Protein AF-A0A7W0W538-F1 (afdb_monomer_lite)

Secondary structure (DSSP, 8-state):
--EEEEE---SSTHHHHHHHHHHHTT-EEEEEES-GGGG--TTS--HHHHT-SEEEE--TT-HHHHHHHHHHHHHHH--SEEE-S-GGGHHHHHHHHHHHT---SS-TTHHHHHSHHHHHHHHHHTT-----EEEESSHHHHHHHHHHH-SSEEEEESS--TTTT-EEE-SHHHHHHHHHHHHT--B-TTSPBP---EEEEE---S-EEEEEEEEETTEEEEEEEEEEEEPSTT---EEEEESS----HHHHHHHHHHHHHHHS-----------GGGSPPBTTB-HHHHHHHHHHHHHHHS-GGGPPPGGGTTT--SHHHHHHHIIIIIHHHHHHHTTT-HHHHHHHH-TTTEEEE---GGGS-TT-TT--TT--EEEE---TT-HHHHHHHHHHHHS----

Foldseek 3Di:
DFEEEEEDADLDDCQQPVLVVCVVVVYAYEYEDQDCVVQCDDDDRGSSVVSHPHYHHDPLQPLVVVLVVVLVVCVPRVGQAFEYHDLVCLVSRVSSCVSNVHDYPADPCNVCVQFQVSLQVLCVVLVADDFQKDKDQDLVRLLVSCVVRDPFKWKDFRHDDQQPLIFTDGDSVSSVVSLVVLVVCQAYPSRHGGPSIMMIGHDDDDWDKDWDWDDDPLDIDTPAIKGWDADDHGTGGTDDIDPHDPDDPVRVVVVCVSVCSSPHPDDDPDPDQADLVPADAAVPFSVSLLLVLLQVLCCVVPRNVLRDHSVLRPPPHHLVSVLCSCPVPVLVSLCVVCVQPLVSSCSRQPCLFKPKDQPPPVVDDPPPPVDDNVDIHMDTDRPDVPSPSVSVSSVVSSDDDPD

pLDDT: mean 91.23, std 9.75, range [33.41, 98.81]

Sequence (403 aa):
MGHLLMLESWVGGTGQILPAALAAQGHTYTFVTRQRAHYAVPPATHPVLAHAAHLLTIDTNDLPTLIAFLRHQHAVLQFDGVLTICDYYIDTARAVADALDLPCPFPPTVSTIRNKGLMRAALATAGLPNPAYRLVTSWDEARQAAQEIGYPLVIKPTDLASSAHVRLIRTEAELQAGYAVLDGFPRNFRDQPRDQVVLLEAYMAGPEVSVEACAFQGETTIIGITDKGVTAEPYFIEDSHMFPAALDAAERRAITDLVGQALRRRFIFVEMQPQPEQVQSIGDLDLGGVLRRLNQRIAAILDRDHQIGHSYFMGVSDLEELRYVWYNRVIPLLQEYFYNDGERLAAVLGVAFVSKQPIDRTLFERGSAVIDLDRQTWSINRFENDDAGFSHALRSLAASGSD

Radius of gyration: 31.16 Å; chains: 1; bounding box: 68×83×69 Å

Structure (mmCIF, N/CA/C/O backbone):
data_AF-A0A7W0W538-F1
#
_entry.id   AF-A0A7W0W538-F1
#
loop_
_atom_site.group_PDB
_atom_site.id
_atom_site.type_symbol
_atom_site.label_atom_id
_atom_site.label_alt_id
_atom_site.label_comp_id
_atom_site.label_asym_id
_atom_site.label_entity_id
_atom_site.label_seq_id
_atom_site.pdbx_PDB_ins_code
_atom_site.Cartn_x
_atom_site.Cartn_y
_atom_site.Cartn_z
_atom_site.occupancy
_atom_site.B_iso_or_equiv
_atom_site.auth_seq_id
_atom_site.auth_comp_id
_atom_site.auth_asym_id
_atom_site.auth_atom_id
_atom_site.pdbx_PDB_model_num
ATOM 1 N N . MET A 1 1 ? -13.057 22.777 12.181 1.00 88.69 1 MET A N 1
ATOM 2 C CA . MET A 1 1 ? -12.672 23.378 10.887 1.00 88.69 1 MET A CA 1
ATOM 3 C C . MET A 1 1 ? -11.175 23.605 10.933 1.00 88.69 1 MET A C 1
ATOM 5 O O . MET A 1 1 ? -10.727 24.064 11.972 1.00 88.69 1 MET A O 1
ATOM 9 N N . GLY A 1 2 ? -10.425 23.235 9.896 1.00 95.88 2 GLY A N 1
ATOM 10 C CA . GLY A 1 2 ? -8.960 23.345 9.908 1.00 95.88 2 GLY A CA 1
ATOM 11 C C . GLY A 1 2 ? -8.407 23.905 8.601 1.00 95.88 2 GLY A C 1
ATOM 12 O O . GLY A 1 2 ? -9.036 23.733 7.552 1.00 95.88 2 GLY A O 1
ATOM 13 N N . HIS A 1 3 ? -7.258 24.569 8.683 1.00 98.25 3 HIS A N 1
ATOM 14 C CA . HIS A 1 3 ? -6.480 25.111 7.580 1.00 98.25 3 HIS A CA 1
ATOM 15 C C . HIS A 1 3 ? -5.287 24.198 7.268 1.00 98.25 3 HIS A C 1
ATOM 17 O O . HIS A 1 3 ? -4.303 24.153 7.997 1.00 98.25 3 HIS A O 1
ATOM 23 N N . LEU A 1 4 ? -5.370 23.432 6.185 1.00 98.44 4 LEU A N 1
ATOM 24 C CA . LEU A 1 4 ? -4.386 22.400 5.856 1.00 98.44 4 LEU A CA 1
ATOM 25 C C . LEU A 1 4 ? -3.271 22.946 4.957 1.00 98.44 4 LEU A C 1
ATOM 27 O O . LEU A 1 4 ? -3.493 23.800 4.102 1.00 98.44 4 LEU A O 1
ATOM 31 N N . LEU A 1 5 ? -2.071 22.398 5.090 1.00 98.69 5 LEU A N 1
ATOM 32 C CA . LEU A 1 5 ? -0.975 22.612 4.157 1.00 98.69 5 LEU A CA 1
ATOM 33 C C . LEU A 1 5 ? -0.912 21.445 3.166 1.00 98.69 5 LEU A C 1
ATOM 35 O O . LEU A 1 5 ? -0.602 20.321 3.555 1.00 98.69 5 LEU A O 1
ATOM 39 N N . MET A 1 6 ? -1.194 21.703 1.888 1.00 98.50 6 MET A N 1
ATOM 40 C CA . MET A 1 6 ? -1.165 20.691 0.829 1.00 98.50 6 MET A CA 1
ATOM 41 C C . MET A 1 6 ? 0.095 20.846 -0.028 1.00 98.50 6 MET A C 1
ATOM 43 O O . MET A 1 6 ? 0.227 21.824 -0.769 1.00 98.50 6 MET A O 1
ATOM 47 N N . LEU A 1 7 ? 1.014 19.881 0.061 1.00 98.31 7 LEU A N 1
ATOM 48 C CA . LEU A 1 7 ? 2.252 19.859 -0.724 1.00 98.31 7 LEU A CA 1
ATOM 49 C C . LEU A 1 7 ? 2.068 19.046 -1.999 1.00 98.31 7 LEU A C 1
ATOM 51 O O . LEU A 1 7 ? 2.028 17.822 -1.926 1.00 98.31 7 LEU A O 1
ATOM 55 N N . GLU A 1 8 ? 2.029 19.706 -3.155 1.00 97.25 8 GLU A N 1
ATOM 56 C CA . GLU A 1 8 ? 1.866 19.064 -4.466 1.00 97.25 8 GLU A CA 1
ATOM 57 C C . GLU A 1 8 ? 0.626 18.150 -4.562 1.00 97.25 8 GLU A C 1
ATOM 59 O O . GLU A 1 8 ? -0.069 17.833 -3.595 1.00 97.25 8 GLU A O 1
ATOM 64 N N . SER A 1 9 ? 0.274 17.757 -5.781 1.00 95.25 9 SER A N 1
ATOM 65 C CA . SER A 1 9 ? -0.909 16.940 -6.021 1.00 95.25 9 SER A CA 1
ATOM 66 C C . SER A 1 9 ? -0.802 16.158 -7.327 1.00 95.25 9 SER A C 1
ATOM 68 O O . SER A 1 9 ? -0.013 16.493 -8.217 1.00 95.25 9 SER A O 1
ATOM 70 N N . TRP A 1 10 ? -1.613 15.116 -7.475 1.00 91.50 10 TRP A N 1
ATOM 71 C CA . TRP A 1 10 ? -1.906 14.559 -8.790 1.00 91.50 10 TRP A CA 1
ATOM 72 C C . TRP A 1 10 ? -2.863 15.471 -9.569 1.00 91.50 10 TRP A C 1
ATOM 74 O O . TRP A 1 10 ? -3.674 16.191 -8.996 1.00 91.50 10 TRP A O 1
ATOM 84 N N . VAL A 1 11 ? -2.757 15.456 -10.899 1.00 88.81 11 VAL A N 1
ATOM 85 C CA . VAL A 1 11 ? -3.664 16.219 -11.786 1.00 88.81 11 VAL A CA 1
ATOM 86 C C . VAL A 1 11 ? -4.945 15.450 -12.136 1.00 88.81 11 VAL A C 1
ATOM 88 O O . VAL A 1 11 ? -5.877 15.994 -12.721 1.00 88.81 11 VAL A O 1
ATOM 91 N N . GLY A 1 12 ? -4.986 14.161 -11.804 1.00 86.38 12 GLY A N 1
ATOM 92 C CA . GLY A 1 12 ? -6.143 13.288 -11.973 1.00 86.38 12 GLY A CA 1
ATOM 93 C C . GLY A 1 12 ? -6.589 12.700 -10.637 1.00 86.38 12 GLY A C 1
ATOM 94 O O . GLY A 1 12 ? -6.009 12.997 -9.590 1.00 86.38 12 GLY A O 1
ATOM 95 N N . GLY A 1 13 ? -7.615 11.848 -10.684 1.00 85.75 13 GLY A N 1
ATOM 96 C CA . GLY A 1 13 ? -8.093 11.088 -9.526 1.00 85.75 13 GLY A CA 1
ATOM 97 C C . GLY A 1 13 ? -8.392 11.975 -8.317 1.00 85.75 13 GLY A C 1
ATOM 98 O O . GLY A 1 13 ? -9.171 12.925 -8.404 1.00 85.75 13 GLY A O 1
ATOM 99 N N . THR A 1 14 ? -7.728 11.694 -7.193 1.00 88.50 14 THR A N 1
ATOM 100 C CA . THR A 1 14 ? -7.898 12.416 -5.921 1.00 88.50 14 THR A CA 1
ATOM 101 C C . THR A 1 14 ? -7.640 13.919 -6.029 1.00 88.50 14 THR A C 1
ATOM 103 O O . THR A 1 14 ? -8.281 14.690 -5.318 1.00 88.50 14 THR A O 1
ATOM 106 N N . GLY A 1 15 ? -6.789 14.363 -6.961 1.00 91.19 15 GLY A N 1
ATOM 107 C CA . GLY A 1 15 ? -6.526 15.785 -7.210 1.00 91.19 15 GLY A CA 1
ATOM 108 C C . GLY A 1 15 ? -7.733 16.571 -7.705 1.00 91.19 15 GLY A C 1
ATOM 109 O O . GLY A 1 15 ? -7.822 17.776 -7.464 1.00 91.19 15 GLY A O 1
ATOM 110 N N . GLN A 1 16 ? -8.674 15.888 -8.355 1.00 92.06 16 GLN A N 1
ATOM 111 C CA . GLN A 1 16 ? -9.904 16.480 -8.871 1.00 92.06 16 GLN A CA 1
ATOM 112 C C . GLN A 1 16 ? -11.003 16.533 -7.800 1.00 92.06 16 GLN A C 1
ATOM 114 O O . GLN A 1 16 ? -11.792 17.473 -7.775 1.00 92.06 16 GLN A O 1
ATOM 119 N N . ILE A 1 17 ? -11.042 15.546 -6.897 1.00 94.44 17 ILE A N 1
ATOM 120 C CA . ILE A 1 17 ? -12.154 15.355 -5.949 1.00 94.44 17 ILE A CA 1
ATOM 121 C C . ILE A 1 17 ? -11.871 15.881 -4.535 1.00 94.44 17 ILE A C 1
ATOM 123 O O . ILE A 1 17 ? -12.769 16.430 -3.897 1.00 94.44 17 ILE A O 1
ATOM 127 N N . LEU A 1 18 ? -10.635 15.757 -4.036 1.00 95.38 18 LEU A N 1
ATOM 128 C CA . LEU A 1 18 ? -10.292 16.127 -2.660 1.00 95.38 18 LEU A CA 1
ATOM 129 C C . LEU A 1 18 ? -10.527 17.619 -2.361 1.00 95.38 18 LEU A C 1
ATOM 131 O O . LEU A 1 18 ? -11.076 17.908 -1.299 1.00 95.38 18 LEU A O 1
ATOM 135 N N . PRO A 1 19 ? -10.179 18.575 -3.248 1.00 95.69 19 PRO A N 1
ATOM 136 C CA . PRO A 1 19 ? -10.361 19.998 -2.951 1.00 95.69 19 PRO A CA 1
ATOM 137 C C . PRO A 1 19 ? -11.818 20.377 -2.666 1.00 95.69 19 PRO A C 1
ATOM 139 O O . PRO A 1 19 ? -12.101 21.076 -1.693 1.00 95.69 19 PRO A O 1
ATOM 142 N N . ALA A 1 20 ? -12.750 19.858 -3.469 1.00 94.44 20 ALA A N 1
ATOM 143 C CA . ALA A 1 20 ? -14.177 20.078 -3.269 1.00 94.44 20 ALA A CA 1
ATOM 144 C C . ALA A 1 20 ? -14.685 19.395 -1.988 1.00 94.44 20 ALA A C 1
ATOM 146 O O . ALA A 1 20 ? -15.471 19.987 -1.250 1.00 94.44 20 ALA A O 1
ATOM 147 N N . ALA A 1 21 ? -14.202 18.185 -1.685 1.00 95.81 21 ALA A N 1
ATOM 148 C CA . ALA A 1 21 ? -14.559 17.470 -0.461 1.00 95.81 21 ALA A CA 1
ATOM 149 C C . ALA A 1 21 ? -14.089 18.205 0.809 1.00 95.81 21 ALA A C 1
ATOM 151 O O . ALA A 1 21 ? -14.847 18.301 1.774 1.00 95.81 21 ALA A O 1
ATOM 152 N N . LEU A 1 22 ? -12.875 18.772 0.797 1.00 96.25 22 LEU A N 1
ATOM 153 C CA . LEU A 1 22 ? -12.365 19.606 1.891 1.00 96.25 22 LEU A CA 1
ATOM 154 C C . LEU A 1 22 ? -13.258 20.830 2.108 1.00 96.25 22 LEU A C 1
ATOM 156 O O . LEU A 1 22 ? -13.702 21.069 3.231 1.00 96.25 22 LEU A O 1
ATOM 160 N N . ALA A 1 23 ? -13.576 21.553 1.030 1.00 94.81 23 ALA A N 1
ATOM 161 C CA . ALA A 1 23 ? -14.433 22.733 1.090 1.00 94.81 23 ALA A CA 1
ATOM 162 C C . ALA A 1 23 ? -15.846 22.403 1.605 1.00 94.81 23 ALA A C 1
ATOM 164 O O . ALA A 1 23 ? -16.381 23.132 2.437 1.00 94.81 23 ALA A O 1
ATOM 165 N N . ALA A 1 24 ? -16.433 21.283 1.169 1.00 96.56 24 ALA A N 1
ATOM 166 C CA . ALA A 1 24 ? -17.752 20.832 1.620 1.00 96.56 24 ALA A CA 1
ATOM 167 C C . ALA A 1 24 ? -17.797 20.511 3.126 1.00 96.56 24 ALA A C 1
ATOM 169 O O . ALA A 1 24 ? -18.832 20.685 3.763 1.00 96.56 24 ALA A O 1
ATOM 170 N N . GLN A 1 25 ? -16.673 20.086 3.706 1.00 96.25 25 GLN A N 1
ATOM 171 C CA . GLN A 1 25 ? -16.517 19.870 5.149 1.00 96.25 25 GLN A CA 1
ATOM 172 C C . GLN A 1 25 ? -16.063 21.137 5.906 1.00 96.25 25 GLN A C 1
ATOM 174 O O . GLN A 1 25 ? -15.788 21.094 7.105 1.00 96.25 25 GLN A O 1
ATOM 179 N N . GLY A 1 26 ? -15.980 22.279 5.216 1.00 96.94 26 GLY A N 1
ATOM 180 C CA . GLY A 1 26 ? -15.567 23.571 5.765 1.00 96.94 26 GLY A CA 1
ATOM 181 C C . GLY A 1 26 ? -14.054 23.750 5.902 1.00 96.94 26 GLY A C 1
ATOM 182 O O . GLY A 1 26 ? -13.605 24.806 6.336 1.00 96.94 26 GLY A O 1
ATOM 183 N N . HIS A 1 27 ? -13.236 22.761 5.544 1.00 97.81 27 HIS A N 1
ATOM 184 C CA . HIS A 1 27 ? -11.783 22.905 5.599 1.00 97.81 27 HIS A CA 1
ATOM 185 C C . HIS A 1 27 ? -11.276 23.856 4.513 1.00 97.81 27 HIS A C 1
ATOM 187 O O . HIS A 1 27 ? -11.804 23.913 3.403 1.00 97.81 27 HIS A O 1
ATOM 193 N N . THR A 1 28 ? -10.202 24.575 4.826 1.00 98.19 28 THR A N 1
ATOM 194 C CA . THR A 1 28 ? -9.452 25.374 3.850 1.00 98.19 28 THR A CA 1
ATOM 195 C C . THR A 1 28 ? -8.050 24.806 3.715 1.00 98.19 28 THR A C 1
ATOM 197 O O . THR A 1 28 ? -7.608 24.030 4.563 1.00 98.19 28 THR A O 1
ATOM 200 N N . TYR A 1 29 ? -7.330 25.173 2.659 1.00 98.50 29 TYR A N 1
ATOM 201 C CA . TYR A 1 29 ? -5.937 24.769 2.531 1.00 98.50 29 TYR A CA 1
ATOM 202 C C . TYR A 1 29 ? -5.083 25.803 1.803 1.00 98.50 29 TYR A C 1
ATOM 204 O O . TYR A 1 29 ? -5.560 26.545 0.940 1.00 98.50 29 TYR A O 1
ATOM 212 N N . THR A 1 30 ? -3.803 25.828 2.161 1.00 98.69 30 THR A N 1
ATOM 213 C CA . THR A 1 30 ? -2.733 26.485 1.412 1.00 98.69 30 THR A CA 1
ATOM 214 C C . THR A 1 30 ? -2.064 25.450 0.520 1.00 98.69 30 THR A C 1
ATOM 216 O O . THR A 1 30 ? -1.586 24.424 1.005 1.00 98.69 30 THR A O 1
ATOM 219 N N . PHE A 1 31 ? -2.027 25.706 -0.787 1.00 98.50 31 PHE A N 1
ATOM 220 C CA . PHE A 1 31 ? -1.378 24.823 -1.752 1.00 98.50 31 PHE A CA 1
ATOM 221 C C . PHE A 1 31 ? 0.043 25.290 -2.050 1.00 98.50 31 PHE A C 1
ATOM 223 O O . PHE A 1 31 ? 0.270 26.465 -2.357 1.00 98.50 31 PHE A O 1
ATOM 230 N N . VAL A 1 32 ? 0.992 24.359 -1.997 1.00 98.56 32 VAL A N 1
ATOM 231 C CA . VAL A 1 32 ? 2.409 24.609 -2.270 1.00 98.56 32 VAL A CA 1
ATOM 232 C C . VAL A 1 32 ? 2.838 23.779 -3.467 1.00 98.56 32 VAL A C 1
ATOM 234 O O . VAL A 1 32 ? 2.661 22.561 -3.482 1.00 98.56 32 VAL A O 1
ATOM 237 N N . THR A 1 33 ? 3.424 24.432 -4.469 1.00 97.69 33 THR A N 1
ATOM 238 C CA . THR A 1 33 ? 3.967 23.735 -5.637 1.00 97.69 33 THR A CA 1
ATOM 239 C C . THR A 1 33 ? 5.180 24.433 -6.237 1.00 97.69 33 THR A C 1
ATOM 241 O O . THR A 1 33 ? 5.219 25.665 -6.307 1.00 97.69 33 THR A O 1
ATOM 244 N N . ARG A 1 34 ? 6.132 23.653 -6.760 1.00 96.50 34 ARG A N 1
ATOM 245 C CA . ARG A 1 34 ? 7.279 24.166 -7.527 1.00 96.50 34 ARG A CA 1
ATOM 246 C C . ARG A 1 34 ? 6.910 24.681 -8.910 1.00 96.50 34 ARG A C 1
ATOM 248 O O . ARG A 1 34 ? 7.588 25.552 -9.446 1.00 96.50 34 ARG A O 1
ATOM 255 N N . GLN A 1 35 ? 5.848 24.150 -9.510 1.00 93.00 35 GLN A N 1
ATOM 256 C CA . GLN A 1 35 ? 5.498 24.415 -10.904 1.00 93.00 35 GLN A CA 1
ATOM 257 C C . GLN A 1 35 ? 3.990 24.618 -11.047 1.00 93.00 35 GLN A C 1
ATOM 259 O O . GLN A 1 35 ? 3.257 23.700 -11.399 1.00 93.00 35 GLN A O 1
ATOM 264 N N . ARG A 1 36 ? 3.513 25.856 -10.851 1.00 91.25 36 ARG A N 1
ATOM 265 C CA . ARG A 1 36 ? 2.082 26.197 -11.022 1.00 91.25 36 ARG A CA 1
ATOM 266 C C . ARG A 1 36 ? 1.535 25.796 -12.390 1.00 91.25 36 ARG A C 1
ATOM 268 O O . ARG A 1 36 ? 0.407 25.322 -12.476 1.00 91.25 36 ARG A O 1
ATOM 275 N N . ALA A 1 37 ? 2.345 25.958 -13.438 1.00 90.31 37 ALA A N 1
ATOM 276 C CA . ALA A 1 37 ? 1.973 25.616 -14.808 1.00 90.31 37 ALA A CA 1
ATOM 277 C C . ALA A 1 37 ? 1.582 24.135 -14.973 1.00 90.31 37 ALA A C 1
ATOM 279 O O . ALA A 1 37 ? 0.732 23.833 -15.802 1.00 90.31 37 ALA A O 1
ATOM 280 N N . HIS A 1 38 ? 2.116 23.233 -14.135 1.00 90.38 38 HIS A N 1
ATOM 281 C CA . HIS A 1 38 ? 1.746 21.810 -14.114 1.00 90.38 38 HIS A CA 1
ATOM 282 C C . HIS A 1 38 ? 0.249 21.588 -13.844 1.00 90.38 38 HIS A C 1
ATOM 284 O O . HIS A 1 38 ? -0.332 20.619 -14.320 1.00 90.38 38 HIS A O 1
ATOM 290 N N . TYR A 1 39 ? -0.385 22.496 -13.097 1.00 90.69 39 TYR A N 1
ATOM 291 C CA . TYR A 1 39 ? -1.799 22.428 -12.714 1.00 90.69 39 TYR A CA 1
ATOM 292 C C . TYR A 1 39 ? -2.667 23.441 -13.478 1.00 90.69 39 TYR A C 1
ATOM 294 O O . TYR A 1 39 ? -3.869 23.528 -13.246 1.00 90.69 39 TYR A O 1
ATOM 302 N N . ALA A 1 40 ? -2.083 24.223 -14.385 1.00 81.50 40 ALA A N 1
ATOM 303 C CA . ALA A 1 40 ? -2.779 25.250 -15.158 1.00 81.50 40 ALA A CA 1
ATOM 304 C C . ALA A 1 40 ? -3.079 24.769 -16.590 1.00 81.50 40 ALA A C 1
ATOM 306 O O . ALA A 1 40 ? -2.842 25.492 -17.557 1.00 81.50 40 ALA A O 1
ATOM 307 N N . VAL A 1 41 ? -3.558 23.527 -16.731 1.00 71.19 41 VAL A N 1
ATOM 308 C CA . VAL A 1 41 ? -3.850 22.922 -18.038 1.00 71.19 41 VAL A CA 1
ATOM 309 C C . VAL A 1 41 ? -5.279 23.294 -18.477 1.00 71.19 41 VAL A C 1
ATOM 311 O O . VAL A 1 41 ? -6.213 23.044 -17.718 1.00 71.19 41 VAL A O 1
ATOM 314 N N . PRO A 1 42 ? -5.483 23.885 -19.672 1.00 68.88 42 PRO A N 1
ATOM 315 C CA . PRO A 1 42 ? -6.814 24.216 -20.200 1.00 68.88 42 PRO A CA 1
ATOM 316 C C . PRO A 1 42 ? -7.748 22.990 -20.295 1.00 68.88 42 PRO A C 1
ATOM 318 O O . PRO A 1 42 ? -7.250 21.875 -20.456 1.00 68.88 42 PRO A O 1
ATOM 321 N N . PRO A 1 43 ? -9.090 23.158 -20.272 1.00 68.06 43 PRO A N 1
ATOM 322 C CA . PRO A 1 43 ? -9.848 24.409 -20.431 1.00 68.06 43 PRO A CA 1
ATOM 323 C C . PRO A 1 43 ? -10.231 25.133 -19.128 1.00 68.06 43 PRO A C 1
ATOM 325 O O . PRO A 1 43 ? -10.750 26.244 -19.196 1.00 68.06 43 PRO A O 1
ATOM 328 N N . ALA A 1 44 ? -9.997 24.539 -17.957 1.00 74.81 44 ALA A N 1
ATOM 329 C CA . ALA A 1 44 ? -10.391 25.105 -16.668 1.00 74.81 44 ALA A CA 1
ATOM 330 C C . ALA A 1 44 ? -9.244 25.034 -15.656 1.00 74.81 44 ALA A C 1
ATOM 332 O O . ALA A 1 44 ? -8.413 24.130 -15.705 1.00 74.81 44 ALA A O 1
ATOM 333 N N . THR A 1 45 ? -9.211 25.978 -14.716 1.00 85.75 45 THR A N 1
ATOM 334 C CA . THR A 1 45 ? -8.266 25.945 -13.595 1.00 85.75 45 THR A CA 1
ATOM 335 C C . THR A 1 45 ? -8.464 24.660 -12.797 1.00 85.75 45 THR A C 1
ATOM 337 O O . THR A 1 45 ? -9.574 24.374 -12.351 1.00 85.75 45 THR A O 1
ATOM 340 N N . HIS A 1 46 ? -7.391 23.897 -12.593 1.00 92.56 46 HIS A N 1
ATOM 341 C CA . HIS A 1 46 ? -7.464 22.638 -11.860 1.00 92.56 46 HIS A CA 1
ATOM 342 C C . HIS A 1 46 ? -8.002 22.847 -10.426 1.00 92.56 46 HIS A C 1
ATOM 344 O O . HIS A 1 46 ? -7.592 23.814 -9.771 1.00 92.56 46 HIS A O 1
ATOM 350 N N . PRO A 1 47 ? -8.846 21.941 -9.884 1.00 93.69 47 PRO A N 1
ATOM 351 C CA . PRO A 1 47 ? -9.478 22.110 -8.572 1.00 93.69 47 PRO A CA 1
ATOM 352 C C . PRO A 1 47 ? -8.514 22.422 -7.423 1.00 93.69 47 PRO A C 1
ATOM 354 O O . PRO A 1 47 ? -8.812 23.298 -6.616 1.00 93.69 47 PRO A O 1
ATOM 357 N N . VAL A 1 48 ? -7.328 21.791 -7.376 1.00 94.75 48 VAL A N 1
ATOM 358 C CA . VAL A 1 48 ? -6.331 22.125 -6.334 1.00 94.75 48 VAL A CA 1
ATOM 359 C C . VAL A 1 48 ? -5.887 23.587 -6.340 1.00 94.75 48 VAL A C 1
ATOM 361 O O . VAL A 1 48 ? -5.567 24.108 -5.277 1.00 94.75 48 VAL A O 1
ATOM 364 N N . LEU A 1 49 ? -5.885 24.260 -7.494 1.00 94.62 49 LEU A N 1
ATOM 365 C CA . LEU A 1 49 ? -5.610 25.693 -7.563 1.00 94.62 49 LEU A CA 1
ATOM 366 C C . LEU A 1 49 ? -6.867 26.511 -7.258 1.00 94.62 49 LEU A C 1
ATOM 368 O O . LEU A 1 49 ? -6.790 27.493 -6.531 1.00 94.62 49 LEU A O 1
ATOM 372 N N . ALA A 1 50 ? -8.012 26.104 -7.813 1.00 93.25 50 ALA A N 1
ATOM 373 C CA . ALA A 1 50 ? -9.262 26.855 -7.726 1.00 93.25 50 ALA A CA 1
ATOM 374 C C . ALA A 1 50 ? -9.821 26.955 -6.296 1.00 93.25 50 ALA A C 1
ATOM 376 O O . ALA A 1 50 ? -10.398 27.978 -5.943 1.00 93.25 50 ALA A O 1
ATOM 377 N N . HIS A 1 51 ? -9.644 25.914 -5.477 1.00 95.50 51 HIS A N 1
ATOM 378 C CA . HIS A 1 51 ? -10.151 25.864 -4.100 1.00 95.50 51 HIS A CA 1
ATOM 379 C C . HIS A 1 51 ? -9.120 26.281 -3.038 1.00 95.50 51 HIS A C 1
ATOM 381 O O . HIS A 1 51 ? -9.453 26.326 -1.853 1.00 95.50 51 HIS A O 1
ATOM 387 N N . ALA A 1 52 ? -7.875 26.571 -3.424 1.00 96.69 52 ALA A N 1
ATOM 388 C CA . ALA A 1 52 ? -6.843 26.941 -2.464 1.00 96.69 52 ALA A CA 1
ATOM 389 C C . ALA A 1 52 ? -7.103 28.345 -1.904 1.00 96.69 52 ALA A C 1
ATOM 391 O O . ALA A 1 52 ? -7.281 29.299 -2.659 1.00 96.69 52 ALA A O 1
ATOM 392 N N . ALA A 1 53 ? -7.047 28.489 -0.580 1.00 97.62 53 ALA A N 1
ATOM 393 C CA . ALA A 1 53 ? -7.122 29.798 0.070 1.00 97.62 53 ALA A CA 1
ATOM 394 C C . ALA A 1 53 ? -5.866 30.635 -0.223 1.00 97.62 53 ALA A C 1
ATOM 396 O O . ALA A 1 53 ? -5.941 31.847 -0.425 1.00 97.62 53 ALA A O 1
ATOM 397 N N . HIS A 1 54 ? -4.710 29.969 -0.296 1.00 98.00 54 HIS A N 1
ATOM 398 C CA . HIS A 1 54 ? -3.431 30.579 -0.640 1.00 98.00 54 HIS A CA 1
ATOM 399 C C . HIS A 1 54 ? -2.633 29.676 -1.583 1.00 98.00 54 HIS A C 1
ATOM 401 O O . HIS A 1 54 ? -2.671 28.449 -1.474 1.00 98.00 54 HIS A O 1
ATOM 407 N N . LEU A 1 55 ? -1.876 30.299 -2.490 1.00 97.31 55 LEU A N 1
ATOM 408 C CA . LEU A 1 55 ? -0.987 29.625 -3.435 1.00 97.31 55 LEU A CA 1
ATOM 409 C C . LEU A 1 55 ? 0.455 30.062 -3.195 1.00 97.31 55 LEU A C 1
ATOM 411 O O . LEU A 1 55 ? 0.813 31.218 -3.442 1.00 97.31 55 LEU A O 1
ATOM 415 N N . LEU A 1 56 ? 1.298 29.120 -2.787 1.00 98.12 56 LEU A N 1
ATOM 416 C CA . LEU A 1 56 ? 2.720 29.332 -2.551 1.00 98.12 56 LEU A CA 1
ATOM 417 C C . LEU A 1 56 ? 3.540 28.605 -3.617 1.00 98.12 56 LEU A C 1
ATOM 419 O O . LEU A 1 56 ? 3.225 27.479 -4.002 1.00 98.12 56 LEU A O 1
ATOM 423 N N . THR A 1 57 ? 4.591 29.260 -4.113 1.00 97.56 57 THR A N 1
ATOM 424 C CA . THR A 1 57 ? 5.505 28.646 -5.083 1.00 97.56 57 THR A CA 1
ATOM 425 C C . THR A 1 57 ? 6.938 28.753 -4.648 1.00 97.56 57 THR A C 1
ATOM 427 O O . THR A 1 57 ? 7.453 29.843 -4.425 1.00 97.56 57 THR A O 1
ATOM 430 N N . ILE A 1 58 ? 7.539 27.581 -4.528 1.00 98.12 58 ILE A N 1
ATOM 431 C CA . ILE A 1 58 ? 8.886 27.339 -4.047 1.00 98.12 58 ILE A CA 1
ATOM 432 C C . ILE A 1 58 ? 9.302 25.957 -4.540 1.00 98.12 58 ILE A C 1
ATOM 434 O O . ILE A 1 58 ? 8.437 25.115 -4.781 1.00 98.12 58 ILE A O 1
ATOM 438 N N . ASP A 1 59 ? 10.600 25.723 -4.701 1.00 97.69 59 ASP A N 1
ATOM 439 C CA . ASP A 1 59 ? 11.088 24.399 -5.060 1.00 97.69 59 ASP A CA 1
ATOM 440 C C . ASP A 1 59 ? 10.755 23.381 -3.958 1.00 97.69 59 ASP A C 1
ATOM 442 O O . ASP A 1 59 ? 11.292 23.417 -2.855 1.00 97.69 59 ASP A O 1
ATOM 446 N N . THR A 1 60 ? 9.828 22.478 -4.266 1.00 98.19 60 THR A N 1
ATOM 447 C CA . THR A 1 60 ? 9.357 21.416 -3.377 1.00 98.19 60 THR A CA 1
ATOM 448 C C . THR A 1 60 ? 10.313 20.223 -3.337 1.00 98.19 60 THR A C 1
ATOM 450 O O . THR A 1 60 ? 10.125 19.337 -2.505 1.00 98.19 60 THR A O 1
ATOM 453 N N . ASN A 1 61 ? 11.343 20.199 -4.193 1.00 97.19 61 ASN A N 1
ATOM 454 C CA . ASN A 1 61 ? 12.387 19.173 -4.189 1.00 97.19 61 ASN A CA 1
ATOM 455 C C . ASN A 1 61 ? 13.599 19.560 -3.315 1.00 97.19 61 ASN A C 1
ATOM 457 O O . ASN A 1 61 ? 14.396 18.687 -2.975 1.00 97.19 61 ASN A O 1
ATOM 461 N N . ASP A 1 62 ? 13.723 20.829 -2.909 1.00 97.88 62 ASP A N 1
ATOM 462 C CA . ASP A 1 62 ? 14.720 21.299 -1.938 1.00 97.88 62 ASP A CA 1
ATOM 463 C C . ASP A 1 62 ? 14.101 21.335 -0.532 1.00 97.88 62 ASP A C 1
ATOM 465 O O . ASP A 1 62 ? 13.548 22.342 -0.084 1.00 97.88 62 ASP A O 1
ATOM 469 N N . LEU A 1 63 ? 14.156 20.194 0.162 1.00 97.56 63 LEU A N 1
ATOM 470 C CA . LEU A 1 63 ? 13.506 20.013 1.462 1.00 97.56 63 LEU A CA 1
ATOM 471 C C . LEU A 1 63 ? 13.980 21.017 2.541 1.00 97.56 63 LEU A C 1
ATOM 473 O O . LEU A 1 63 ? 13.114 21.588 3.210 1.00 97.56 63 LEU A O 1
ATOM 477 N N . PRO A 1 64 ? 15.291 21.277 2.744 1.00 98.31 64 PRO A N 1
ATOM 478 C CA . PRO A 1 64 ? 15.745 22.288 3.701 1.00 98.31 64 PRO A CA 1
ATOM 479 C C . PRO A 1 64 ? 15.175 23.686 3.433 1.00 98.31 64 PRO A C 1
ATOM 481 O O . PRO A 1 64 ? 14.653 24.326 4.352 1.00 98.31 64 PRO A O 1
ATOM 484 N N . THR A 1 65 ? 15.230 24.145 2.179 1.00 98.56 65 THR A N 1
ATOM 485 C CA . THR A 1 65 ? 14.717 25.465 1.786 1.00 98.56 65 THR A CA 1
ATOM 486 C C . THR A 1 65 ? 13.194 25.529 1.915 1.00 98.56 65 THR A C 1
ATOM 488 O O . THR A 1 65 ? 12.655 26.514 2.431 1.00 98.56 65 THR A O 1
ATOM 491 N N . LEU A 1 66 ? 12.496 24.455 1.534 1.00 98.75 66 LEU A N 1
ATOM 492 C CA . LEU A 1 66 ? 11.051 24.308 1.697 1.00 98.75 66 LEU A CA 1
ATOM 493 C C . LEU A 1 66 ? 10.633 24.427 3.170 1.00 98.75 66 LEU A C 1
ATOM 495 O O . LEU A 1 66 ? 9.743 25.213 3.489 1.00 98.75 66 LEU A O 1
ATOM 499 N N . ILE A 1 67 ? 11.283 23.691 4.078 1.00 98.81 67 ILE A N 1
ATOM 500 C CA . ILE A 1 67 ? 10.982 23.729 5.518 1.00 98.81 67 ILE A CA 1
ATOM 501 C C . ILE A 1 67 ? 11.198 25.134 6.086 1.00 98.81 67 ILE A C 1
ATOM 503 O O . ILE A 1 67 ? 10.336 25.645 6.805 1.00 98.81 67 ILE A O 1
ATOM 507 N N . ALA A 1 68 ? 12.331 25.771 5.772 1.00 98.56 68 ALA A N 1
ATOM 508 C CA . ALA A 1 68 ? 12.637 27.113 6.262 1.00 98.56 68 ALA A CA 1
ATOM 509 C C . ALA A 1 68 ? 11.570 28.125 5.821 1.00 98.56 68 ALA A C 1
ATOM 511 O O . ALA A 1 68 ? 11.053 28.889 6.637 1.00 98.56 68 ALA A O 1
ATOM 512 N N . PHE A 1 69 ? 11.176 28.076 4.548 1.00 98.69 69 PHE A N 1
ATOM 513 C CA . PHE A 1 69 ? 10.110 28.915 4.018 1.00 98.69 69 PHE A CA 1
ATOM 514 C C . PHE A 1 69 ? 8.767 28.647 4.706 1.00 98.69 69 PHE A C 1
ATOM 516 O O . PHE A 1 69 ? 8.113 29.584 5.165 1.00 98.69 69 PHE A O 1
ATOM 523 N N . LEU A 1 70 ? 8.364 27.381 4.827 1.00 98.75 70 LEU A N 1
ATOM 524 C CA . LEU A 1 70 ? 7.070 27.016 5.400 1.00 98.75 70 LEU A CA 1
ATOM 525 C C . LEU A 1 70 ? 6.965 27.320 6.894 1.00 98.75 70 LEU A C 1
ATOM 527 O O . LEU A 1 70 ? 5.868 27.628 7.343 1.00 98.75 70 LEU A O 1
ATOM 531 N N . ARG A 1 71 ? 8.071 27.340 7.647 1.00 98.56 71 ARG A N 1
ATOM 532 C CA . ARG A 1 71 ? 8.083 27.844 9.034 1.00 98.56 71 ARG A CA 1
ATOM 533 C C . ARG A 1 71 ? 7.642 29.301 9.115 1.00 98.56 71 ARG A C 1
ATOM 535 O O . ARG A 1 71 ? 6.803 29.646 9.944 1.00 98.56 71 ARG A O 1
ATOM 542 N N . HIS A 1 72 ? 8.160 30.148 8.227 1.00 98.19 72 HIS A N 1
ATOM 543 C CA . HIS A 1 72 ? 7.750 31.550 8.165 1.00 98.19 72 HIS A CA 1
ATOM 544 C C . HIS A 1 72 ? 6.290 31.705 7.733 1.00 98.19 72 HIS A C 1
ATOM 546 O O . HIS A 1 72 ? 5.576 32.533 8.291 1.00 98.19 72 HIS A O 1
ATOM 552 N N . GLN A 1 73 ? 5.831 30.893 6.777 1.00 98.56 73 GLN A N 1
ATOM 553 C CA . GLN A 1 73 ? 4.433 30.927 6.341 1.00 98.56 73 GLN A CA 1
ATOM 554 C C . GLN A 1 73 ? 3.485 30.420 7.428 1.00 98.56 73 GLN A C 1
ATOM 556 O O . GLN A 1 73 ? 2.439 31.021 7.646 1.00 98.56 73 GLN A O 1
ATOM 561 N N . HIS A 1 74 ? 3.865 29.372 8.158 1.00 98.56 74 HIS A N 1
ATOM 562 C CA . HIS A 1 74 ? 3.078 28.814 9.253 1.00 98.56 74 HIS A CA 1
ATOM 563 C C . HIS A 1 74 ? 2.874 29.831 10.383 1.00 98.56 74 HIS A C 1
ATOM 565 O O . HIS A 1 74 ? 1.766 29.944 10.894 1.00 98.56 74 HIS A O 1
ATOM 571 N N . ALA A 1 75 ? 3.881 30.657 10.693 1.00 97.62 75 ALA A N 1
ATOM 572 C CA . ALA A 1 75 ? 3.754 31.728 11.685 1.00 97.62 75 ALA A CA 1
ATOM 573 C C . ALA A 1 75 ? 2.643 32.749 11.356 1.00 97.62 75 ALA A C 1
ATOM 575 O O . ALA A 1 75 ? 2.102 33.372 12.267 1.00 97.62 75 ALA A O 1
ATOM 576 N N . VAL A 1 76 ? 2.276 32.901 10.080 1.00 97.75 76 VAL A N 1
ATOM 577 C CA . VAL A 1 76 ? 1.232 33.835 9.625 1.00 97.75 76 VAL A CA 1
ATOM 578 C C . VAL A 1 76 ? -0.082 33.114 9.323 1.00 97.75 76 VAL A C 1
ATOM 580 O O . VAL A 1 76 ? -1.139 33.558 9.758 1.00 97.75 76 VAL A O 1
ATOM 583 N N . LEU A 1 77 ? -0.016 32.014 8.573 1.00 97.88 77 LEU A N 1
ATOM 584 C CA . LEU A 1 77 ? -1.179 31.301 8.043 1.00 97.88 77 LEU A CA 1
ATOM 585 C C . LEU A 1 77 ? -1.739 30.247 9.006 1.00 97.88 77 LEU A C 1
ATOM 587 O O . LEU A 1 77 ? -2.870 29.824 8.806 1.00 97.88 77 LEU A O 1
ATOM 591 N N . GLN A 1 78 ? -0.978 29.845 10.034 1.00 97.69 78 GLN A N 1
ATOM 592 C CA . GLN A 1 78 ? -1.407 28.938 11.109 1.00 97.69 78 GLN A CA 1
ATOM 593 C C . GLN A 1 78 ? -2.041 27.640 10.575 1.00 97.69 78 GLN A C 1
ATOM 595 O O . GLN A 1 78 ? -3.241 27.409 10.679 1.00 97.69 78 GLN A O 1
ATOM 600 N N . PHE A 1 79 ? -1.219 26.799 9.945 1.00 98.62 79 PHE A N 1
ATOM 601 C CA . PHE A 1 79 ? -1.652 25.491 9.435 1.00 98.62 79 PHE A CA 1
ATOM 602 C C . PHE A 1 79 ? -1.994 24.510 10.570 1.00 98.62 79 PHE A C 1
ATOM 604 O O . PHE A 1 79 ? -1.227 24.382 11.511 1.00 98.62 79 PHE A O 1
ATOM 611 N N . ASP A 1 80 ? -3.066 23.736 10.430 1.00 98.50 80 ASP A N 1
ATOM 612 C CA . ASP A 1 80 ? -3.503 22.730 11.412 1.00 98.50 80 ASP A CA 1
ATOM 613 C C . ASP A 1 80 ? -3.008 21.307 11.097 1.00 98.50 80 ASP A C 1
ATOM 615 O O . ASP A 1 80 ? -3.180 20.386 11.892 1.00 98.50 80 ASP A O 1
ATOM 619 N N . GLY A 1 81 ? -2.427 21.091 9.916 1.00 98.38 81 GLY A N 1
ATOM 620 C CA . GLY A 1 81 ? -1.947 19.781 9.484 1.00 98.38 81 GLY A CA 1
ATOM 621 C C . GLY A 1 81 ? -1.334 19.815 8.092 1.00 98.38 81 GLY A C 1
ATOM 622 O O . GLY A 1 81 ? -1.596 20.731 7.310 1.00 98.38 81 GLY A O 1
ATOM 623 N N . VAL A 1 82 ? -0.522 18.810 7.773 1.00 98.62 82 VAL A N 1
ATOM 624 C CA . VAL A 1 82 ? 0.157 18.683 6.476 1.00 98.62 82 VAL A CA 1
ATOM 625 C C . VAL A 1 82 ? -0.357 17.454 5.741 1.00 98.62 82 VAL A C 1
ATOM 627 O O . VAL A 1 82 ? -0.486 16.374 6.318 1.00 98.62 82 VAL A O 1
ATOM 630 N N . LEU A 1 83 ? -0.622 17.598 4.447 1.00 97.31 83 LEU A N 1
ATOM 631 C CA . LEU A 1 83 ? -0.990 16.487 3.581 1.00 97.31 83 LEU A CA 1
ATOM 632 C C . LEU A 1 83 ? -0.361 16.621 2.197 1.00 97.31 83 LEU A C 1
ATOM 634 O O . LEU A 1 83 ? 0.031 17.696 1.747 1.00 97.31 83 LEU A O 1
ATOM 638 N N . THR A 1 84 ? -0.316 15.500 1.497 1.00 97.25 84 THR A N 1
ATOM 639 C CA . THR A 1 84 ? -0.133 15.457 0.052 1.00 97.25 84 THR A CA 1
ATOM 640 C C . THR A 1 84 ? -1.042 14.375 -0.499 1.00 97.25 84 THR A C 1
ATOM 642 O O . THR A 1 84 ? -1.387 13.421 0.197 1.00 97.25 84 THR A O 1
ATOM 645 N N . ILE A 1 85 ? -1.415 14.521 -1.759 1.00 93.94 85 ILE A N 1
ATOM 646 C CA . ILE A 1 85 ? -2.003 13.438 -2.549 1.00 93.94 85 ILE A CA 1
ATOM 647 C C . ILE A 1 85 ? -1.109 13.074 -3.727 1.00 93.94 85 ILE A C 1
ATOM 649 O O . ILE A 1 85 ? -1.551 12.402 -4.644 1.00 93.94 85 ILE A O 1
ATOM 653 N N . CYS A 1 86 ? 0.146 13.522 -3.710 1.00 94.38 86 CYS A N 1
ATOM 654 C CA . CYS A 1 86 ? 1.179 13.080 -4.621 1.00 94.38 86 CYS A CA 1
ATOM 655 C C . CYS A 1 86 ? 2.120 12.155 -3.857 1.00 94.38 86 CYS A C 1
ATOM 657 O O . CYS A 1 86 ? 2.955 12.591 -3.071 1.00 94.38 86 CYS A O 1
ATOM 659 N N . ASP A 1 87 ? 1.999 10.872 -4.147 1.00 92.00 87 ASP A N 1
ATOM 660 C CA . ASP A 1 87 ? 2.960 9.810 -3.890 1.00 92.00 87 ASP A CA 1
ATOM 661 C C . ASP A 1 87 ? 4.419 10.270 -3.685 1.00 92.00 87 ASP A C 1
ATOM 663 O O . ASP A 1 87 ? 5.035 9.985 -2.657 1.00 92.00 87 ASP A O 1
ATOM 667 N N . TYR A 1 88 ? 4.987 11.000 -4.649 1.00 94.00 88 TYR A N 1
ATOM 668 C CA . TYR A 1 88 ? 6.392 11.439 -4.638 1.00 94.00 88 TYR A CA 1
ATOM 669 C C . TYR A 1 88 ? 6.755 12.437 -3.532 1.00 94.00 88 TYR A C 1
ATOM 671 O O . TYR A 1 88 ? 7.931 12.697 -3.306 1.00 94.00 88 TYR A O 1
ATOM 679 N N . TYR A 1 89 ? 5.764 13.004 -2.851 1.00 95.94 89 TYR A N 1
ATOM 680 C CA . TYR A 1 89 ? 5.954 14.000 -1.801 1.00 95.94 89 TYR A CA 1
ATOM 681 C C . TYR A 1 89 ? 5.481 13.504 -0.435 1.00 95.94 89 TYR A C 1
ATOM 683 O O . TYR A 1 89 ? 5.401 14.299 0.494 1.00 95.94 89 TYR A O 1
ATOM 691 N N . ILE A 1 90 ? 5.167 12.214 -0.275 1.00 95.69 90 ILE A N 1
ATOM 692 C CA . ILE A 1 90 ? 4.719 11.665 1.013 1.00 95.69 90 ILE A CA 1
ATOM 693 C C . ILE A 1 90 ? 5.811 11.811 2.085 1.00 95.69 90 ILE A C 1
ATOM 695 O O . ILE A 1 90 ? 5.537 12.331 3.167 1.00 95.69 90 ILE A O 1
ATOM 699 N N . ASP A 1 91 ? 7.054 11.430 1.775 1.00 94.06 91 ASP A N 1
ATOM 700 C CA . ASP A 1 91 ? 8.191 11.608 2.688 1.00 94.06 91 ASP A CA 1
ATOM 701 C C . ASP A 1 91 ? 8.472 13.099 2.953 1.00 94.06 91 ASP A C 1
ATOM 703 O O . ASP A 1 91 ? 8.695 13.501 4.095 1.00 94.06 91 ASP A O 1
ATOM 707 N N . THR A 1 92 ? 8.367 13.948 1.922 1.00 96.75 92 THR A N 1
ATOM 708 C CA . THR A 1 92 ? 8.473 15.411 2.051 1.00 96.75 92 THR A CA 1
ATOM 709 C C . THR A 1 92 ? 7.406 15.970 2.995 1.00 96.75 92 THR A C 1
ATOM 711 O O . THR A 1 92 ? 7.728 16.732 3.901 1.00 96.75 92 THR A O 1
ATOM 714 N N . ALA A 1 93 ? 6.141 15.579 2.825 1.00 98.00 93 ALA A N 1
ATOM 715 C CA . ALA A 1 93 ? 5.029 16.010 3.665 1.00 98.00 93 ALA A CA 1
ATOM 716 C C . ALA A 1 93 ? 5.215 15.562 5.113 1.00 98.00 93 ALA A C 1
ATOM 718 O O . ALA A 1 93 ? 4.989 16.357 6.024 1.00 98.00 93 ALA A O 1
ATOM 719 N N . ARG A 1 94 ? 5.696 14.333 5.332 1.00 97.00 94 ARG A N 1
ATOM 720 C CA . ARG A 1 94 ? 6.024 13.832 6.668 1.00 97.00 94 ARG A CA 1
ATOM 721 C C . ARG A 1 94 ? 7.124 14.660 7.334 1.00 97.00 94 ARG A C 1
ATOM 723 O O . ARG A 1 94 ? 6.955 15.042 8.491 1.00 97.00 94 ARG A O 1
ATOM 730 N N . ALA A 1 95 ? 8.203 14.954 6.609 1.00 96.81 95 ALA A N 1
ATOM 731 C CA . ALA A 1 95 ? 9.330 15.735 7.114 1.00 96.81 95 ALA A CA 1
ATOM 732 C C . ALA A 1 95 ? 8.954 17.200 7.394 1.00 96.81 95 ALA A C 1
ATOM 734 O O . ALA A 1 95 ? 9.382 17.768 8.397 1.00 96.81 95 ALA A O 1
ATOM 735 N N . VAL A 1 96 ? 8.122 17.811 6.543 1.00 98.56 96 VAL A N 1
ATOM 736 C CA . VAL A 1 96 ? 7.565 19.147 6.801 1.00 98.56 96 VAL A CA 1
ATOM 737 C C . VAL A 1 96 ? 6.673 19.126 8.041 1.00 98.56 96 VAL A C 1
ATOM 739 O O . VAL A 1 96 ? 6.807 20.009 8.881 1.00 98.56 96 VAL A O 1
ATOM 742 N N . ALA A 1 97 ? 5.805 18.121 8.186 1.00 98.44 97 ALA A N 1
ATOM 743 C CA . ALA A 1 97 ? 4.950 17.977 9.361 1.00 98.44 97 ALA A CA 1
ATOM 744 C C . ALA A 1 97 ? 5.771 17.898 10.658 1.00 98.44 97 ALA A C 1
ATOM 746 O O . ALA A 1 97 ? 5.493 18.643 11.590 1.00 98.44 97 ALA A O 1
ATOM 747 N N . ASP A 1 98 ? 6.841 17.091 10.682 1.00 97.69 98 ASP A N 1
ATOM 748 C CA . ASP A 1 98 ? 7.777 17.035 11.816 1.00 97.69 98 ASP A CA 1
ATOM 749 C C . ASP A 1 98 ? 8.437 18.384 12.098 1.00 97.69 98 ASP A C 1
ATOM 751 O O . ASP A 1 98 ? 8.523 18.824 13.241 1.00 97.69 98 ASP A O 1
ATOM 755 N N . ALA A 1 99 ? 8.910 19.066 11.056 1.00 98.12 99 ALA A N 1
ATOM 756 C CA . ALA A 1 99 ? 9.640 20.315 11.215 1.00 98.12 99 ALA A CA 1
ATOM 757 C C . ALA A 1 99 ? 8.769 21.495 11.675 1.00 98.12 99 ALA A C 1
ATOM 759 O O . ALA A 1 99 ? 9.329 22.492 12.156 1.00 98.12 99 ALA A O 1
ATOM 760 N N . LEU A 1 100 ? 7.452 21.393 11.477 1.00 98.12 100 LEU A N 1
ATOM 761 C CA . LEU A 1 100 ? 6.438 22.362 11.890 1.00 98.12 100 LEU A CA 1
ATOM 762 C C . LEU A 1 100 ? 5.664 21.934 13.146 1.00 98.12 100 LEU A C 1
ATOM 764 O O . LEU A 1 100 ? 4.844 22.717 13.606 1.00 98.12 100 LEU A O 1
ATOM 768 N N . ASP A 1 101 ? 5.927 20.742 13.690 1.00 97.75 101 ASP A N 1
ATOM 769 C CA . ASP A 1 101 ? 5.171 20.146 14.803 1.00 97.75 101 ASP A CA 1
ATOM 770 C C . ASP A 1 101 ? 3.659 20.031 14.514 1.00 97.75 101 ASP A C 1
ATOM 772 O O . ASP A 1 101 ? 2.801 20.398 15.314 1.00 97.75 101 ASP A O 1
ATOM 776 N N . LEU A 1 102 ? 3.326 19.540 13.315 1.00 98.19 102 LEU A N 1
ATOM 777 C CA . LEU A 1 102 ? 1.953 19.402 12.830 1.00 98.19 102 LEU A CA 1
ATOM 778 C C . LEU A 1 102 ? 1.571 17.940 12.580 1.00 98.19 102 LEU A C 1
ATOM 780 O O . LEU A 1 102 ? 2.414 17.131 12.181 1.00 98.19 102 LEU A O 1
ATOM 784 N N . PRO A 1 103 ? 0.284 17.579 12.731 1.00 96.25 103 PRO A N 1
ATOM 785 C CA . PRO A 1 103 ? -0.186 16.251 12.368 1.00 96.25 103 PRO A CA 1
ATOM 786 C C . PRO A 1 103 ? -0.144 16.041 10.846 1.00 96.25 103 PRO A C 1
ATOM 788 O O . PRO A 1 103 ? -0.367 16.958 10.050 1.00 96.25 103 PRO A O 1
ATOM 791 N N . CYS A 1 104 ? 0.088 14.796 10.431 1.00 95.06 104 CYS A N 1
ATOM 792 C CA . CYS A 1 104 ? -0.058 14.349 9.046 1.00 95.06 104 CYS A CA 1
ATOM 793 C C . CYS A 1 104 ? -0.540 12.884 9.010 1.00 95.06 104 CYS A C 1
ATOM 795 O O . CYS A 1 104 ? -0.370 12.165 9.998 1.00 95.06 104 CYS A O 1
ATOM 797 N N . PRO A 1 105 ? -1.135 12.411 7.900 1.00 90.69 105 PRO A N 1
ATOM 798 C CA . PRO A 1 105 ? -1.704 11.062 7.824 1.00 90.69 105 PRO A CA 1
ATOM 799 C C . PRO A 1 105 ? -0.650 9.954 7.645 1.00 90.69 105 PRO A C 1
ATOM 801 O O . PRO A 1 105 ? -0.994 8.775 7.600 1.00 90.69 105 PRO A O 1
ATOM 804 N N . PHE A 1 106 ? 0.629 10.309 7.514 1.00 91.12 106 PHE A N 1
ATOM 805 C CA . PHE A 1 106 ? 1.694 9.372 7.171 1.00 91.12 106 PHE A CA 1
ATOM 806 C C . PHE A 1 106 ? 2.465 8.924 8.422 1.00 91.12 106 PHE A C 1
ATOM 808 O O . PHE A 1 106 ? 2.899 9.767 9.209 1.00 91.12 106 PHE A O 1
ATOM 815 N N . PRO A 1 107 ? 2.688 7.614 8.635 1.00 87.06 107 PRO A N 1
ATOM 816 C CA . PRO A 1 107 ? 3.478 7.145 9.768 1.00 87.06 107 PRO A CA 1
ATOM 817 C C . PRO A 1 107 ? 4.974 7.469 9.586 1.00 87.06 107 PRO A C 1
ATOM 819 O O . PRO A 1 107 ? 5.441 7.614 8.459 1.00 87.06 107 PRO A O 1
ATOM 822 N N . PRO A 1 108 ? 5.785 7.475 10.664 1.00 83.62 108 PRO A N 1
ATOM 823 C CA . PRO A 1 108 ? 7.243 7.634 10.560 1.00 83.62 108 PRO A CA 1
ATOM 824 C C . PRO A 1 108 ? 7.938 6.594 9.663 1.00 83.62 108 PRO A C 1
ATOM 826 O O . PRO A 1 108 ? 9.035 6.826 9.180 1.00 83.62 108 PRO A O 1
ATOM 829 N N . THR A 1 109 ? 7.304 5.442 9.436 1.00 83.62 109 THR A N 1
ATOM 830 C CA . THR A 1 109 ? 7.820 4.342 8.607 1.00 83.62 109 THR A CA 1
ATOM 831 C C . THR A 1 109 ? 7.327 4.395 7.159 1.00 83.62 109 THR A C 1
ATOM 833 O O . THR A 1 109 ? 7.434 3.400 6.444 1.00 83.62 109 THR A O 1
ATOM 836 N N . VAL A 1 110 ? 6.748 5.514 6.708 1.00 85.25 110 VAL A N 1
ATOM 837 C CA . VAL A 1 110 ? 6.080 5.596 5.399 1.00 85.25 110 VAL A CA 1
ATOM 838 C C . VAL A 1 110 ? 7.003 5.291 4.214 1.00 85.25 110 VAL A C 1
ATOM 840 O O . VAL A 1 110 ? 6.559 4.675 3.245 1.00 85.25 110 VAL A O 1
ATOM 843 N N . SER A 1 111 ? 8.303 5.572 4.326 1.00 85.81 111 SER A N 1
ATOM 844 C CA . SER A 1 111 ? 9.291 5.234 3.293 1.00 85.81 111 SER A CA 1
ATOM 845 C C . SER A 1 111 ? 9.384 3.722 3.038 1.00 85.81 111 SER A C 1
ATOM 847 O O . SER A 1 111 ? 9.609 3.296 1.907 1.00 85.81 111 SER A O 1
ATOM 849 N N . THR A 1 112 ? 9.141 2.890 4.064 1.00 87.19 112 THR A N 1
ATOM 850 C CA . THR A 1 112 ? 9.081 1.420 3.918 1.00 87.19 112 THR A CA 1
ATOM 851 C C . THR A 1 112 ? 7.906 0.988 3.042 1.00 87.19 112 THR A C 1
ATOM 853 O O . THR A 1 112 ? 8.002 -0.009 2.336 1.00 87.19 112 THR A O 1
ATOM 856 N N . ILE A 1 113 ? 6.806 1.743 3.075 1.00 84.25 113 ILE A N 1
ATOM 857 C CA . ILE A 1 113 ? 5.578 1.456 2.326 1.00 84.25 113 ILE A CA 1
ATOM 858 C C . ILE A 1 113 ? 5.707 1.965 0.882 1.00 84.25 113 ILE A C 1
ATOM 860 O O . ILE A 1 113 ? 5.270 1.300 -0.053 1.00 84.25 113 ILE A O 1
ATOM 864 N N . ARG A 1 114 ? 6.344 3.129 0.682 1.00 88.06 114 ARG A N 1
ATOM 865 C CA . ARG A 1 114 ? 6.598 3.704 -0.652 1.00 88.06 114 ARG A CA 1
ATOM 866 C C . ARG A 1 114 ? 7.597 2.895 -1.473 1.00 88.06 114 ARG A C 1
ATOM 868 O O . ARG A 1 114 ? 7.406 2.737 -2.678 1.00 88.06 114 ARG A O 1
ATOM 875 N N . ASN A 1 115 ? 8.669 2.417 -0.844 1.00 92.88 115 ASN A N 1
ATOM 876 C CA . ASN A 1 115 ? 9.710 1.673 -1.540 1.00 92.88 115 ASN A CA 1
ATOM 877 C C . ASN A 1 115 ? 9.338 0.186 -1.611 1.00 92.88 115 ASN A C 1
ATOM 879 O O . ASN A 1 115 ? 9.326 -0.522 -0.604 1.00 92.88 115 ASN A O 1
ATOM 883 N N . LYS A 1 116 ? 9.085 -0.312 -2.824 1.00 94.31 116 LYS A N 1
ATOM 884 C CA . LYS A 1 116 ? 8.667 -1.702 -3.057 1.00 94.31 116 LYS A CA 1
ATOM 885 C C . LYS A 1 116 ? 9.693 -2.711 -2.544 1.00 94.31 116 LYS A C 1
ATOM 887 O O . LYS A 1 116 ? 9.296 -3.774 -2.084 1.00 94.31 116 LYS A O 1
ATOM 892 N N . GLY A 1 117 ? 10.988 -2.398 -2.599 1.00 94.81 117 GLY A N 1
ATOM 893 C CA . GLY A 1 117 ? 12.037 -3.273 -2.075 1.00 94.81 117 GLY A CA 1
ATOM 894 C C . GLY A 1 117 ? 12.006 -3.373 -0.551 1.00 94.81 117 GLY A C 1
ATOM 895 O O . GLY A 1 117 ? 12.021 -4.479 -0.008 1.00 94.81 117 GLY A O 1
ATOM 896 N N . LEU A 1 118 ? 11.872 -2.235 0.136 1.00 93.00 118 LEU A N 1
ATOM 897 C CA . LEU A 1 118 ? 11.707 -2.203 1.593 1.00 93.00 118 LEU A CA 1
ATOM 898 C C . LEU A 1 118 ? 10.415 -2.899 2.032 1.00 93.00 118 LEU A C 1
ATOM 900 O O . LEU A 1 118 ? 10.433 -3.661 2.996 1.00 93.00 118 LEU A O 1
ATOM 904 N N . MET A 1 119 ? 9.319 -2.714 1.292 1.00 93.38 119 MET A N 1
ATOM 905 C CA . MET A 1 119 ? 8.059 -3.413 1.540 1.00 93.38 119 MET A CA 1
ATOM 906 C C . MET A 1 119 ? 8.232 -4.934 1.434 1.00 93.38 119 MET A C 1
ATOM 908 O O . MET A 1 119 ? 7.801 -5.665 2.323 1.00 93.38 119 MET A O 1
ATOM 912 N N . ARG A 1 120 ? 8.909 -5.431 0.387 1.00 94.88 120 ARG A N 1
ATOM 913 C CA . ARG A 1 120 ? 9.198 -6.868 0.226 1.00 94.88 120 ARG A CA 1
ATOM 914 C C . ARG A 1 120 ? 10.024 -7.407 1.398 1.00 94.88 120 ARG A C 1
ATOM 916 O O . ARG A 1 120 ? 9.675 -8.449 1.950 1.00 94.88 120 ARG A O 1
ATOM 923 N N . ALA A 1 121 ? 11.056 -6.679 1.823 1.00 92.50 121 ALA A N 1
ATOM 924 C CA . ALA A 1 121 ? 11.865 -7.055 2.982 1.00 92.50 121 ALA A CA 1
ATOM 925 C C . ALA A 1 121 ? 11.048 -7.069 4.288 1.00 92.50 121 ALA A C 1
ATOM 927 O O . ALA A 1 121 ? 11.196 -7.985 5.102 1.00 92.50 121 ALA A O 1
ATOM 928 N N . ALA A 1 122 ? 10.154 -6.095 4.480 1.00 91.25 122 ALA A N 1
ATOM 929 C CA . ALA A 1 122 ? 9.286 -6.018 5.652 1.00 91.25 122 ALA A CA 1
ATOM 930 C C . ALA A 1 122 ? 8.301 -7.197 5.721 1.00 91.25 122 ALA A C 1
ATOM 932 O O . ALA A 1 122 ? 8.180 -7.819 6.777 1.00 91.25 122 ALA A O 1
ATOM 933 N N . LEU A 1 123 ? 7.663 -7.550 4.598 1.00 91.88 123 LEU A N 1
ATOM 934 C CA . LEU A 1 123 ? 6.765 -8.707 4.503 1.00 91.88 123 LEU A CA 1
ATOM 935 C C . LEU A 1 123 ? 7.509 -10.024 4.764 1.00 91.88 123 LEU A C 1
ATOM 937 O O . LEU A 1 123 ? 7.045 -10.835 5.561 1.00 91.88 123 LEU A O 1
ATOM 941 N N . ALA A 1 124 ? 8.695 -10.202 4.171 1.00 91.50 124 ALA A N 1
ATOM 942 C CA . ALA A 1 124 ? 9.526 -11.387 4.399 1.00 91.50 124 ALA A CA 1
ATOM 943 C C . ALA A 1 124 ? 9.945 -11.522 5.873 1.00 91.50 124 ALA A C 1
ATOM 945 O O . ALA A 1 124 ? 9.824 -12.594 6.460 1.00 91.50 124 ALA A O 1
ATOM 946 N N . THR A 1 125 ? 10.364 -10.421 6.504 1.00 90.38 125 THR A N 1
ATOM 947 C CA . THR A 1 125 ? 10.712 -10.395 7.937 1.00 90.38 125 THR A CA 1
ATOM 948 C C . THR A 1 125 ? 9.506 -10.710 8.826 1.00 90.38 125 THR A C 1
ATOM 950 O O . THR A 1 125 ? 9.666 -11.223 9.930 1.00 90.38 125 THR A O 1
ATOM 953 N N . ALA A 1 126 ? 8.293 -10.384 8.376 1.00 87.38 126 ALA A N 1
ATOM 954 C CA . ALA A 1 126 ? 7.054 -10.708 9.074 1.00 87.38 126 ALA A CA 1
ATOM 955 C C . ALA A 1 126 ? 6.552 -12.141 8.806 1.00 87.38 126 ALA A C 1
ATOM 957 O O . ALA A 1 126 ? 5.540 -12.528 9.381 1.00 87.38 126 ALA A O 1
ATOM 958 N N . GLY A 1 127 ? 7.227 -12.921 7.952 1.00 92.00 127 GLY A N 1
ATOM 959 C CA . GLY A 1 127 ? 6.779 -14.260 7.558 1.00 92.00 127 GLY A CA 1
ATOM 960 C C . GLY A 1 127 ? 5.523 -14.257 6.683 1.00 92.00 127 GLY A C 1
ATOM 961 O O . GLY A 1 127 ? 4.854 -15.282 6.577 1.00 92.00 127 GLY A O 1
ATOM 962 N N . LEU A 1 128 ? 5.186 -13.118 6.069 1.00 92.44 128 LEU A N 1
ATOM 963 C CA . LEU A 1 128 ? 4.015 -13.002 5.206 1.00 92.44 128 LEU A CA 1
ATOM 964 C C . LEU A 1 128 ? 4.317 -13.498 3.786 1.00 92.44 128 LEU A C 1
ATOM 966 O O . LEU A 1 128 ? 5.449 -13.340 3.313 1.00 92.44 128 LEU A O 1
ATOM 970 N N . PRO A 1 129 ? 3.311 -14.060 3.083 1.00 93.12 129 PRO A N 1
ATOM 971 C CA . PRO A 1 129 ? 3.449 -14.479 1.696 1.00 93.12 129 PRO A CA 1
ATOM 972 C C . PRO A 1 129 ? 4.032 -13.377 0.813 1.00 93.12 129 PRO A C 1
ATOM 974 O O . PRO A 1 129 ? 3.629 -12.213 0.874 1.00 93.12 129 PRO A O 1
ATOM 977 N N . ASN A 1 130 ? 4.992 -13.758 -0.022 1.00 94.25 130 ASN A N 1
ATOM 978 C CA . ASN A 1 130 ? 5.731 -12.841 -0.872 1.00 94.25 130 ASN A CA 1
ATOM 979 C C . ASN A 1 130 ? 6.168 -13.588 -2.144 1.00 94.25 130 ASN A C 1
ATOM 981 O O . ASN A 1 130 ? 6.643 -14.720 -2.013 1.00 94.25 130 ASN A O 1
ATOM 985 N N . PRO A 1 131 ? 6.032 -13.022 -3.361 1.00 96.31 131 PRO A N 1
ATOM 986 C CA . PRO A 1 131 ? 6.676 -13.603 -4.536 1.00 96.31 131 PRO A CA 1
ATOM 987 C C . PRO A 1 131 ? 8.184 -13.744 -4.312 1.00 96.31 131 PRO A C 1
ATOM 989 O O . PRO A 1 131 ? 8.801 -12.923 -3.631 1.00 96.31 131 PRO A O 1
ATOM 992 N N . ALA A 1 132 ? 8.798 -14.759 -4.924 1.00 97.44 132 ALA A N 1
ATOM 993 C CA . ALA A 1 132 ? 10.254 -14.833 -4.981 1.00 97.44 132 ALA A CA 1
ATOM 994 C C . ALA A 1 132 ? 10.787 -13.548 -5.629 1.00 97.44 132 ALA A C 1
ATOM 996 O O . ALA A 1 132 ? 10.328 -13.172 -6.705 1.00 97.44 132 ALA A O 1
ATOM 997 N N . TYR A 1 133 ? 11.714 -12.854 -4.968 1.00 98.44 133 TYR A N 1
ATOM 998 C CA . TYR A 1 133 ? 12.178 -11.546 -5.424 1.00 98.44 133 TYR A CA 1
ATOM 999 C C . TYR A 1 133 ? 13.678 -11.331 -5.205 1.00 98.44 133 TYR A C 1
ATOM 1001 O O . TYR A 1 133 ? 14.317 -11.993 -4.378 1.00 98.44 133 TYR A O 1
ATOM 1009 N N . ARG A 1 134 ? 14.236 -10.376 -5.953 1.00 98.38 134 ARG A N 1
ATOM 1010 C CA . ARG A 1 134 ? 15.611 -9.877 -5.840 1.00 98.38 134 ARG A CA 1
ATOM 1011 C C . ARG A 1 134 ? 15.651 -8.370 -6.065 1.00 98.38 134 ARG A C 1
ATOM 1013 O O . ARG A 1 134 ? 14.906 -7.834 -6.883 1.00 98.38 134 ARG A O 1
ATOM 1020 N N . LEU A 1 135 ? 16.541 -7.707 -5.334 1.00 98.19 135 LEU A N 1
ATOM 1021 C CA . LEU A 1 135 ? 16.914 -6.314 -5.559 1.00 98.19 135 LEU A CA 1
ATOM 1022 C C . LEU A 1 135 ? 18.268 -6.300 -6.251 1.00 98.19 135 LEU A C 1
ATOM 1024 O O . LEU A 1 135 ? 19.175 -7.005 -5.815 1.00 98.19 135 LEU A O 1
ATOM 1028 N N . VAL A 1 136 ? 18.375 -5.533 -7.328 1.00 98.06 136 VAL A N 1
ATOM 1029 C CA . VAL A 1 136 ? 19.564 -5.500 -8.177 1.00 98.06 136 VAL A CA 1
ATOM 1030 C C . VAL A 1 136 ? 19.922 -4.062 -8.524 1.00 98.06 136 VAL A C 1
ATOM 1032 O O . VAL A 1 136 ? 19.051 -3.205 -8.685 1.00 98.06 136 VAL A O 1
ATOM 1035 N N . THR A 1 137 ? 21.216 -3.805 -8.629 1.00 96.81 137 THR A N 1
ATOM 1036 C CA . THR A 1 137 ? 21.811 -2.493 -8.912 1.00 96.81 137 THR A CA 1
ATOM 1037 C C . THR A 1 137 ? 22.684 -2.501 -10.161 1.00 96.81 137 THR A C 1
ATOM 1039 O O . THR A 1 137 ? 23.092 -1.442 -10.622 1.00 96.81 137 THR A O 1
ATOM 1042 N N . SER A 1 138 ? 22.921 -3.673 -10.756 1.00 97.62 138 SER A N 1
ATOM 1043 C CA . SER A 1 138 ? 23.659 -3.829 -12.011 1.00 97.62 138 SER A CA 1
ATOM 1044 C C . SER A 1 138 ? 22.969 -4.806 -12.967 1.00 97.62 138 SER A C 1
ATOM 1046 O O . SER A 1 138 ? 22.132 -5.620 -12.564 1.00 97.62 138 SER A O 1
ATOM 1048 N N . TRP A 1 139 ? 23.338 -4.743 -14.249 1.00 98.12 139 TRP A N 1
ATOM 1049 C CA . TRP A 1 139 ? 22.867 -5.694 -15.257 1.00 98.12 139 TRP A CA 1
ATOM 1050 C C . TRP A 1 139 ? 23.274 -7.138 -14.925 1.00 98.12 139 TRP A C 1
ATOM 1052 O O . TRP A 1 139 ? 22.458 -8.048 -15.057 1.00 98.12 139 TRP A O 1
ATOM 1062 N N . ASP A 1 140 ? 24.505 -7.357 -14.460 1.00 98.31 140 ASP A N 1
ATOM 1063 C CA . ASP A 1 140 ? 24.982 -8.702 -14.121 1.00 98.31 140 ASP A CA 1
ATOM 1064 C C . ASP A 1 140 ? 24.191 -9.309 -12.956 1.00 98.31 140 ASP A C 1
ATOM 1066 O O . ASP A 1 140 ? 23.781 -10.471 -13.032 1.00 98.31 140 ASP A O 1
ATOM 1070 N N . GLU A 1 141 ? 23.894 -8.506 -11.928 1.00 98.44 141 GLU A N 1
ATOM 1071 C CA . GLU A 1 141 ? 23.000 -8.904 -10.835 1.00 98.44 141 GLU A CA 1
ATOM 1072 C C . GLU A 1 141 ? 21.590 -9.211 -11.350 1.00 98.44 141 GLU A C 1
ATOM 1074 O O . GLU A 1 141 ? 21.010 -10.226 -10.968 1.00 98.44 141 GLU A O 1
ATOM 1079 N N . ALA A 1 142 ? 21.039 -8.375 -12.240 1.00 98.38 142 ALA A N 1
ATOM 1080 C CA . ALA A 1 142 ? 19.718 -8.591 -12.831 1.00 98.38 142 ALA A CA 1
ATOM 1081 C C . ALA A 1 142 ? 19.646 -9.916 -13.603 1.00 98.38 142 ALA A C 1
ATOM 1083 O O . ALA A 1 142 ? 18.703 -10.691 -13.429 1.00 98.38 142 ALA A O 1
ATOM 1084 N N . ARG A 1 143 ? 20.666 -10.203 -14.418 1.00 98.44 143 ARG A N 1
ATOM 1085 C CA . ARG A 1 143 ? 20.770 -11.437 -15.201 1.00 98.44 143 ARG A CA 1
ATOM 1086 C C . ARG A 1 143 ? 20.856 -12.670 -14.303 1.00 98.44 143 ARG A C 1
ATOM 1088 O O . ARG A 1 143 ? 20.147 -13.643 -14.549 1.00 98.44 143 ARG A O 1
ATOM 1095 N N . GLN A 1 144 ? 21.680 -12.633 -13.254 1.00 98.44 144 GLN A N 1
ATOM 1096 C CA . GLN A 1 144 ? 21.781 -13.735 -12.292 1.00 98.44 144 GLN A CA 1
ATOM 1097 C C . GLN A 1 144 ? 20.468 -13.930 -11.521 1.00 98.44 144 GLN A C 1
ATOM 1099 O O . GLN A 1 144 ? 19.954 -15.043 -11.437 1.00 98.44 144 GLN A O 1
ATOM 1104 N N . ALA A 1 145 ? 19.887 -12.848 -11.003 1.00 98.44 145 ALA A N 1
ATOM 1105 C CA . ALA A 1 145 ? 18.627 -12.886 -10.271 1.00 98.44 145 ALA A CA 1
ATOM 1106 C C . ALA A 1 145 ? 17.485 -13.490 -11.102 1.00 98.44 145 ALA A C 1
ATOM 1108 O O . ALA A 1 145 ? 16.680 -14.258 -10.579 1.00 98.44 145 ALA A O 1
ATOM 1109 N N . ALA A 1 146 ? 17.429 -13.194 -12.401 1.00 98.50 146 ALA A N 1
ATOM 1110 C CA . ALA A 1 146 ? 16.442 -13.781 -13.298 1.00 98.50 146 ALA A CA 1
ATOM 1111 C C . ALA A 1 146 ? 16.615 -15.298 -13.482 1.00 98.50 146 ALA A C 1
ATOM 1113 O O . ALA A 1 146 ? 15.621 -16.009 -13.602 1.00 98.50 146 ALA A O 1
ATOM 1114 N N . GLN A 1 147 ? 17.851 -15.808 -13.460 1.00 97.50 147 GLN A N 1
ATOM 1115 C CA . GLN A 1 147 ? 18.116 -17.252 -13.492 1.00 97.50 147 GLN A CA 1
ATOM 1116 C C . GLN A 1 147 ? 17.679 -17.941 -12.193 1.00 97.50 147 GLN A C 1
ATOM 1118 O O . GLN A 1 147 ? 17.199 -19.070 -12.237 1.00 97.50 147 GLN A O 1
ATOM 1123 N N . GLU A 1 148 ? 17.813 -17.261 -11.051 1.00 97.88 148 GLU A N 1
ATOM 1124 C CA . GLU A 1 148 ? 17.380 -17.772 -9.744 1.00 97.88 148 GLU A CA 1
ATOM 1125 C C . GLU A 1 148 ? 15.852 -17.775 -9.581 1.00 97.88 148 GLU A C 1
ATOM 1127 O O . GLU A 1 148 ? 15.299 -18.715 -9.015 1.00 97.88 148 GLU A O 1
ATOM 1132 N N . ILE A 1 149 ? 15.169 -16.725 -10.052 1.00 98.25 149 ILE A N 1
ATOM 1133 C CA . ILE A 1 149 ? 13.704 -16.592 -9.958 1.00 98.25 149 ILE A CA 1
ATOM 1134 C C . ILE A 1 149 ? 13.001 -17.450 -11.020 1.00 98.25 149 ILE A C 1
ATOM 1136 O O . ILE A 1 149 ? 11.974 -18.065 -10.736 1.00 98.25 149 ILE A O 1
ATOM 1140 N N . GLY A 1 150 ? 13.552 -17.496 -12.236 1.00 98.25 150 GLY A N 1
ATOM 1141 C CA . GLY A 1 150 ? 12.915 -18.087 -13.409 1.00 98.25 150 GLY A CA 1
ATOM 1142 C C . GLY A 1 150 ? 11.960 -17.128 -14.131 1.00 98.25 150 GLY A C 1
ATOM 1143 O O . GLY A 1 150 ? 11.565 -16.086 -13.611 1.00 98.25 150 GLY A O 1
ATOM 1144 N N . TYR A 1 151 ? 11.594 -17.489 -15.364 1.00 97.88 151 TYR A N 1
ATOM 1145 C CA . TYR A 1 151 ? 10.619 -16.758 -16.180 1.00 97.88 151 TYR A CA 1
ATOM 1146 C C . TYR A 1 151 ? 9.248 -17.462 -16.176 1.00 97.88 151 TYR A C 1
ATOM 1148 O O . TYR A 1 151 ? 9.205 -18.694 -16.142 1.00 97.88 151 TYR A O 1
ATOM 1156 N N . PRO A 1 152 ? 8.133 -16.717 -16.306 1.00 98.00 152 PRO A N 1
ATOM 1157 C CA . PRO A 1 152 ? 8.076 -15.259 -16.411 1.00 98.00 152 PRO A CA 1
ATOM 1158 C C . PRO A 1 152 ? 8.298 -14.541 -15.072 1.00 98.00 152 PRO A C 1
ATOM 1160 O O . PRO A 1 152 ? 7.938 -15.042 -14.009 1.00 98.00 152 PRO A O 1
ATOM 1163 N N . LEU A 1 153 ? 8.853 -13.333 -15.147 1.00 98.56 153 LEU A N 1
ATOM 1164 C CA . LEU A 1 153 ? 9.085 -12.457 -13.997 1.00 98.56 153 LEU A CA 1
ATOM 1165 C C . LEU A 1 153 ? 8.651 -11.025 -14.307 1.00 98.56 153 LEU A C 1
ATOM 1167 O O . LEU A 1 153 ? 8.460 -10.660 -15.464 1.00 98.56 153 LEU A O 1
ATOM 1171 N N . VAL A 1 154 ? 8.519 -10.196 -13.280 1.00 98.44 154 VAL A N 1
ATOM 1172 C CA . VAL A 1 154 ? 8.220 -8.770 -13.402 1.00 98.44 154 VAL A CA 1
ATOM 1173 C C . VAL A 1 154 ? 9.456 -7.958 -13.035 1.00 98.44 154 VAL A C 1
ATOM 1175 O O . VAL A 1 154 ? 10.052 -8.172 -11.980 1.00 98.44 154 VAL A O 1
ATOM 1178 N N . ILE A 1 155 ? 9.815 -7.001 -13.892 1.00 98.44 155 ILE A N 1
ATOM 1179 C CA . ILE A 1 155 ? 10.805 -5.957 -13.598 1.00 98.44 155 ILE A CA 1
ATOM 1180 C C . ILE A 1 155 ? 10.085 -4.662 -13.230 1.00 98.44 155 ILE A C 1
ATOM 1182 O O . ILE A 1 155 ? 9.117 -4.275 -13.891 1.00 98.44 155 ILE A O 1
ATOM 1186 N N . LYS A 1 156 ? 10.547 -3.985 -12.174 1.00 97.12 156 LYS A N 1
ATOM 1187 C CA . LYS A 1 156 ? 10.011 -2.681 -11.766 1.00 97.12 156 LYS A CA 1
ATOM 1188 C C . LYS A 1 156 ? 11.002 -1.847 -10.950 1.00 97.12 156 LYS A C 1
ATOM 1190 O O . LYS A 1 156 ? 11.822 -2.409 -10.226 1.00 97.12 156 LYS A O 1
ATOM 1195 N N . PRO A 1 157 ? 10.899 -0.510 -10.989 1.00 96.50 157 PRO A N 1
ATOM 1196 C CA . PRO A 1 157 ? 11.638 0.360 -10.081 1.00 96.50 157 PRO A CA 1
ATOM 1197 C C . PRO A 1 157 ? 11.036 0.325 -8.670 1.00 96.50 157 PRO A C 1
ATOM 1199 O O . PRO A 1 157 ? 9.817 0.169 -8.482 1.00 96.50 157 PRO A O 1
ATOM 1202 N N . THR A 1 158 ? 11.887 0.502 -7.661 1.00 95.62 158 THR A N 1
ATOM 1203 C CA . THR A 1 158 ? 11.485 0.433 -6.250 1.00 95.62 158 THR A CA 1
ATOM 1204 C C . THR A 1 158 ? 10.599 1.603 -5.822 1.00 95.62 158 THR A C 1
ATOM 1206 O O . THR A 1 158 ? 9.702 1.402 -5.006 1.00 95.62 158 THR A O 1
ATOM 1209 N N . ASP A 1 159 ? 10.752 2.784 -6.418 1.00 92.62 159 ASP A N 1
ATOM 1210 C CA . ASP A 1 159 ? 10.267 4.065 -5.881 1.00 92.62 159 ASP A CA 1
ATOM 1211 C C . ASP A 1 159 ? 9.312 4.859 -6.808 1.00 92.62 159 ASP A C 1
ATOM 1213 O O . ASP A 1 159 ? 8.832 5.933 -6.438 1.00 92.62 159 ASP A O 1
ATOM 1217 N N . LEU A 1 160 ? 8.974 4.344 -8.000 1.00 92.00 160 LEU A N 1
ATOM 1218 C CA . LEU A 1 160 ? 7.972 4.976 -8.878 1.00 92.00 160 LEU A CA 1
ATOM 1219 C C . LEU A 1 160 ? 6.521 4.579 -8.543 1.00 92.00 160 LEU A C 1
ATOM 1221 O O . LEU A 1 160 ? 6.269 3.607 -7.829 1.00 92.00 160 LEU A O 1
ATOM 1225 N N . ALA A 1 161 ? 5.560 5.324 -9.096 1.00 87.56 161 ALA A N 1
ATOM 1226 C CA . ALA A 1 161 ? 4.117 5.132 -8.921 1.00 87.56 161 ALA A CA 1
ATOM 1227 C C . ALA A 1 161 ? 3.404 4.849 -10.261 1.00 87.56 161 ALA A C 1
ATOM 1229 O O . ALA A 1 161 ? 4.037 4.864 -11.316 1.00 87.56 161 ALA A O 1
ATOM 1230 N N . SER A 1 162 ? 2.088 4.607 -10.214 1.00 85.12 162 SER A N 1
ATOM 1231 C CA . SER A 1 162 ? 1.204 4.517 -11.396 1.00 85.12 162 SER A CA 1
ATOM 1232 C C . SER A 1 162 ? 1.619 3.462 -12.433 1.00 85.12 162 SER A C 1
ATOM 1234 O O . SER A 1 162 ? 1.561 3.712 -13.634 1.00 85.12 162 SER A O 1
ATOM 1236 N N . SER A 1 163 ? 2.104 2.302 -11.977 1.00 86.25 163 SER A N 1
ATOM 1237 C CA . SER A 1 163 ? 2.638 1.226 -12.835 1.00 86.25 163 SER A CA 1
ATOM 1238 C C . SER A 1 163 ? 3.770 1.660 -13.785 1.00 86.25 163 SER A C 1
ATOM 1240 O O . SER A 1 163 ? 4.102 0.946 -14.734 1.00 86.25 163 SER A O 1
ATOM 1242 N N . ALA A 1 164 ? 4.408 2.807 -13.532 1.00 89.00 164 ALA A N 1
ATOM 1243 C CA . ALA A 1 164 ? 5.462 3.322 -14.389 1.00 89.00 164 ALA A CA 1
ATOM 1244 C C . ALA A 1 164 ? 6.665 2.375 -14.426 1.00 89.00 164 ALA A C 1
ATOM 1246 O O . ALA A 1 164 ? 7.235 2.026 -13.389 1.00 89.00 164 ALA A O 1
ATOM 1247 N N . HIS A 1 165 ? 7.049 1.989 -15.644 1.00 93.00 165 HIS A N 1
ATOM 1248 C CA . HIS A 1 165 ? 8.143 1.057 -15.918 1.00 93.00 165 HIS A CA 1
ATOM 1249 C C . HIS A 1 165 ? 8.014 -0.307 -15.214 1.00 93.00 165 HIS A C 1
ATOM 1251 O O . HIS A 1 165 ? 9.019 -0.964 -14.946 1.00 93.00 165 HIS A O 1
ATOM 1257 N N . VAL A 1 166 ? 6.784 -0.749 -14.937 1.00 96.06 166 VAL A N 1
ATOM 1258 C CA . VAL A 1 166 ? 6.491 -2.129 -14.529 1.00 96.06 166 VAL A CA 1
ATOM 1259 C C . VAL A 1 166 ? 6.242 -2.957 -15.786 1.00 96.06 166 VAL A C 1
ATOM 1261 O O . VAL A 1 166 ? 5.410 -2.579 -16.614 1.00 96.06 166 VAL A O 1
ATOM 1264 N N . ARG A 1 167 ? 6.958 -4.073 -15.947 1.00 96.88 167 ARG A N 1
ATOM 1265 C CA . ARG A 1 167 ? 6.857 -4.896 -17.157 1.00 96.88 167 ARG A CA 1
ATOM 1266 C C . ARG A 1 167 ? 6.973 -6.388 -16.865 1.00 96.88 167 ARG A C 1
ATOM 1268 O O . ARG A 1 167 ? 7.830 -6.801 -16.088 1.00 96.88 167 ARG A O 1
ATOM 1275 N N . LEU A 1 168 ? 6.151 -7.185 -17.543 1.00 98.00 168 LEU A N 1
ATOM 1276 C CA . LEU A 1 168 ? 6.292 -8.634 -17.625 1.00 98.00 168 LEU A CA 1
ATOM 1277 C C . LEU A 1 168 ? 7.430 -9.013 -18.573 1.00 98.00 168 LEU A C 1
ATOM 1279 O O . LEU A 1 168 ? 7.501 -8.523 -19.701 1.00 98.00 168 LEU A O 1
ATOM 1283 N N . ILE A 1 169 ? 8.289 -9.913 -18.114 1.00 98.44 169 ILE A N 1
ATOM 1284 C CA . ILE A 1 169 ? 9.485 -10.375 -18.803 1.00 98.44 169 ILE A CA 1
ATOM 1285 C C . ILE A 1 169 ? 9.406 -11.889 -18.964 1.00 98.44 169 ILE A C 1
ATOM 1287 O O . ILE A 1 169 ? 9.249 -12.630 -17.991 1.00 98.44 169 ILE A O 1
ATOM 1291 N N . ARG A 1 170 ? 9.533 -12.349 -20.206 1.00 98.38 170 ARG A N 1
ATOM 1292 C CA . ARG A 1 170 ? 9.498 -13.765 -20.591 1.00 98.38 170 ARG A CA 1
ATOM 1293 C C . ARG A 1 170 ? 10.852 -14.282 -21.063 1.00 98.38 170 ARG A C 1
ATOM 1295 O O . ARG A 1 170 ? 11.046 -15.492 -21.120 1.00 98.38 170 ARG A O 1
ATOM 1302 N N . THR A 1 171 ? 11.774 -13.386 -21.410 1.00 98.44 171 THR A N 1
ATOM 1303 C CA . THR A 1 171 ? 13.098 -13.735 -21.936 1.00 98.44 171 THR A CA 1
ATOM 1304 C C . THR A 1 171 ? 14.189 -12.812 -21.396 1.00 98.44 171 THR A C 1
ATOM 1306 O O . THR A 1 171 ? 13.926 -11.678 -20.998 1.00 98.44 171 THR A O 1
ATOM 1309 N N . GLU A 1 172 ? 15.444 -13.264 -21.442 1.00 98.38 172 GLU A N 1
ATOM 1310 C CA . GLU A 1 172 ? 16.603 -12.443 -21.061 1.00 98.38 172 GLU A CA 1
ATOM 1311 C C . GLU A 1 172 ? 16.767 -11.203 -21.953 1.00 98.38 172 GLU A C 1
ATOM 1313 O O . GLU A 1 172 ? 17.133 -10.137 -21.464 1.00 98.38 172 GLU A O 1
ATOM 1318 N N . ALA A 1 173 ? 16.426 -11.299 -23.242 1.00 98.44 173 ALA A N 1
ATOM 1319 C CA . ALA A 1 173 ? 16.455 -10.153 -24.150 1.00 98.44 173 ALA A CA 1
ATOM 1320 C C . ALA A 1 173 ? 15.443 -9.069 -23.733 1.00 98.44 173 ALA A C 1
ATOM 1322 O O . ALA A 1 173 ? 15.752 -7.875 -23.748 1.00 98.44 173 ALA A O 1
ATOM 1323 N N . GLU A 1 174 ? 14.241 -9.473 -23.310 1.00 98.50 174 GLU A N 1
ATOM 1324 C CA . GLU A 1 174 ? 13.254 -8.548 -22.746 1.00 98.50 174 GLU A CA 1
ATOM 1325 C C . GLU A 1 174 ? 13.735 -7.946 -21.423 1.00 98.50 174 GLU A C 1
ATOM 1327 O O . GLU A 1 174 ? 13.528 -6.750 -21.200 1.00 98.50 174 GLU A O 1
ATOM 1332 N N . LEU A 1 175 ? 14.402 -8.742 -20.575 1.00 98.69 175 LEU A N 1
ATOM 1333 C CA . LEU A 1 175 ? 14.988 -8.270 -19.320 1.00 98.69 175 LEU A CA 1
ATOM 1334 C C . LEU A 1 175 ? 16.036 -7.189 -19.577 1.00 98.69 175 LEU A C 1
ATOM 1336 O O . LEU A 1 175 ? 15.986 -6.134 -18.950 1.00 98.69 175 LEU A O 1
ATOM 1340 N N . GLN A 1 176 ? 16.950 -7.433 -20.517 1.00 98.56 176 GLN A N 1
ATOM 1341 C CA . GLN A 1 176 ? 18.006 -6.495 -20.888 1.00 98.56 176 GLN A CA 1
ATOM 1342 C C . GLN A 1 176 ? 17.423 -5.167 -21.367 1.00 98.56 176 GLN A C 1
ATOM 1344 O O . GLN A 1 176 ? 17.838 -4.102 -20.910 1.00 98.56 176 GLN A O 1
ATOM 1349 N N . ALA A 1 177 ? 16.413 -5.226 -22.239 1.00 98.19 177 ALA A N 1
ATOM 1350 C CA . ALA A 1 177 ? 15.718 -4.037 -22.713 1.00 98.19 177 ALA A CA 1
ATOM 1351 C C . ALA A 1 177 ? 15.001 -3.294 -21.572 1.00 98.19 177 ALA A C 1
ATOM 1353 O O . ALA A 1 177 ? 15.079 -2.070 -21.489 1.00 98.19 177 ALA A O 1
ATOM 1354 N N . GLY A 1 178 ? 14.316 -4.017 -20.679 1.00 97.31 178 GLY A N 1
ATOM 1355 C CA . GLY A 1 178 ? 13.641 -3.430 -19.517 1.00 97.31 178 GLY A CA 1
ATOM 1356 C C . GLY A 1 178 ? 14.611 -2.765 -18.538 1.00 97.31 178 GLY A C 1
ATOM 1357 O O . GLY A 1 178 ? 14.348 -1.659 -18.068 1.00 97.31 178 GLY A O 1
ATOM 1358 N N . TYR A 1 179 ? 15.751 -3.405 -18.278 1.00 98.06 179 TYR A N 1
ATOM 1359 C CA . TYR A 1 179 ? 16.791 -2.882 -17.399 1.00 98.06 179 TYR A CA 1
ATOM 1360 C C . TYR A 1 179 ? 17.428 -1.613 -17.977 1.00 98.06 179 TYR A C 1
ATOM 1362 O O . TYR A 1 179 ? 17.505 -0.605 -17.281 1.00 98.06 179 TYR A O 1
ATOM 1370 N N . ALA A 1 180 ? 17.791 -1.615 -19.265 1.00 97.75 180 ALA A N 1
ATOM 1371 C CA . ALA A 1 180 ? 18.367 -0.446 -19.934 1.00 97.75 180 ALA A CA 1
ATOM 1372 C C . ALA A 1 180 ? 17.434 0.780 -19.907 1.00 97.75 180 ALA A C 1
ATOM 1374 O O . ALA A 1 180 ? 17.896 1.909 -19.754 1.00 97.75 180 ALA A O 1
ATOM 1375 N N . VAL A 1 181 ? 16.113 0.571 -20.009 1.00 96.62 181 VAL A N 1
ATOM 1376 C CA . VAL A 1 181 ? 15.125 1.655 -19.863 1.00 96.62 181 VAL A CA 1
ATOM 1377 C C . VAL A 1 181 ? 15.158 2.257 -18.457 1.00 96.62 181 VAL A C 1
ATOM 1379 O O . VAL A 1 181 ? 15.100 3.476 -18.324 1.00 96.62 181 VAL A O 1
ATOM 1382 N N . LEU A 1 182 ? 15.246 1.429 -17.412 1.00 96.25 182 LEU A N 1
ATOM 1383 C CA . LEU A 1 182 ? 15.308 1.907 -16.027 1.00 96.25 182 LEU A CA 1
ATOM 1384 C C . LEU A 1 182 ? 16.637 2.596 -15.705 1.00 96.25 182 LEU A C 1
ATOM 1386 O O . LEU A 1 182 ? 16.638 3.619 -15.017 1.00 96.25 182 LEU A O 1
ATOM 1390 N N . ASP A 1 183 ? 17.746 2.063 -16.209 1.00 94.81 183 ASP A N 1
ATOM 1391 C CA . ASP A 1 183 ? 19.083 2.648 -16.072 1.00 94.81 183 ASP A CA 1
ATOM 1392 C C . ASP A 1 183 ? 19.151 4.041 -16.726 1.00 94.81 183 ASP A C 1
ATOM 1394 O O . ASP A 1 183 ? 19.584 5.018 -16.116 1.00 94.81 183 ASP A O 1
ATOM 1398 N N . GLY A 1 184 ? 18.563 4.174 -17.920 1.00 95.44 184 GLY A N 1
ATOM 1399 C CA . GLY A 1 184 ? 18.406 5.447 -18.628 1.00 95.44 184 GLY A CA 1
ATOM 1400 C C . GLY A 1 184 ? 17.368 6.413 -18.036 1.00 95.44 184 GLY A C 1
ATOM 1401 O O . GLY A 1 184 ? 17.172 7.495 -18.591 1.00 95.44 184 GLY A O 1
ATOM 1402 N N . PHE A 1 185 ? 16.702 6.062 -16.929 1.00 95.38 185 PHE A N 1
ATOM 1403 C CA . PHE A 1 185 ? 15.660 6.870 -16.285 1.00 95.38 185 PHE A CA 1
ATOM 1404 C C . PHE A 1 185 ? 16.045 7.237 -14.833 1.00 95.38 185 PHE A C 1
ATOM 1406 O O . PHE A 1 185 ? 15.517 6.671 -13.868 1.00 95.38 185 PHE A O 1
ATOM 1413 N N . PRO A 1 186 ? 16.988 8.183 -14.639 1.00 94.62 186 PRO A N 1
ATOM 1414 C CA . PRO A 1 186 ? 17.559 8.495 -13.325 1.00 94.62 186 PRO A CA 1
ATOM 1415 C C . PRO A 1 186 ? 16.690 9.412 -12.453 1.00 94.62 186 PRO A C 1
ATOM 1417 O O . PRO A 1 186 ? 17.004 9.611 -11.281 1.00 94.62 186 PRO A O 1
ATOM 1420 N N . ARG A 1 187 ? 15.631 10.019 -13.001 1.00 95.25 187 ARG A N 1
ATOM 1421 C CA . ARG A 1 187 ? 14.746 10.943 -12.275 1.00 95.25 187 ARG A CA 1
ATOM 1422 C C . ARG A 1 187 ? 13.290 10.584 -12.517 1.00 95.25 187 ARG A C 1
ATOM 1424 O O . ARG A 1 187 ? 12.935 10.169 -13.613 1.00 95.25 187 ARG A O 1
ATOM 1431 N N . ASN A 1 188 ? 12.449 10.754 -11.503 1.00 93.94 188 ASN A N 1
ATOM 1432 C CA . ASN A 1 188 ? 11.018 10.486 -11.611 1.00 93.94 188 ASN A CA 1
ATOM 1433 C C . ASN A 1 188 ? 10.262 11.611 -12.351 1.00 93.94 188 ASN A C 1
ATOM 1435 O O . ASN A 1 188 ? 10.824 12.645 -12.712 1.00 93.94 188 ASN A O 1
ATOM 1439 N N . PHE A 1 189 ? 8.946 11.452 -12.526 1.00 92.19 189 PHE A N 1
ATOM 1440 C CA . PHE A 1 189 ? 8.092 12.429 -13.227 1.00 92.19 189 PHE A CA 1
ATOM 1441 C C . PHE A 1 189 ? 7.931 13.779 -12.507 1.00 92.19 189 PHE A C 1
ATOM 1443 O O . PHE A 1 189 ? 7.257 14.678 -13.008 1.00 92.19 189 PHE A O 1
ATOM 1450 N N . ARG A 1 190 ? 8.524 13.938 -11.320 1.00 93.06 190 ARG A N 1
ATOM 1451 C CA . ARG A 1 190 ? 8.578 15.187 -10.552 1.00 93.06 190 ARG A CA 1
ATOM 1452 C C . ARG A 1 190 ? 9.990 15.763 -10.472 1.00 93.06 190 ARG A C 1
ATOM 1454 O O . ARG A 1 190 ? 10.218 16.681 -9.688 1.00 93.06 190 ARG A O 1
ATOM 1461 N N . ASP A 1 191 ? 10.895 15.278 -11.323 1.00 94.25 191 ASP A N 1
ATOM 1462 C CA . ASP A 1 191 ? 12.301 15.684 -11.385 1.00 94.25 191 ASP A CA 1
ATOM 1463 C C . ASP A 1 191 ? 13.056 15.434 -10.067 1.00 94.25 191 ASP A C 1
ATOM 1465 O O . ASP A 1 191 ? 14.014 16.127 -9.730 1.00 94.25 191 ASP A O 1
ATOM 1469 N N . GLN A 1 192 ? 12.638 14.440 -9.285 1.00 94.19 192 GLN A N 1
ATOM 1470 C CA . GLN A 1 192 ? 13.400 13.996 -8.118 1.00 94.19 192 GLN A CA 1
ATOM 1471 C C . GLN A 1 192 ? 14.340 12.858 -8.535 1.00 94.19 192 GLN A C 1
ATOM 1473 O O . GLN A 1 192 ? 13.962 12.059 -9.401 1.00 94.19 192 GLN A O 1
ATOM 1478 N N . PRO A 1 193 ? 15.552 12.765 -7.959 1.00 94.69 193 PRO A N 1
ATOM 1479 C CA . PRO A 1 193 ? 16.428 11.615 -8.161 1.00 94.69 193 PRO A CA 1
ATOM 1480 C C . PRO A 1 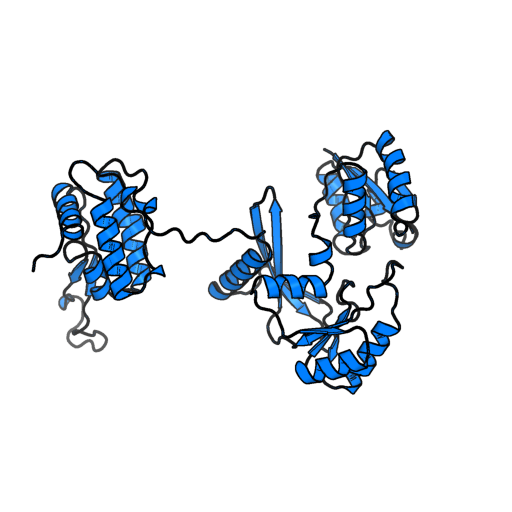193 ? 15.712 10.307 -7.817 1.00 94.69 193 PRO A C 1
ATOM 1482 O O . PRO A 1 193 ? 15.024 10.231 -6.800 1.00 94.69 193 PRO A O 1
ATOM 1485 N N . ARG A 1 194 ? 15.870 9.297 -8.673 1.00 93.19 194 ARG A N 1
ATOM 1486 C CA . ARG A 1 194 ? 15.345 7.949 -8.458 1.00 93.19 194 ARG A CA 1
ATOM 1487 C C . ARG A 1 194 ? 16.344 7.116 -7.655 1.00 93.19 194 ARG A C 1
ATOM 1489 O O . ARG A 1 194 ? 17.548 7.196 -7.903 1.00 93.19 194 ARG A O 1
ATOM 1496 N N . ASP A 1 195 ? 15.849 6.261 -6.768 1.00 89.19 195 ASP A N 1
ATOM 1497 C CA . ASP A 1 195 ? 16.602 5.110 -6.272 1.00 89.19 195 ASP A CA 1
ATOM 1498 C C . ASP A 1 195 ? 16.857 4.156 -7.446 1.00 89.19 195 ASP A C 1
ATOM 1500 O O . ASP A 1 195 ? 15.921 3.580 -7.999 1.00 89.19 195 ASP A O 1
ATOM 1504 N N . GLN A 1 196 ? 18.115 4.015 -7.874 1.00 91.50 196 GLN A N 1
ATOM 1505 C CA . GLN A 1 196 ? 18.457 3.212 -9.051 1.00 91.50 196 GLN A CA 1
ATOM 1506 C C . GLN A 1 196 ? 18.307 1.699 -8.842 1.00 91.50 196 GLN A C 1
ATOM 1508 O O . GLN A 1 196 ? 18.412 0.952 -9.814 1.00 91.50 196 GLN A O 1
ATOM 1513 N N . VAL A 1 197 ? 17.963 1.245 -7.633 1.00 96.44 197 VAL A N 1
ATOM 1514 C CA . VAL A 1 197 ? 17.628 -0.156 -7.365 1.00 96.44 197 VAL A CA 1
ATOM 1515 C C . VAL A 1 197 ? 16.435 -0.609 -8.218 1.00 96.44 197 VAL A C 1
ATOM 1517 O O . VAL A 1 197 ? 15.398 0.053 -8.330 1.00 96.44 197 VAL A O 1
ATOM 1520 N N . VAL A 1 198 ? 16.581 -1.788 -8.814 1.00 98.00 198 VAL A N 1
ATOM 1521 C CA . VAL A 1 198 ? 15.550 -2.477 -9.590 1.00 98.00 198 VAL A CA 1
ATOM 1522 C C . VAL A 1 198 ? 15.072 -3.695 -8.808 1.00 98.00 198 VAL A C 1
ATOM 1524 O O . VAL A 1 198 ? 15.862 -4.426 -8.214 1.00 98.00 198 VAL A O 1
ATOM 1527 N N . LEU A 1 199 ? 13.762 -3.921 -8.809 1.00 98.44 199 LEU A N 1
ATOM 1528 C CA . LEU A 1 199 ? 13.122 -5.087 -8.218 1.00 98.44 199 LEU A CA 1
ATOM 1529 C C . LEU A 1 199 ? 12.727 -6.063 -9.330 1.00 98.44 199 LEU A C 1
ATOM 1531 O O . LEU A 1 199 ? 11.949 -5.711 -10.220 1.00 98.44 199 LEU A O 1
ATOM 1535 N N . LEU A 1 200 ? 13.252 -7.286 -9.242 1.00 98.75 200 LEU A N 1
ATOM 1536 C CA . LEU A 1 200 ? 12.796 -8.442 -10.010 1.00 98.75 200 LEU A CA 1
ATOM 1537 C C . LEU A 1 200 ? 11.972 -9.344 -9.097 1.00 98.75 200 LEU A C 1
ATOM 1539 O O . LEU A 1 200 ? 12.405 -9.650 -7.987 1.00 98.75 200 LEU A O 1
ATOM 1543 N N . GLU A 1 201 ? 10.803 -9.783 -9.546 1.00 98.38 201 GLU A N 1
ATOM 1544 C CA . GLU A 1 201 ? 9.963 -10.710 -8.782 1.00 98.38 201 GLU A CA 1
ATOM 1545 C C . GLU A 1 201 ? 9.250 -11.721 -9.677 1.00 98.38 201 GLU A C 1
ATOM 1547 O O . GLU A 1 201 ? 8.946 -11.426 -10.830 1.00 98.38 201 GLU A O 1
ATOM 1552 N N . ALA A 1 202 ? 8.975 -12.912 -9.146 1.00 98.25 202 ALA A N 1
ATOM 1553 C CA . ALA A 1 202 ? 8.199 -13.934 -9.834 1.00 98.25 202 ALA A CA 1
ATOM 1554 C C . ALA A 1 202 ? 6.826 -13.381 -10.234 1.00 98.25 202 ALA A C 1
ATOM 1556 O O . ALA A 1 202 ? 6.157 -12.708 -9.443 1.00 98.25 202 ALA A O 1
ATOM 1557 N N . TYR A 1 203 ? 6.404 -13.675 -11.463 1.00 97.31 203 TYR A N 1
ATOM 1558 C CA . TYR A 1 203 ? 5.074 -13.302 -11.917 1.00 97.31 203 TYR A CA 1
ATOM 1559 C C . TYR A 1 203 ? 4.015 -14.157 -11.211 1.00 97.31 203 TYR A C 1
ATOM 1561 O O . TYR A 1 203 ? 4.054 -15.386 -11.269 1.00 97.31 203 TYR A O 1
ATOM 1569 N N . MET A 1 204 ? 3.056 -13.495 -10.565 1.00 94.75 204 MET A N 1
ATOM 1570 C CA . MET A 1 204 ? 1.925 -14.142 -9.907 1.00 94.75 204 MET A CA 1
ATOM 1571 C C . MET A 1 204 ? 0.722 -14.109 -10.849 1.00 94.75 204 MET A C 1
ATOM 1573 O O . MET A 1 204 ? 0.185 -13.040 -11.128 1.00 94.75 204 MET A O 1
ATOM 1577 N N . ALA A 1 205 ? 0.318 -15.276 -11.349 1.00 91.31 205 ALA A N 1
ATOM 1578 C CA . ALA A 1 205 ? -0.872 -15.411 -12.180 1.00 91.31 205 ALA A CA 1
ATOM 1579 C C . ALA A 1 205 ? -2.118 -15.589 -11.302 1.00 91.31 205 ALA A C 1
ATOM 1581 O O . ALA A 1 205 ? -2.120 -16.413 -10.387 1.00 91.31 205 ALA A O 1
ATOM 1582 N N . GLY A 1 206 ? -3.178 -14.845 -11.601 1.00 90.50 206 GLY A N 1
ATOM 1583 C CA . GLY A 1 206 ? -4.441 -14.917 -10.873 1.00 90.50 206 GLY A CA 1
ATOM 1584 C C . GLY A 1 206 ? -5.214 -13.601 -10.923 1.00 90.50 206 GLY A C 1
ATOM 1585 O O . GLY A 1 206 ? -4.743 -12.642 -11.539 1.00 90.50 206 GLY A O 1
ATOM 1586 N N . PRO A 1 207 ? -6.401 -13.558 -10.298 1.00 88.81 207 PRO A N 1
ATOM 1587 C CA . PRO A 1 207 ? -7.145 -12.317 -10.124 1.00 88.81 207 PRO A CA 1
ATOM 1588 C C . PRO A 1 207 ? -6.363 -11.328 -9.248 1.00 88.81 207 PRO A C 1
ATOM 1590 O O . PRO A 1 207 ? -5.662 -11.724 -8.314 1.00 88.81 207 PRO A O 1
ATOM 1593 N N . GLU A 1 208 ? -6.503 -10.036 -9.543 1.00 91.75 208 GLU A N 1
ATOM 1594 C CA . GLU A 1 208 ? -5.929 -8.949 -8.753 1.00 91.75 208 GLU A CA 1
ATOM 1595 C C . GLU A 1 208 ? -7.051 -8.146 -8.087 1.00 91.75 208 GLU A C 1
ATOM 1597 O O . GLU A 1 208 ? -8.045 -7.790 -8.721 1.00 91.75 208 GLU A O 1
ATOM 1602 N N . VAL A 1 209 ? -6.874 -7.846 -6.802 1.00 94.62 209 VAL A N 1
ATOM 1603 C CA . VAL A 1 209 ? -7.806 -7.029 -6.020 1.00 94.62 209 VAL A CA 1
ATOM 1604 C C . VAL A 1 209 ? -7.064 -5.896 -5.319 1.00 94.62 209 VAL A C 1
ATOM 1606 O O . VAL A 1 209 ? -5.900 -6.038 -4.939 1.00 94.62 209 VAL A O 1
ATOM 1609 N N . SER A 1 210 ? -7.757 -4.782 -5.110 1.00 94.44 210 SER A N 1
ATOM 1610 C CA . SER A 1 210 ? -7.351 -3.708 -4.202 1.00 94.44 210 SER A CA 1
ATOM 1611 C C . SER A 1 210 ? -8.147 -3.817 -2.904 1.00 94.44 210 SER A C 1
ATOM 1613 O O . SER A 1 210 ? -9.317 -4.189 -2.924 1.00 94.44 210 SER A O 1
ATOM 1615 N N . VAL A 1 211 ? -7.512 -3.524 -1.770 1.00 95.31 211 VAL A N 1
ATOM 1616 C CA . VAL A 1 211 ? -8.166 -3.514 -0.456 1.00 95.31 211 VAL A CA 1
ATOM 1617 C C . VAL A 1 211 ? -8.048 -2.122 0.132 1.00 95.31 211 VAL A C 1
ATOM 1619 O O . VAL A 1 211 ? -6.959 -1.665 0.482 1.00 95.31 211 VAL A O 1
ATOM 1622 N N . GLU A 1 212 ? -9.183 -1.447 0.259 1.00 94.44 212 GLU A N 1
ATOM 1623 C CA . GLU A 1 212 ? -9.264 -0.103 0.805 1.00 94.44 212 GLU A CA 1
ATOM 1624 C C . GLU A 1 212 ? -9.427 -0.196 2.321 1.00 94.44 212 GLU A C 1
ATOM 1626 O O . GLU A 1 212 ? -10.414 -0.732 2.823 1.00 94.44 212 GLU A O 1
ATOM 1631 N N . ALA A 1 213 ? -8.462 0.338 3.069 1.00 92.00 213 ALA A N 1
ATOM 1632 C CA . ALA A 1 213 ? -8.483 0.337 4.526 1.00 92.00 213 ALA A CA 1
ATOM 1633 C C . ALA A 1 213 ? -8.273 1.746 5.088 1.00 92.00 213 ALA A C 1
ATOM 1635 O O . ALA A 1 213 ? -7.532 2.556 4.532 1.00 92.00 213 ALA A O 1
ATOM 1636 N N . CYS A 1 214 ? -8.910 2.025 6.223 1.00 90.62 214 CYS A N 1
ATOM 1637 C CA . CYS A 1 214 ? -8.724 3.249 6.990 1.00 90.62 214 CYS A CA 1
ATOM 1638 C C . CYS A 1 214 ? -8.210 2.901 8.385 1.00 90.62 214 CYS A C 1
ATOM 1640 O O . CYS A 1 214 ? -8.807 2.076 9.078 1.00 90.62 214 CYS A O 1
ATOM 1642 N N . ALA A 1 215 ? -7.109 3.534 8.788 1.00 86.50 215 ALA A N 1
ATOM 1643 C CA . ALA A 1 215 ? -6.572 3.416 10.134 1.00 86.50 215 ALA A CA 1
ATOM 1644 C C . ALA A 1 215 ? -6.818 4.713 10.913 1.00 86.50 215 ALA A C 1
ATOM 1646 O O . ALA A 1 215 ? -6.354 5.780 10.508 1.00 86.50 215 ALA A O 1
ATOM 1647 N N . PHE A 1 216 ? -7.519 4.624 12.041 1.00 85.56 216 PHE A N 1
ATOM 1648 C CA . PHE A 1 216 ? -7.800 5.756 12.919 1.00 85.56 216 PHE A CA 1
ATOM 1649 C C . PHE A 1 216 ? -7.683 5.334 14.383 1.00 85.56 216 PHE A C 1
ATOM 1651 O O . PHE A 1 216 ? -8.213 4.305 14.782 1.00 85.56 216 PHE A O 1
ATOM 1658 N N . GLN A 1 217 ? -6.950 6.116 15.185 1.00 84.81 217 GLN A N 1
ATOM 1659 C CA . GLN A 1 217 ? -6.721 5.842 16.615 1.00 84.81 217 GLN A CA 1
ATOM 1660 C C . GLN A 1 217 ? -6.218 4.416 16.924 1.00 84.81 217 GLN A C 1
ATOM 1662 O O . GLN A 1 217 ? -6.540 3.840 17.954 1.00 84.81 217 GLN A O 1
ATOM 1667 N N . GLY A 1 218 ? -5.386 3.859 16.039 1.00 78.88 218 GLY A N 1
ATOM 1668 C CA . GLY A 1 218 ? -4.820 2.514 16.193 1.00 78.88 218 GLY A CA 1
ATOM 1669 C C . GLY A 1 218 ? -5.704 1.389 15.651 1.00 78.88 218 GLY A C 1
ATOM 1670 O O . GLY A 1 218 ? -5.201 0.287 15.448 1.00 78.88 218 GLY A O 1
ATOM 1671 N N . GLU A 1 219 ? -6.962 1.677 15.323 1.00 84.50 219 GLU A N 1
ATOM 1672 C CA . GLU A 1 219 ? -7.892 0.719 14.734 1.00 84.50 219 GLU A CA 1
ATOM 1673 C C . GLU A 1 219 ? -7.830 0.779 13.211 1.00 84.50 219 GLU A C 1
ATOM 1675 O O . GLU A 1 219 ? -7.942 1.851 12.618 1.00 84.50 219 GLU A O 1
ATOM 1680 N N . THR A 1 220 ? -7.648 -0.376 12.567 1.00 87.00 220 THR A N 1
ATOM 1681 C CA . THR A 1 220 ? -7.664 -0.499 11.102 1.00 87.00 220 THR A CA 1
ATOM 1682 C C . THR A 1 220 ? -8.952 -1.173 10.664 1.00 87.00 220 THR A C 1
ATOM 1684 O O . THR A 1 220 ? -9.186 -2.337 10.979 1.00 87.00 220 THR A O 1
ATOM 1687 N N . THR A 1 221 ? -9.769 -0.449 9.905 1.00 91.00 221 THR A N 1
ATOM 1688 C CA . THR A 1 221 ? -11.012 -0.950 9.314 1.00 91.00 221 THR A CA 1
ATOM 1689 C C . THR A 1 221 ? -10.815 -1.151 7.818 1.00 91.00 221 THR A C 1
ATOM 1691 O O . THR A 1 221 ? -10.451 -0.211 7.111 1.00 91.00 221 THR A O 1
ATOM 1694 N N . ILE A 1 222 ? -11.076 -2.361 7.325 1.00 92.19 222 ILE A N 1
ATOM 1695 C CA . ILE A 1 222 ? -11.188 -2.614 5.885 1.00 92.19 222 ILE A CA 1
ATOM 1696 C C . ILE A 1 222 ? -12.549 -2.079 5.429 1.00 92.19 222 ILE A C 1
ATOM 1698 O O . ILE A 1 222 ? -13.589 -2.529 5.903 1.00 92.19 222 ILE A O 1
ATOM 1702 N N . ILE A 1 223 ? -12.522 -1.082 4.547 1.00 93.94 223 ILE A N 1
ATOM 1703 C CA . ILE A 1 223 ? -13.699 -0.409 3.985 1.00 93.94 223 ILE A CA 1
ATOM 1704 C C . ILE A 1 223 ? -14.316 -1.278 2.890 1.00 93.94 223 ILE A C 1
ATOM 1706 O O . ILE A 1 223 ? -15.537 -1.391 2.790 1.00 93.94 223 ILE A O 1
ATOM 1710 N N . GLY A 1 224 ? -13.475 -1.915 2.080 1.00 94.56 224 GLY A N 1
ATOM 1711 C CA . GLY A 1 224 ? -13.929 -2.835 1.056 1.00 94.56 224 GLY A CA 1
ATOM 1712 C C . GLY A 1 224 ? -12.789 -3.446 0.257 1.00 94.56 224 GLY A C 1
ATOM 1713 O O . GLY A 1 224 ? -11.615 -3.275 0.582 1.00 94.56 224 GLY A O 1
ATOM 1714 N N . ILE A 1 225 ? -13.185 -4.242 -0.731 1.00 96.50 225 ILE A N 1
ATOM 1715 C CA . ILE A 1 225 ? -12.286 -4.921 -1.657 1.00 96.50 225 ILE A CA 1
ATOM 1716 C C . ILE A 1 225 ? -12.816 -4.625 -3.056 1.00 96.50 225 ILE A C 1
ATOM 1718 O O . ILE A 1 225 ? -14.015 -4.800 -3.295 1.00 96.50 225 ILE A O 1
ATOM 1722 N N . THR A 1 226 ? -11.939 -4.181 -3.947 1.00 96.06 226 THR A N 1
ATOM 1723 C CA . THR A 1 226 ? -12.236 -3.790 -5.327 1.00 96.06 226 THR A CA 1
ATOM 1724 C C . THR A 1 226 ? -11.581 -4.776 -6.288 1.00 96.06 226 THR A C 1
ATOM 1726 O O . THR A 1 226 ? -10.378 -5.013 -6.190 1.00 96.06 226 THR A O 1
ATOM 1729 N N . ASP A 1 227 ? -12.346 -5.325 -7.230 1.00 93.62 227 ASP A N 1
ATOM 1730 C CA . ASP A 1 227 ? -11.779 -6.098 -8.338 1.00 93.62 227 ASP A CA 1
ATOM 1731 C C . ASP A 1 227 ? -11.075 -5.153 -9.298 1.00 93.62 227 ASP A C 1
ATOM 1733 O O . ASP A 1 227 ? -11.627 -4.112 -9.675 1.00 93.62 227 ASP A O 1
ATOM 1737 N N . LYS A 1 228 ? -9.868 -5.531 -9.708 1.00 91.44 228 LYS A N 1
ATOM 1738 C CA . LYS A 1 228 ? -9.013 -4.710 -10.550 1.00 91.44 228 LYS A CA 1
ATOM 1739 C C . LYS A 1 228 ? -8.794 -5.378 -11.902 1.00 91.44 228 LYS A C 1
ATOM 1741 O O . LYS A 1 228 ? -8.325 -6.512 -11.984 1.00 91.44 228 LYS A O 1
ATOM 1746 N N . GLY A 1 229 ? -9.085 -4.638 -12.965 1.00 87.69 229 GLY A N 1
ATOM 1747 C CA . GLY A 1 229 ? -8.645 -4.967 -14.312 1.00 87.69 229 GLY A CA 1
ATOM 1748 C C . GLY A 1 229 ? -7.369 -4.217 -14.675 1.00 87.69 229 GLY A C 1
ATOM 1749 O O . GLY A 1 229 ? -7.157 -3.059 -14.298 1.00 87.69 229 GLY A O 1
ATOM 1750 N N . VAL A 1 230 ? -6.499 -4.911 -15.399 1.00 88.75 230 VAL A N 1
ATOM 1751 C CA . VAL A 1 230 ? -5.268 -4.353 -15.949 1.00 88.75 230 VAL A CA 1
ATOM 1752 C C . VAL A 1 230 ? -5.223 -4.571 -17.450 1.00 88.75 230 VAL A C 1
ATOM 1754 O O . VAL A 1 230 ? -5.740 -5.562 -17.969 1.00 88.75 230 VAL A O 1
ATOM 1757 N N . THR A 1 231 ? -4.537 -3.663 -18.135 1.00 87.31 231 THR A N 1
ATOM 1758 C CA . THR A 1 231 ? -4.236 -3.770 -19.557 1.00 87.31 231 THR A CA 1
ATOM 1759 C C . THR A 1 231 ? -3.554 -5.089 -19.892 1.00 87.31 231 THR A C 1
ATOM 1761 O O . THR A 1 231 ? -2.891 -5.702 -19.055 1.00 87.31 231 THR A O 1
ATOM 1764 N N . ALA A 1 232 ? -3.625 -5.467 -21.167 1.00 85.62 232 ALA A N 1
ATOM 1765 C CA . ALA A 1 232 ? -2.886 -6.608 -21.675 1.00 85.62 232 ALA A CA 1
ATOM 1766 C C . ALA A 1 232 ? -1.370 -6.494 -21.422 1.00 85.62 232 ALA A C 1
ATOM 1768 O O . ALA A 1 232 ? -0.772 -5.412 -21.441 1.00 85.62 232 ALA A O 1
ATOM 1769 N N . GLU A 1 233 ? -0.753 -7.662 -21.258 1.00 91.00 233 GLU A N 1
ATOM 1770 C CA . GLU A 1 233 ? 0.691 -7.827 -21.178 1.00 91.00 233 GLU A CA 1
ATOM 1771 C C . GLU A 1 233 ? 1.409 -7.140 -22.361 1.00 91.00 233 GLU A C 1
ATOM 1773 O O . GLU A 1 233 ? 0.888 -7.110 -23.480 1.00 91.00 233 GLU A O 1
ATOM 1778 N N . PRO A 1 234 ? 2.628 -6.610 -22.158 1.00 91.88 234 PRO A N 1
ATOM 1779 C CA . PRO A 1 234 ? 3.497 -6.821 -21.000 1.00 91.88 234 PRO A CA 1
ATOM 1780 C C . PRO A 1 234 ? 3.351 -5.765 -19.893 1.00 91.88 234 PRO A C 1
ATOM 1782 O O . PRO A 1 234 ? 4.183 -5.736 -18.987 1.00 91.88 234 PRO A O 1
ATOM 1785 N N . TYR A 1 235 ? 2.354 -4.881 -19.969 1.00 92.88 235 TYR A N 1
ATOM 1786 C CA . TYR A 1 235 ? 2.136 -3.810 -18.995 1.00 92.88 235 TYR A CA 1
ATOM 1787 C C . TYR A 1 235 ? 0.973 -4.133 -18.056 1.00 92.88 235 TYR A C 1
ATOM 1789 O O . TYR A 1 235 ? 0.129 -4.963 -18.363 1.00 92.88 235 TYR A O 1
ATOM 1797 N N . PHE A 1 236 ? 0.925 -3.436 -16.921 1.00 90.19 236 PHE A N 1
ATOM 1798 C CA . PHE A 1 236 ? -0.090 -3.623 -15.878 1.00 90.19 236 PHE A CA 1
ATOM 1799 C C . PHE A 1 236 ? -0.743 -2.285 -15.523 1.00 90.19 236 PHE A C 1
ATOM 1801 O O . PHE A 1 236 ? -0.768 -1.865 -14.361 1.00 90.19 236 PHE A O 1
ATOM 1808 N N . ILE A 1 237 ? -1.161 -1.542 -16.549 1.00 88.00 237 ILE A N 1
ATOM 1809 C CA . ILE A 1 237 ? -1.862 -0.276 -16.349 1.00 88.00 237 ILE A CA 1
ATOM 1810 C C . ILE A 1 237 ? -3.284 -0.623 -15.941 1.00 88.00 237 ILE A C 1
ATOM 1812 O O . ILE A 1 237 ? -3.935 -1.444 -16.569 1.00 88.00 237 ILE A O 1
ATOM 1816 N N . GLU A 1 238 ? -3.744 -0.022 -14.864 1.00 85.88 238 GLU A N 1
ATOM 1817 C CA . GLU A 1 238 ? -5.098 -0.212 -14.375 1.00 85.88 238 GLU A CA 1
ATOM 1818 C C . GLU A 1 238 ? -6.103 0.462 -15.315 1.00 85.88 238 GLU A C 1
ATOM 1820 O O . GLU A 1 238 ? -5.948 1.643 -15.640 1.00 85.88 238 GLU A O 1
ATOM 1825 N N . ASP A 1 239 ? -7.101 -0.290 -15.778 1.00 87.75 239 ASP A N 1
ATOM 1826 C CA . ASP A 1 239 ? -8.078 0.190 -16.764 1.00 87.75 239 ASP A CA 1
ATOM 1827 C C . ASP A 1 239 ? -9.540 0.029 -16.328 1.00 87.75 239 ASP A C 1
ATOM 1829 O O . ASP A 1 239 ? -10.433 0.624 -16.936 1.00 87.75 239 ASP A O 1
ATOM 1833 N N . SER A 1 240 ? -9.797 -0.736 -15.265 1.00 88.81 240 SER A N 1
ATOM 1834 C CA . SER A 1 240 ? -11.146 -0.996 -14.778 1.00 88.81 240 SER A CA 1
ATOM 1835 C C . SER A 1 240 ? -11.180 -1.413 -13.309 1.00 88.81 240 SER A C 1
ATOM 1837 O O . SER A 1 240 ? -10.246 -2.016 -12.780 1.00 88.81 240 SER A O 1
ATOM 1839 N N . HIS A 1 241 ? -12.304 -1.093 -12.661 1.00 92.12 241 HIS A N 1
ATOM 1840 C CA . HIS A 1 241 ? -12.576 -1.374 -11.253 1.00 92.12 241 HIS A CA 1
ATOM 1841 C C . HIS A 1 241 ? -14.019 -1.796 -11.051 1.00 92.12 241 HIS A C 1
ATOM 1843 O O . HIS A 1 241 ? -14.913 -1.112 -11.549 1.00 92.12 241 HIS A O 1
ATOM 1849 N N . MET A 1 242 ? -14.257 -2.846 -10.268 1.00 93.12 242 MET A N 1
ATOM 1850 C CA . MET A 1 242 ? -15.602 -3.220 -9.819 1.00 93.12 242 MET A CA 1
ATOM 1851 C C . MET A 1 242 ? -15.648 -3.285 -8.294 1.00 93.12 242 MET A C 1
ATOM 1853 O O . MET A 1 242 ? -14.834 -3.956 -7.661 1.00 93.12 242 MET A O 1
ATOM 1857 N N . PHE A 1 243 ? -16.607 -2.571 -7.701 1.00 93.00 243 PHE A N 1
ATOM 1858 C CA . PHE A 1 243 ? -16.802 -2.523 -6.255 1.00 93.00 243 PHE A CA 1
ATOM 1859 C C . PHE A 1 243 ? -18.252 -2.880 -5.878 1.00 93.00 243 PHE A C 1
ATOM 1861 O O . PHE A 1 243 ? -19.176 -2.250 -6.403 1.00 93.00 243 PHE A O 1
ATOM 1868 N N . PRO A 1 244 ? -18.477 -3.817 -4.935 1.00 93.50 244 PRO A N 1
ATOM 1869 C CA . PRO A 1 244 ? -17.466 -4.663 -4.295 1.00 93.50 244 PRO A CA 1
ATOM 1870 C C . PRO A 1 244 ? -16.942 -5.756 -5.242 1.00 93.50 244 PRO A C 1
ATOM 1872 O O . PRO A 1 244 ? -17.633 -6.151 -6.179 1.00 93.50 244 PRO A O 1
ATOM 1875 N N . ALA A 1 245 ? -15.749 -6.273 -4.947 1.00 94.75 245 ALA A N 1
ATOM 1876 C CA . ALA A 1 245 ? -15.162 -7.431 -5.615 1.00 94.75 245 ALA A CA 1
ATOM 1877 C C . ALA A 1 245 ? -16.061 -8.677 -5.515 1.00 94.75 245 ALA A C 1
ATOM 1879 O O . ALA A 1 245 ? -16.660 -8.945 -4.460 1.00 94.75 245 ALA A O 1
ATOM 1880 N N . ALA A 1 246 ? -16.123 -9.453 -6.597 1.00 93.19 246 ALA A N 1
ATOM 1881 C CA . ALA A 1 246 ? -16.890 -10.687 -6.714 1.00 93.19 246 ALA A CA 1
ATOM 1882 C C . ALA A 1 246 ? -16.133 -11.869 -6.081 1.00 93.19 246 ALA A C 1
ATOM 1884 O O . ALA A 1 246 ? -15.589 -12.721 -6.775 1.00 93.19 246 ALA A O 1
ATOM 1885 N N . LEU A 1 247 ? -16.116 -11.903 -4.747 1.00 92.88 247 LEU A N 1
ATOM 1886 C CA . LEU A 1 247 ? -15.377 -12.880 -3.940 1.00 92.88 247 LEU A CA 1
ATOM 1887 C C . LEU A 1 247 ? -16.314 -13.746 -3.102 1.00 92.88 247 LEU A C 1
ATOM 1889 O O . LEU A 1 247 ? -17.300 -13.239 -2.548 1.00 92.88 247 LEU A O 1
ATOM 1893 N N . ASP A 1 248 ? -15.961 -15.017 -2.927 1.00 94.25 248 ASP A N 1
ATOM 1894 C CA . ASP A 1 248 ? -16.622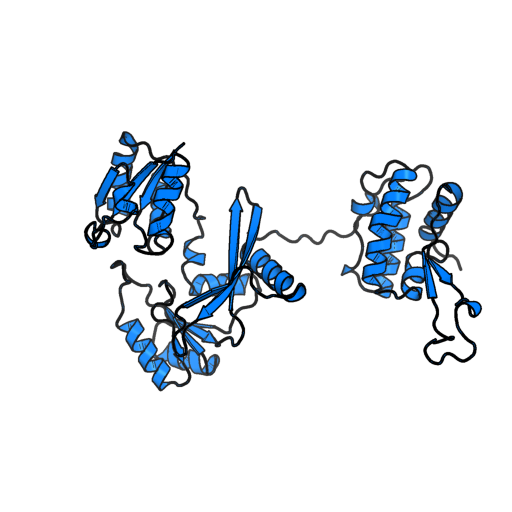 -15.865 -1.941 1.00 94.25 248 ASP A CA 1
ATOM 1895 C C . ASP A 1 248 ? -16.213 -15.504 -0.493 1.00 94.25 248 ASP A C 1
ATOM 1897 O O . ASP A 1 248 ? -15.360 -14.645 -0.228 1.00 94.25 248 ASP A O 1
ATOM 1901 N N . ALA A 1 249 ? -16.874 -16.123 0.489 1.00 93.06 249 ALA A N 1
ATOM 1902 C CA . ALA A 1 249 ? -16.631 -15.825 1.900 1.00 93.06 249 ALA A CA 1
ATOM 1903 C C . ALA A 1 249 ? -15.223 -16.238 2.373 1.00 93.06 249 ALA A C 1
ATOM 1905 O O . ALA A 1 249 ? -14.651 -15.572 3.241 1.00 93.06 249 ALA A O 1
ATOM 1906 N N . ALA A 1 250 ? -14.664 -17.317 1.819 1.00 94.06 250 ALA A N 1
ATOM 1907 C CA . ALA A 1 250 ? -13.345 -17.819 2.180 1.00 94.06 250 ALA A CA 1
ATOM 1908 C C . ALA A 1 250 ? -12.239 -16.934 1.588 1.00 94.06 250 ALA A C 1
ATOM 1910 O O . ALA A 1 250 ? -11.318 -16.555 2.312 1.00 94.06 250 ALA A O 1
ATOM 1911 N N . GLU A 1 251 ? -12.369 -16.532 0.323 1.00 93.44 251 GLU A N 1
ATOM 1912 C CA . GLU A 1 251 ? -11.472 -15.594 -0.356 1.00 93.44 251 GLU A CA 1
ATOM 1913 C C . GLU A 1 251 ? -11.462 -14.241 0.353 1.00 93.44 251 GLU A C 1
ATOM 1915 O O . GLU A 1 251 ? -10.401 -13.735 0.727 1.00 93.44 251 GLU A O 1
ATOM 1920 N N . ARG A 1 252 ? -12.650 -13.684 0.628 1.00 93.38 252 ARG A N 1
ATOM 1921 C CA . ARG A 1 252 ? -12.789 -12.424 1.367 1.00 93.38 252 ARG A CA 1
ATOM 1922 C C . ARG A 1 252 ? -12.085 -12.490 2.716 1.00 93.38 252 ARG A C 1
ATOM 1924 O O . ARG A 1 252 ? -11.375 -11.549 3.072 1.00 93.38 252 ARG A O 1
ATOM 1931 N N . ARG A 1 253 ? -12.273 -13.579 3.466 1.00 93.19 253 ARG A N 1
ATOM 1932 C CA . ARG A 1 253 ? -11.618 -13.771 4.762 1.00 93.19 253 ARG A CA 1
ATOM 1933 C C . ARG A 1 253 ? -10.103 -13.876 4.610 1.00 93.19 253 ARG A C 1
ATOM 1935 O O . ARG A 1 253 ? -9.398 -13.154 5.301 1.00 93.19 253 ARG A O 1
ATOM 1942 N N . ALA A 1 254 ? -9.605 -14.688 3.679 1.00 93.12 254 ALA A N 1
ATOM 1943 C CA . ALA A 1 254 ? -8.170 -14.847 3.448 1.00 93.12 254 ALA A CA 1
ATOM 1944 C C . ALA A 1 254 ? -7.487 -13.518 3.074 1.00 93.12 254 ALA A C 1
ATOM 1946 O O . ALA A 1 254 ? -6.434 -13.186 3.620 1.00 93.12 254 ALA A O 1
ATOM 1947 N N . ILE A 1 255 ? -8.113 -12.723 2.199 1.00 93.88 255 ILE A N 1
ATOM 1948 C CA . ILE A 1 255 ? -7.630 -11.392 1.809 1.00 93.88 255 ILE A CA 1
ATOM 1949 C C . ILE A 1 255 ? -7.628 -10.442 3.013 1.00 93.88 255 ILE A C 1
ATOM 1951 O O . ILE A 1 255 ? -6.627 -9.775 3.280 1.00 93.88 255 ILE A O 1
ATOM 1955 N N . THR A 1 256 ? -8.727 -10.409 3.770 1.00 92.12 256 THR A N 1
ATOM 1956 C CA . THR A 1 256 ? -8.879 -9.555 4.960 1.00 92.12 256 THR A CA 1
ATOM 1957 C C . THR A 1 256 ? -7.851 -9.913 6.036 1.00 92.12 256 THR A C 1
ATOM 1959 O O . THR A 1 256 ? -7.226 -9.022 6.610 1.00 92.12 256 THR A O 1
ATOM 1962 N N . ASP A 1 257 ? -7.621 -11.205 6.272 1.00 90.88 257 ASP A N 1
ATOM 1963 C CA . ASP A 1 257 ? -6.655 -11.706 7.249 1.00 90.88 257 ASP A CA 1
ATOM 1964 C C . ASP A 1 257 ? -5.217 -11.370 6.836 1.00 90.88 257 ASP A C 1
ATOM 1966 O O . ASP A 1 257 ? -4.425 -10.931 7.674 1.00 90.88 257 ASP A O 1
ATOM 1970 N N . LEU A 1 258 ? -4.868 -11.534 5.555 1.00 91.75 258 LEU A N 1
ATOM 1971 C CA . LEU A 1 258 ? -3.543 -11.191 5.033 1.00 91.75 258 LEU A CA 1
ATOM 1972 C C . LEU A 1 258 ? -3.271 -9.686 5.135 1.00 91.75 258 LEU A C 1
ATOM 1974 O O . LEU A 1 258 ? -2.228 -9.279 5.650 1.00 91.75 258 LEU A O 1
ATOM 1978 N N . VAL A 1 259 ? -4.212 -8.851 4.685 1.00 92.00 259 VAL A N 1
ATOM 1979 C CA . VAL A 1 259 ? -4.084 -7.388 4.762 1.00 92.00 259 VAL A CA 1
ATOM 1980 C C . VAL A 1 259 ? -4.062 -6.923 6.214 1.00 92.00 259 VAL A C 1
ATOM 1982 O O . VAL A 1 259 ? -3.233 -6.091 6.579 1.00 92.00 259 VAL A O 1
ATOM 1985 N N . GLY A 1 260 ? -4.901 -7.506 7.070 1.00 88.69 260 GLY A N 1
ATOM 1986 C CA . GLY A 1 260 ? -4.888 -7.248 8.504 1.00 88.69 260 GLY A CA 1
ATOM 1987 C C . GLY A 1 260 ? -3.522 -7.541 9.124 1.00 88.69 260 GLY A C 1
ATOM 1988 O O . GLY A 1 260 ? -3.003 -6.720 9.874 1.00 88.69 260 GLY A O 1
ATOM 1989 N N . GLN A 1 261 ? -2.892 -8.666 8.781 1.00 87.19 261 GLN A N 1
ATOM 1990 C CA . GLN A 1 261 ? -1.539 -8.984 9.249 1.00 87.19 261 GLN A CA 1
ATOM 1991 C C . GLN A 1 261 ? -0.479 -8.019 8.699 1.00 87.19 261 GLN A C 1
ATOM 1993 O O . GLN A 1 261 ? 0.398 -7.600 9.451 1.00 87.19 261 GLN A O 1
ATOM 1998 N N . ALA A 1 262 ? -0.572 -7.633 7.424 1.00 87.81 262 ALA A N 1
ATOM 1999 C CA . ALA A 1 262 ? 0.373 -6.712 6.792 1.00 87.81 262 ALA A CA 1
ATOM 2000 C C . ALA A 1 262 ? 0.288 -5.278 7.350 1.00 87.81 262 ALA A C 1
ATOM 2002 O O . ALA A 1 262 ? 1.310 -4.599 7.456 1.00 87.81 262 ALA A O 1
ATOM 2003 N N . LEU A 1 263 ? -0.914 -4.815 7.713 1.00 83.94 263 LEU A N 1
ATOM 2004 C CA . LEU A 1 263 ? -1.153 -3.462 8.228 1.00 83.94 263 LEU A CA 1
ATOM 2005 C C . LEU A 1 263 ? -0.987 -3.344 9.752 1.00 83.94 263 LEU A C 1
ATOM 2007 O O . LEU A 1 263 ? -0.769 -2.242 10.263 1.00 83.94 263 LEU A O 1
ATOM 2011 N N . ARG A 1 264 ? -1.063 -4.449 10.504 1.00 73.06 264 ARG A N 1
ATOM 2012 C CA . ARG A 1 264 ? -0.885 -4.429 11.963 1.00 73.06 264 ARG A CA 1
ATOM 2013 C C . ARG A 1 264 ? 0.572 -4.129 12.333 1.00 73.06 264 ARG A C 1
ATOM 2015 O O . ARG A 1 264 ? 1.495 -4.875 12.013 1.00 73.06 264 ARG A O 1
ATOM 2022 N N . ARG A 1 265 ? 0.784 -3.074 13.130 1.00 59.09 265 ARG A N 1
ATOM 2023 C CA . ARG A 1 265 ? 2.008 -2.921 13.936 1.00 59.09 265 ARG A CA 1
ATOM 2024 C C . ARG A 1 265 ? 2.066 -4.098 14.911 1.00 59.09 265 ARG A C 1
ATOM 2026 O O . ARG A 1 265 ? 1.208 -4.175 15.779 1.00 59.09 265 ARG A O 1
ATOM 2033 N N . ARG A 1 266 ? 3.037 -5.004 14.720 1.00 49.91 266 ARG A N 1
ATOM 2034 C CA . ARG A 1 266 ? 3.311 -6.219 15.519 1.00 49.91 266 ARG A CA 1
ATOM 2035 C C . ARG A 1 266 ? 2.695 -6.177 16.923 1.00 49.91 266 ARG A C 1
ATOM 2037 O O . ARG A 1 266 ? 3.305 -5.658 17.856 1.00 49.91 266 ARG A O 1
ATOM 2044 N N . PHE A 1 267 ? 1.525 -6.789 17.073 1.00 41.59 267 PHE A N 1
ATOM 2045 C CA . PHE A 1 267 ? 1.154 -7.351 18.359 1.00 41.59 267 PHE A CA 1
ATOM 2046 C C . PHE A 1 267 ? 2.089 -8.533 18.605 1.00 41.59 267 PHE A C 1
ATOM 2048 O O . PHE A 1 267 ? 2.319 -9.355 17.716 1.00 41.59 267 PHE A O 1
ATOM 2055 N N . ILE A 1 268 ? 2.656 -8.603 19.803 1.00 39.28 268 ILE A N 1
ATOM 2056 C CA . ILE A 1 268 ? 3.218 -9.855 20.291 1.00 39.28 268 ILE A CA 1
ATOM 2057 C C . ILE A 1 268 ? 2.009 -10.749 20.546 1.00 39.28 268 ILE A C 1
ATOM 2059 O O . ILE A 1 268 ? 1.190 -10.444 21.412 1.00 39.28 268 ILE A O 1
ATOM 2063 N N . PHE A 1 269 ? 1.875 -11.825 19.774 1.00 44.34 269 PHE A N 1
ATOM 2064 C CA . PHE A 1 269 ? 0.937 -12.885 20.112 1.00 44.34 269 PHE A CA 1
ATOM 2065 C C . PHE A 1 269 ? 1.525 -13.638 21.300 1.00 44.34 269 PHE A C 1
ATOM 2067 O O . PHE A 1 269 ? 2.411 -14.476 21.151 1.00 44.34 269 PHE A O 1
ATOM 2074 N N . VAL A 1 270 ? 1.078 -13.266 22.496 1.00 51.44 270 VAL A N 1
ATOM 2075 C CA . VAL A 1 270 ? 1.296 -14.079 23.686 1.00 51.44 270 VAL A CA 1
ATOM 2076 C C . VAL A 1 270 ? 0.218 -15.149 23.657 1.00 51.44 270 VAL A C 1
ATOM 2078 O O . VAL A 1 270 ? -0.967 -14.839 23.764 1.00 51.44 270 VAL A O 1
ATOM 2081 N N . GLU A 1 271 ? 0.628 -16.399 23.452 1.00 62.25 271 GLU A N 1
ATOM 2082 C CA . GLU A 1 271 ? -0.261 -17.546 23.603 1.00 62.25 271 GLU A CA 1
ATOM 2083 C C . GLU A 1 271 ? -0.803 -17.545 25.039 1.00 62.25 271 GLU A C 1
ATOM 2085 O O . GLU A 1 271 ? -0.061 -17.750 26.001 1.00 62.25 271 GLU A O 1
ATOM 2090 N N . MET A 1 272 ? -2.098 -17.262 25.185 1.00 77.94 272 MET A N 1
ATOM 2091 C CA . MET A 1 272 ? -2.781 -17.290 26.473 1.00 77.94 272 MET A CA 1
ATOM 2092 C C . MET A 1 272 ? -3.450 -18.646 26.624 1.00 77.94 272 MET A C 1
ATOM 2094 O O . MET A 1 272 ? -4.519 -18.898 26.070 1.00 77.94 272 MET A O 1
ATOM 2098 N N . GLN A 1 273 ? -2.801 -19.522 27.381 1.00 88.06 273 GLN A N 1
ATOM 2099 C CA . GLN A 1 273 ? -3.388 -20.795 27.770 1.00 88.06 273 GLN A CA 1
ATOM 2100 C C . GLN A 1 273 ? -4.663 -20.557 28.601 1.00 88.06 273 GLN A C 1
ATOM 2102 O O . GLN A 1 273 ? -4.748 -19.558 29.325 1.00 88.06 273 GLN A O 1
ATOM 2107 N N . PRO A 1 274 ? -5.674 -21.442 28.527 1.00 92.56 274 PRO A N 1
ATOM 2108 C CA . PRO A 1 274 ? -6.806 -21.386 29.440 1.00 92.56 274 PRO A CA 1
ATOM 2109 C C . PRO A 1 274 ? -6.312 -21.404 30.891 1.00 92.56 274 PRO A C 1
ATOM 2111 O O . PRO A 1 274 ? -5.418 -22.175 31.234 1.00 92.56 274 PRO A O 1
ATOM 2114 N N . GLN A 1 275 ? -6.923 -20.587 31.749 1.00 95.12 275 GLN A N 1
ATOM 2115 C CA . GLN A 1 275 ? -6.560 -20.438 33.161 1.00 95.12 275 GLN A CA 1
ATOM 2116 C C . GLN A 1 275 ? -7.773 -20.815 34.018 1.00 95.12 275 GLN A C 1
ATOM 2118 O O . GLN A 1 275 ? -8.513 -19.934 34.462 1.00 95.12 275 GLN A O 1
ATOM 2123 N N . PRO A 1 276 ? -8.060 -22.121 34.200 1.00 94.25 276 PRO A N 1
ATOM 2124 C CA . PRO A 1 276 ? -9.207 -22.581 34.979 1.00 94.25 276 PRO A CA 1
ATOM 2125 C C . PRO A 1 276 ? -9.268 -22.030 36.403 1.00 94.25 276 PRO A C 1
ATOM 2127 O O . PRO A 1 276 ? -10.351 -21.868 36.948 1.00 94.25 276 PRO A O 1
ATOM 2130 N N . GLU A 1 277 ? -8.119 -21.718 36.994 1.00 92.88 277 GLU A N 1
ATOM 2131 C CA . GLU A 1 277 ? -7.984 -21.087 38.305 1.00 92.88 277 GLU A CA 1
ATOM 2132 C C . GLU A 1 277 ? -8.565 -19.666 38.386 1.00 92.88 277 GLU A C 1
ATOM 2134 O O . GLU A 1 277 ? -8.803 -19.178 39.487 1.00 92.88 277 GLU A O 1
ATOM 2139 N N . GLN A 1 278 ? -8.809 -19.004 37.250 1.00 92.62 278 GLN A N 1
ATOM 2140 C CA . GLN A 1 278 ? -9.451 -17.684 37.202 1.00 92.62 278 GLN A CA 1
ATOM 2141 C C . GLN A 1 278 ? -10.976 -17.756 37.104 1.00 92.62 278 GLN A C 1
ATOM 2143 O O . GLN A 1 278 ? -11.650 -16.730 37.204 1.00 92.62 278 GLN A O 1
ATOM 2148 N N . VAL A 1 279 ? -11.534 -18.949 36.896 1.00 92.88 279 VAL A N 1
ATOM 2149 C CA . VAL A 1 279 ? -12.981 -19.143 36.824 1.00 92.88 279 VAL A CA 1
ATOM 2150 C C . VAL A 1 279 ? -13.533 -19.334 38.235 1.00 92.88 279 VAL A C 1
ATOM 2152 O O . VAL A 1 279 ? -13.063 -20.185 38.986 1.00 92.88 279 VAL A O 1
ATOM 2155 N N . GLN A 1 280 ? -14.539 -18.539 38.596 1.00 89.50 280 GLN A N 1
ATOM 2156 C CA . GLN A 1 280 ? -15.187 -18.605 39.905 1.00 89.50 280 GLN A CA 1
ATOM 2157 C C . GLN A 1 280 ? -16.175 -19.776 39.984 1.00 89.50 280 GLN A C 1
ATOM 2159 O O . GLN A 1 280 ? -16.738 -20.199 38.975 1.00 89.50 280 GLN A O 1
ATOM 2164 N N . SER A 1 281 ? -16.409 -20.282 41.193 1.00 92.38 281 SER A N 1
ATOM 2165 C CA . SER A 1 281 ? -17.465 -21.265 41.453 1.00 92.38 281 SER A CA 1
ATOM 2166 C C . SER A 1 281 ? -18.826 -20.589 41.610 1.00 92.38 281 SER A C 1
ATOM 2168 O O . SER A 1 281 ? -18.913 -19.484 42.143 1.00 92.38 281 SER A O 1
ATOM 2170 N N . ILE A 1 282 ? -19.895 -21.292 41.234 1.00 91.88 282 ILE A N 1
ATOM 2171 C CA . ILE A 1 282 ? -21.279 -20.862 41.485 1.00 91.88 282 ILE A CA 1
ATOM 2172 C C . ILE A 1 282 ? -21.868 -21.775 42.554 1.00 91.88 282 ILE A C 1
ATOM 2174 O O . ILE A 1 282 ? -22.155 -22.943 42.296 1.00 91.88 282 ILE A O 1
ATOM 2178 N N . GLY A 1 283 ? -21.998 -21.267 43.780 1.00 88.00 283 GLY A N 1
ATOM 2179 C CA . GLY A 1 283 ? -22.346 -22.100 44.932 1.00 88.00 283 GLY A CA 1
ATOM 2180 C C . GLY A 1 283 ? -21.308 -23.208 45.146 1.00 88.00 283 GLY A C 1
ATOM 2181 O O . GLY A 1 283 ? -20.142 -22.934 45.417 1.00 88.00 283 GLY A O 1
ATOM 2182 N N . ASP A 1 284 ? -21.731 -24.462 45.012 1.00 87.62 284 ASP A N 1
ATOM 2183 C CA . ASP A 1 284 ? -20.903 -25.670 45.117 1.00 87.62 284 ASP A CA 1
ATOM 2184 C C . ASP A 1 284 ? -20.414 -26.211 43.753 1.00 87.62 284 ASP A C 1
ATOM 2186 O O . ASP A 1 284 ? -19.809 -27.283 43.689 1.00 87.62 284 ASP A O 1
ATOM 2190 N N . LEU A 1 285 ? -20.666 -25.496 42.650 1.00 93.00 285 LEU A N 1
ATOM 2191 C CA . LEU A 1 285 ? -20.249 -25.885 41.303 1.00 93.00 285 LEU A CA 1
ATOM 2192 C C . LEU A 1 285 ? -18.868 -25.309 40.939 1.00 93.00 285 LEU A C 1
ATOM 2194 O O . LEU A 1 285 ? -18.736 -24.108 40.705 1.00 93.00 285 LEU A O 1
ATOM 2198 N N . ASP A 1 286 ? -17.856 -26.177 40.829 1.00 92.81 286 ASP A N 1
ATOM 2199 C CA . ASP A 1 286 ? -16.493 -25.832 40.387 1.00 92.81 286 ASP A CA 1
ATOM 2200 C C . ASP A 1 286 ? -16.406 -25.677 38.856 1.00 92.81 286 ASP A C 1
ATOM 2202 O O . ASP A 1 286 ? -16.115 -26.627 38.121 1.00 92.81 286 ASP A O 1
ATOM 2206 N N . LEU A 1 287 ? -16.655 -24.461 38.361 1.00 94.12 287 LEU A N 1
ATOM 2207 C CA . LEU A 1 287 ? -16.569 -24.143 36.932 1.00 94.12 287 LEU A CA 1
ATOM 2208 C C . LEU A 1 287 ? -15.136 -24.177 36.387 1.00 94.12 287 LEU A C 1
ATOM 2210 O O . LEU A 1 287 ? -14.938 -24.510 35.216 1.00 94.12 287 LEU A O 1
ATOM 2214 N N . GLY A 1 288 ? -14.131 -23.899 37.220 1.00 94.44 288 GLY A N 1
ATOM 2215 C CA . GLY A 1 288 ? -12.732 -24.105 36.852 1.00 94.44 288 GLY A CA 1
ATOM 2216 C C . GLY A 1 288 ? -12.458 -25.584 36.571 1.00 94.44 288 GLY A C 1
ATOM 2217 O O . GLY A 1 288 ? -11.868 -25.940 35.550 1.00 94.44 288 GLY A O 1
ATOM 2218 N N . GLY A 1 289 ? -12.961 -26.472 37.426 1.00 94.62 289 GLY A N 1
ATOM 2219 C CA . GLY A 1 289 ? -12.970 -27.919 37.212 1.00 94.62 289 GLY A CA 1
ATOM 2220 C C . GLY A 1 289 ? -13.629 -28.327 35.895 1.00 94.62 289 GLY A C 1
ATOM 2221 O O . GLY A 1 289 ? -13.032 -29.087 35.126 1.00 94.62 289 GLY A O 1
ATOM 2222 N N . VAL A 1 290 ? -14.807 -27.768 35.596 1.00 95.44 290 VAL A N 1
ATOM 2223 C CA . VAL A 1 290 ? -15.517 -27.994 34.325 1.00 95.44 290 VAL A CA 1
ATOM 2224 C C . VAL A 1 290 ? -14.657 -27.582 33.129 1.00 95.44 290 VAL A C 1
ATOM 2226 O O . VAL A 1 290 ? -14.413 -28.408 32.249 1.00 95.44 290 VAL A O 1
ATOM 2229 N N . LEU A 1 291 ? -14.154 -26.341 33.101 1.00 96.62 291 LEU A N 1
ATOM 2230 C CA . LEU A 1 291 ? -13.330 -25.829 32.000 1.00 96.62 291 LEU A CA 1
ATOM 2231 C C . LEU A 1 291 ? -12.078 -26.686 31.795 1.00 96.62 291 LEU A C 1
ATOM 2233 O O . LEU A 1 291 ? -11.740 -27.048 30.667 1.00 96.62 291 LEU A O 1
ATOM 2237 N N . ARG A 1 292 ? -11.398 -27.039 32.891 1.00 95.88 292 ARG A N 1
ATOM 2238 C CA . ARG A 1 292 ? -10.195 -27.873 32.856 1.00 95.88 292 ARG A CA 1
ATOM 2239 C C . ARG A 1 292 ? -10.488 -29.227 32.219 1.00 95.88 292 ARG A C 1
ATOM 2241 O O . ARG A 1 292 ? -9.754 -29.642 31.324 1.00 95.88 292 ARG A O 1
ATOM 2248 N N . ARG A 1 293 ? -11.555 -29.910 32.651 1.00 95.19 293 ARG A N 1
ATOM 2249 C CA . ARG A 1 293 ? -11.907 -31.229 32.108 1.00 95.19 293 ARG A CA 1
ATOM 2250 C C . ARG A 1 293 ? -12.328 -31.139 30.646 1.00 95.19 293 ARG A C 1
ATOM 2252 O O . ARG A 1 293 ? -11.917 -31.970 29.838 1.00 95.19 293 ARG A O 1
ATOM 2259 N N . LEU A 1 294 ? -13.116 -30.125 30.309 1.00 96.19 294 LEU A N 1
ATOM 2260 C CA . LEU A 1 294 ? -13.567 -29.881 28.948 1.00 96.19 294 LEU A CA 1
ATOM 2261 C C . LEU A 1 294 ? -12.366 -29.710 28.006 1.00 96.19 294 LEU A C 1
ATOM 2263 O O . LEU A 1 294 ? -12.255 -30.435 27.021 1.00 96.19 294 LEU A O 1
ATOM 2267 N N . ASN A 1 295 ? -11.405 -28.860 28.371 1.00 96.81 295 ASN A N 1
ATOM 2268 C CA . ASN A 1 295 ? -10.189 -28.632 27.587 1.00 96.81 295 ASN A CA 1
ATOM 2269 C C . ASN A 1 295 ? -9.261 -29.850 27.507 1.00 96.81 295 ASN A C 1
ATOM 2271 O O . ASN A 1 295 ? -8.607 -30.040 26.484 1.00 96.81 295 ASN A O 1
ATOM 2275 N N . GLN A 1 296 ? -9.210 -30.698 28.539 1.00 95.56 296 GLN A N 1
ATOM 2276 C CA . GLN A 1 296 ? -8.497 -31.980 28.468 1.00 95.56 296 GLN A CA 1
ATOM 2277 C C . GLN A 1 296 ? -9.121 -32.919 27.430 1.00 95.56 296 GLN A C 1
ATOM 2279 O O . GLN A 1 296 ? -8.399 -33.570 26.679 1.00 95.56 296 GLN A O 1
ATOM 2284 N N . ARG A 1 297 ? -10.458 -32.988 27.375 1.00 96.38 297 ARG A N 1
ATOM 2285 C CA . ARG A 1 297 ? -11.179 -33.830 26.409 1.00 96.38 297 ARG A CA 1
ATOM 2286 C C . ARG A 1 297 ? -11.062 -33.288 24.988 1.00 96.38 297 ARG A C 1
ATOM 2288 O O . ARG A 1 297 ? -10.799 -34.067 24.080 1.00 96.38 297 ARG A O 1
ATOM 2295 N N . ILE A 1 298 ? -11.196 -31.972 24.804 1.00 96.06 298 ILE A N 1
ATOM 2296 C CA . ILE A 1 298 ? -11.002 -31.323 23.500 1.00 96.06 298 ILE A CA 1
ATOM 2297 C C . ILE A 1 298 ? -9.591 -31.602 22.982 1.00 96.06 298 ILE A C 1
ATOM 2299 O O . ILE A 1 298 ? -9.449 -32.108 21.874 1.00 96.06 298 ILE A O 1
ATOM 2303 N N . ALA A 1 299 ? -8.564 -31.364 23.804 1.00 94.25 299 ALA A N 1
ATOM 2304 C CA . ALA A 1 299 ? -7.177 -31.559 23.390 1.00 94.25 299 ALA A CA 1
ATOM 2305 C C . ALA A 1 299 ? -6.824 -33.021 23.083 1.00 94.25 299 ALA A C 1
ATOM 2307 O O . ALA A 1 299 ? -5.943 -33.275 22.269 1.00 94.25 299 ALA A O 1
ATOM 2308 N N . ALA A 1 300 ? -7.503 -33.980 23.718 1.00 95.38 300 ALA A N 1
ATOM 2309 C CA . ALA A 1 300 ? -7.309 -35.400 23.444 1.00 95.38 300 ALA A CA 1
ATOM 2310 C C . ALA A 1 300 ? -7.956 -35.864 22.126 1.00 95.38 300 ALA A C 1
ATOM 2312 O O . ALA A 1 300 ? -7.488 -36.838 21.541 1.00 95.38 300 ALA A O 1
ATOM 2313 N N . ILE A 1 301 ? -9.039 -35.215 21.683 1.00 94.44 301 ILE A N 1
ATOM 2314 C CA . ILE A 1 301 ? -9.792 -35.608 20.478 1.00 94.44 301 ILE A CA 1
ATOM 2315 C C . ILE A 1 301 ? -9.364 -34.794 19.250 1.00 94.44 301 ILE A C 1
ATOM 2317 O O . ILE A 1 301 ? -9.350 -35.330 18.142 1.00 94.44 301 ILE A O 1
ATOM 2321 N N . LEU A 1 302 ? -9.051 -33.513 19.442 1.00 90.88 302 LEU A N 1
ATOM 2322 C CA . LEU A 1 302 ? -8.583 -32.593 18.409 1.00 90.88 302 LEU A CA 1
ATOM 2323 C C . LEU A 1 302 ? -7.093 -32.324 18.629 1.00 90.88 302 LEU A C 1
ATOM 2325 O O . LEU A 1 302 ? -6.256 -33.143 18.259 1.00 90.88 302 LEU A O 1
ATOM 2329 N N . ASP A 1 303 ? -6.771 -31.204 19.269 1.00 87.88 303 ASP A N 1
ATOM 2330 C CA . ASP A 1 303 ? -5.423 -30.805 19.645 1.00 87.88 303 ASP A CA 1
ATOM 2331 C C . ASP A 1 303 ? -5.477 -29.673 20.688 1.00 87.88 303 ASP A C 1
ATOM 2333 O O . ASP A 1 303 ? -6.543 -29.199 21.098 1.00 87.88 303 ASP A O 1
ATOM 2337 N N . ARG A 1 304 ? -4.297 -29.242 21.137 1.00 86.50 304 ARG A N 1
ATOM 2338 C CA . ARG A 1 304 ? -4.124 -28.162 22.113 1.00 86.50 304 ARG A CA 1
ATOM 2339 C C . ARG A 1 304 ? -4.721 -26.826 21.647 1.00 86.50 304 ARG A C 1
ATOM 2341 O O . ARG A 1 304 ? -5.198 -26.070 22.488 1.00 86.50 304 ARG A O 1
ATOM 2348 N N . ASP A 1 305 ? -4.700 -26.528 20.354 1.00 85.50 305 ASP A N 1
ATOM 2349 C CA . ASP A 1 305 ? -5.044 -25.203 19.830 1.00 85.50 305 ASP A CA 1
ATOM 2350 C C . ASP A 1 305 ? -6.572 -24.989 19.749 1.00 85.50 305 ASP A C 1
ATOM 2352 O O . ASP A 1 305 ? -7.036 -23.858 19.617 1.00 85.50 305 ASP A O 1
ATOM 2356 N N . HIS A 1 306 ? -7.364 -26.055 19.926 1.00 93.44 306 HIS A N 1
ATOM 2357 C CA . HIS A 1 306 ? -8.829 -26.010 20.019 1.00 93.44 306 HIS A CA 1
ATOM 2358 C C . HIS A 1 306 ? -9.362 -25.821 21.452 1.00 93.44 306 HIS A C 1
ATOM 2360 O O . HIS A 1 306 ? -10.570 -25.857 21.675 1.00 93.44 306 HIS A O 1
ATOM 2366 N N . GLN A 1 307 ? -8.508 -25.654 22.463 1.00 95.38 307 GLN A N 1
ATOM 2367 C CA . GLN A 1 307 ? -8.986 -25.410 23.826 1.00 95.38 307 GLN A CA 1
ATOM 2368 C C . GLN A 1 307 ? -9.745 -24.078 23.933 1.00 95.38 307 GLN A C 1
ATOM 2370 O O . GLN A 1 307 ? -9.359 -23.069 23.348 1.00 95.38 307 GLN A O 1
ATOM 2375 N N . ILE A 1 308 ? -10.806 -24.049 24.741 1.00 95.62 308 ILE A N 1
ATOM 2376 C CA . ILE A 1 308 ? -11.597 -22.837 24.967 1.00 95.62 308 ILE A CA 1
ATOM 2377 C C . ILE A 1 308 ? -11.071 -22.053 26.175 1.00 95.62 308 ILE A C 1
ATOM 2379 O O . ILE A 1 308 ? -10.585 -22.621 27.156 1.00 95.62 308 ILE A O 1
ATOM 2383 N N . GLY A 1 309 ? -11.164 -20.725 26.119 1.00 94.25 309 GLY A N 1
ATOM 2384 C CA . GLY A 1 309 ? -10.657 -19.834 27.163 1.00 94.25 309 GLY A CA 1
ATOM 2385 C C . GLY A 1 309 ? -11.567 -19.718 28.391 1.00 94.25 309 GLY A C 1
ATOM 2386 O O . GLY A 1 309 ? -12.779 -19.914 28.324 1.00 94.25 309 GLY A O 1
ATOM 2387 N N . HIS A 1 310 ? -10.982 -19.303 29.517 1.00 95.44 310 HIS A N 1
ATOM 2388 C CA . HIS A 1 310 ? -11.705 -19.004 30.760 1.00 95.44 310 HIS A CA 1
ATOM 2389 C C . HIS A 1 310 ? -12.666 -17.809 30.634 1.00 95.44 310 HIS A C 1
ATOM 2391 O O . HIS A 1 310 ? -13.628 -17.715 31.394 1.00 95.44 310 HIS A O 1
ATOM 2397 N N . SER A 1 311 ? -12.470 -16.954 29.624 1.00 94.12 311 SER A N 1
ATOM 2398 C CA . SER A 1 311 ? -13.332 -15.810 29.300 1.00 94.12 311 SER A CA 1
ATOM 2399 C C . SER A 1 311 ? -14.792 -16.178 29.037 1.00 94.12 311 SER A C 1
ATOM 2401 O O . SER A 1 311 ? -15.664 -15.348 29.272 1.00 94.12 311 SER A O 1
ATOM 2403 N N . TYR A 1 312 ? -15.083 -17.414 28.610 1.00 93.25 312 TYR A N 1
ATOM 2404 C CA . TYR A 1 312 ? -16.463 -17.889 28.462 1.00 93.25 312 TYR A CA 1
ATOM 2405 C C . TYR A 1 312 ? -17.22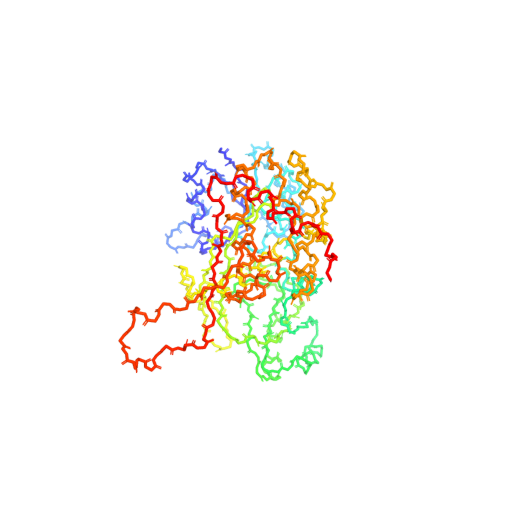6 -17.853 29.787 1.00 93.25 312 TYR A C 1
ATOM 2407 O O . TYR A 1 312 ? -18.416 -17.562 29.786 1.00 93.25 312 TYR A O 1
ATOM 2415 N N . PHE A 1 313 ? -16.540 -18.114 30.900 1.00 94.44 313 PHE A N 1
ATOM 2416 C CA . PHE A 1 313 ? -17.131 -18.206 32.234 1.00 94.44 313 PHE A CA 1
ATOM 2417 C C . PHE A 1 313 ? -16.857 -16.969 33.102 1.00 94.44 313 PHE A C 1
ATOM 2419 O O . PHE A 1 313 ? -17.378 -16.869 34.211 1.00 94.44 313 PHE A O 1
ATOM 2426 N N . MET A 1 314 ? -16.048 -16.017 32.628 1.00 89.81 314 MET A N 1
ATOM 2427 C CA . MET A 1 314 ? -15.807 -14.771 33.356 1.00 89.81 314 MET A CA 1
ATOM 2428 C C . MET A 1 314 ? -17.082 -13.929 33.424 1.00 89.81 314 MET A C 1
ATOM 2430 O O . MET A 1 314 ? -17.739 -13.697 32.412 1.00 89.81 314 MET A O 1
ATOM 2434 N N . GLY A 1 315 ? -17.398 -13.437 34.621 1.00 85.50 315 GLY A N 1
ATOM 2435 C CA . GLY A 1 315 ? -18.580 -12.608 34.858 1.00 85.50 315 GLY A CA 1
ATOM 2436 C C . GLY A 1 315 ? -19.887 -13.388 34.982 1.00 85.50 315 GLY A C 1
ATOM 2437 O O . GLY A 1 315 ? -20.911 -12.759 35.202 1.00 85.50 315 GLY A O 1
ATOM 2438 N N . VAL A 1 316 ? -19.857 -14.720 34.883 1.00 92.31 316 VAL A N 1
ATOM 2439 C CA . VAL A 1 316 ? -21.015 -15.561 35.194 1.00 92.31 316 VAL A CA 1
ATOM 2440 C C . VAL A 1 316 ? -21.156 -15.654 36.710 1.00 92.31 316 VAL A C 1
ATOM 2442 O O . VAL A 1 316 ? -20.262 -16.162 37.387 1.00 92.31 316 VAL A O 1
ATOM 2445 N N . SER A 1 317 ? -22.269 -15.151 37.232 1.00 90.25 317 SER A N 1
ATOM 2446 C CA . SER A 1 317 ? -22.505 -14.999 38.670 1.00 90.25 317 SER A CA 1
ATOM 2447 C C . SER A 1 317 ? -23.567 -15.948 39.231 1.00 90.25 317 SER A C 1
ATOM 2449 O O . SER A 1 317 ? -23.549 -16.250 40.426 1.00 90.25 317 SER A O 1
ATOM 2451 N N . ASP A 1 318 ? -24.440 -16.482 38.376 1.00 94.12 318 ASP A N 1
ATOM 2452 C CA . ASP A 1 318 ? -25.510 -17.400 38.758 1.00 94.12 318 ASP A CA 1
ATOM 2453 C C . ASP A 1 318 ? -25.776 -18.500 37.707 1.00 94.12 318 ASP A C 1
ATOM 2455 O O . ASP A 1 318 ? -25.152 -18.572 36.642 1.00 94.12 318 ASP A O 1
ATOM 2459 N N . LEU A 1 319 ? -26.686 -19.424 38.039 1.00 94.56 319 LEU A N 1
ATOM 2460 C CA . LEU A 1 319 ? -27.031 -20.556 37.175 1.00 94.56 319 LEU A CA 1
ATOM 2461 C C . LEU A 1 319 ? -2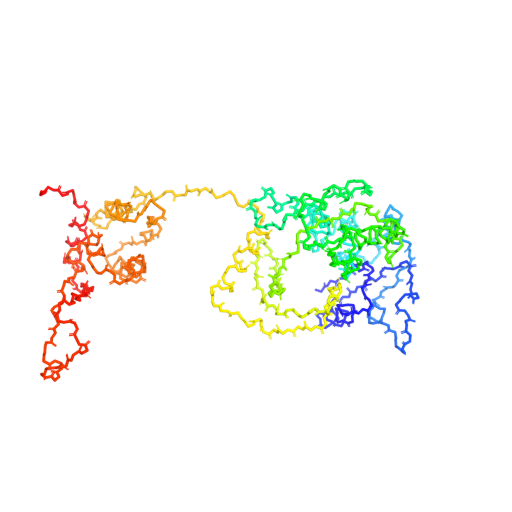7.795 -20.145 35.910 1.00 94.56 319 LEU A C 1
ATOM 2463 O O . LEU A 1 319 ? -27.727 -20.874 34.919 1.00 94.56 319 LEU A O 1
ATOM 2467 N N . GLU A 1 320 ? -28.507 -19.020 35.920 1.00 93.75 320 GLU A N 1
ATOM 2468 C CA . GLU A 1 320 ? -29.247 -18.531 34.756 1.00 93.75 320 GLU A CA 1
ATOM 2469 C C . GLU A 1 320 ? -28.268 -18.023 33.693 1.00 93.75 320 GLU A C 1
ATOM 2471 O O . GLU A 1 320 ? -28.294 -18.480 32.543 1.00 93.75 320 GLU A O 1
ATOM 2476 N N . GLU A 1 321 ? -27.324 -17.172 34.098 1.00 94.19 321 GLU A N 1
ATOM 2477 C CA . GLU A 1 321 ? -26.236 -16.691 33.250 1.00 94.19 321 GLU A CA 1
ATOM 2478 C C . GLU A 1 321 ? -25.366 -17.848 32.749 1.00 94.19 321 GLU A C 1
ATOM 2480 O O . GLU A 1 321 ? -25.017 -17.907 31.564 1.00 94.19 321 GLU A O 1
ATOM 2485 N N . LEU A 1 322 ? -25.055 -18.814 33.621 1.00 95.88 322 LEU A N 1
ATOM 2486 C CA . LEU A 1 322 ? -24.269 -19.985 33.244 1.00 95.88 322 LEU A CA 1
ATOM 2487 C C . LEU A 1 322 ? -24.980 -20.808 32.174 1.00 95.88 322 LEU A C 1
ATOM 2489 O O . LEU A 1 322 ? -24.355 -21.232 31.202 1.00 95.88 322 LEU A O 1
ATOM 2493 N N . ARG A 1 323 ? -26.286 -21.029 32.333 1.00 95.81 323 ARG A N 1
ATOM 2494 C CA . ARG A 1 323 ? -27.114 -21.749 31.362 1.00 95.81 323 ARG A CA 1
ATOM 2495 C C . ARG A 1 323 ? -27.121 -21.023 30.025 1.00 95.81 323 ARG A C 1
ATOM 2497 O O . ARG A 1 323 ? -26.932 -21.656 28.984 1.00 95.81 323 ARG A O 1
ATOM 2504 N N . TYR A 1 324 ? -27.267 -19.700 30.049 1.00 94.25 324 TYR A N 1
ATOM 2505 C CA . TYR A 1 324 ? -27.195 -18.883 28.846 1.00 94.25 324 TYR A CA 1
ATOM 2506 C C . TYR A 1 324 ? -25.845 -19.044 28.135 1.00 94.25 324 TYR A C 1
ATOM 2508 O O . TYR A 1 324 ? -25.818 -19.383 26.950 1.00 94.25 324 TYR A O 1
ATOM 2516 N N . VAL A 1 325 ? -24.727 -18.870 28.845 1.00 95.75 325 VAL A N 1
ATOM 2517 C CA . VAL A 1 325 ? -23.373 -19.051 28.294 1.00 95.75 325 VAL A CA 1
ATOM 2518 C C . VAL A 1 325 ? -23.180 -20.464 27.747 1.00 95.75 325 VAL A C 1
ATOM 2520 O O . VAL A 1 325 ? -22.659 -20.640 26.643 1.00 95.75 325 VAL A O 1
ATOM 2523 N N . TRP A 1 326 ? -23.622 -21.479 28.484 1.00 96.50 326 TRP A N 1
ATOM 2524 C CA . TRP A 1 326 ? -23.431 -22.876 28.120 1.00 96.50 326 TRP A CA 1
ATOM 2525 C C . TRP A 1 326 ? -24.115 -23.226 26.796 1.00 96.50 326 TRP A C 1
ATOM 2527 O O . TRP A 1 326 ? -23.468 -23.737 25.883 1.00 96.50 326 TRP A O 1
ATOM 2537 N N . TYR A 1 327 ? -25.403 -22.899 26.651 1.00 96.56 327 TYR A N 1
ATOM 2538 C CA . TYR A 1 327 ? -26.177 -23.270 25.462 1.00 96.56 327 TYR A CA 1
ATOM 2539 C C . TYR A 1 327 ? -26.028 -22.314 24.281 1.00 96.56 327 TYR A C 1
ATOM 2541 O O . TYR A 1 327 ? -26.280 -22.732 23.153 1.00 96.56 327 TYR A O 1
ATOM 2549 N N . ASN A 1 328 ? -25.633 -21.058 24.510 1.00 94.81 328 ASN A N 1
ATOM 2550 C CA . ASN A 1 328 ? -25.539 -20.056 23.442 1.00 94.81 328 ASN A CA 1
ATOM 2551 C C . ASN A 1 328 ? -24.100 -19.726 23.034 1.00 94.81 328 ASN A C 1
ATOM 2553 O O . ASN A 1 328 ? -23.907 -19.065 22.018 1.00 94.81 328 ASN A O 1
ATOM 2557 N N . ARG A 1 329 ? -23.087 -20.157 23.799 1.00 95.19 329 ARG A N 1
ATOM 2558 C CA . ARG A 1 329 ? -21.674 -19.885 23.486 1.00 95.19 329 ARG A CA 1
ATOM 2559 C C . ARG A 1 329 ? -20.815 -21.146 23.498 1.00 95.19 329 ARG A C 1
ATOM 2561 O O . ARG A 1 329 ? -20.154 -21.421 22.505 1.00 95.19 329 ARG A O 1
ATOM 2568 N N . VAL A 1 330 ? -20.849 -21.931 24.579 1.00 96.19 330 VAL A N 1
ATOM 2569 C CA . VAL A 1 330 ? -19.973 -23.113 24.723 1.00 96.19 330 VAL A CA 1
ATOM 2570 C C . VAL A 1 330 ? -20.396 -24.249 23.790 1.00 96.19 330 VAL A C 1
ATOM 2572 O O . VAL A 1 330 ? -19.598 -24.697 22.973 1.00 96.19 330 VAL A O 1
ATOM 2575 N N . ILE A 1 331 ? -21.646 -24.713 23.875 1.00 95.25 331 ILE A N 1
ATOM 2576 C CA . ILE A 1 331 ? -22.131 -25.828 23.048 1.00 95.25 331 ILE A CA 1
ATOM 2577 C C . ILE A 1 331 ? -22.069 -25.508 21.546 1.00 95.25 331 ILE A C 1
ATOM 2579 O O . ILE A 1 331 ? -21.543 -26.348 20.817 1.00 95.25 331 ILE A O 1
ATOM 2583 N N . PRO A 1 332 ? -22.529 -24.336 21.058 1.00 94.44 332 PRO A N 1
ATOM 2584 C CA . PRO A 1 332 ? -22.454 -24.013 19.634 1.00 94.44 332 PRO A CA 1
ATOM 2585 C C . PRO A 1 332 ? -21.026 -24.038 19.079 1.00 94.44 332 PRO A C 1
ATOM 2587 O O . PRO A 1 332 ? -20.806 -24.612 18.016 1.00 94.44 332 PRO A O 1
ATOM 2590 N N . LEU A 1 333 ? -20.049 -23.510 19.828 1.00 94.50 333 LEU A N 1
ATOM 2591 C CA . LEU A 1 333 ? -18.637 -23.580 19.442 1.00 94.50 333 LEU A CA 1
ATOM 2592 C C . LEU A 1 333 ? -18.157 -25.033 19.318 1.00 94.50 333 LEU A C 1
ATOM 2594 O O . LEU A 1 333 ? -17.492 -25.394 18.353 1.00 94.50 333 LEU A O 1
ATOM 2598 N N . LEU A 1 334 ? -18.510 -25.893 20.275 1.00 94.88 334 LEU A N 1
ATOM 2599 C CA . LEU A 1 334 ? -18.119 -27.301 20.209 1.00 94.88 334 LEU A CA 1
ATOM 2600 C C . LEU A 1 334 ? -18.832 -28.038 19.068 1.00 94.88 334 LEU A C 1
ATOM 2602 O O . LEU A 1 334 ? -18.231 -28.896 18.429 1.00 94.88 334 LEU A O 1
ATOM 2606 N N . GLN A 1 335 ? -20.087 -27.701 18.763 1.00 92.62 335 GLN A N 1
ATOM 2607 C CA . GLN A 1 335 ? -20.774 -28.241 17.585 1.00 92.62 335 GLN A CA 1
ATOM 2608 C C . GLN A 1 335 ? -20.057 -27.860 16.280 1.00 92.62 335 GLN A C 1
ATOM 2610 O O . GLN A 1 335 ? -19.997 -28.690 15.372 1.00 92.62 335 GLN A O 1
ATOM 2615 N N . GLU A 1 336 ? -19.485 -26.652 16.205 1.00 89.25 336 GLU A N 1
ATOM 2616 C CA . GLU A 1 336 ? -18.650 -26.206 15.084 1.00 89.25 336 GLU A CA 1
ATOM 2617 C C . GLU A 1 336 ? -17.340 -27.002 15.006 1.00 89.25 336 GLU A C 1
ATOM 2619 O O . GLU A 1 336 ? -17.022 -27.539 13.947 1.00 89.25 336 GLU A O 1
ATOM 2624 N N . TYR A 1 337 ? -16.633 -27.179 16.128 1.00 91.88 337 TYR A N 1
ATOM 2625 C CA . TYR A 1 337 ? -15.391 -27.965 16.174 1.00 91.88 337 TYR A CA 1
ATOM 2626 C C . TYR A 1 337 ? -15.564 -29.406 15.687 1.00 91.88 337 TYR A C 1
ATOM 2628 O O . TYR A 1 337 ? -14.675 -29.953 15.035 1.00 91.88 337 TYR A O 1
ATOM 2636 N N . PHE A 1 338 ? -16.701 -30.028 15.998 1.00 91.38 338 PHE A N 1
ATOM 2637 C CA . PHE A 1 338 ? -16.952 -31.428 15.669 1.00 91.38 338 PHE A CA 1
ATOM 2638 C C . PHE A 1 338 ? -17.778 -31.632 14.392 1.00 91.38 338 PHE A C 1
ATOM 2640 O O . PHE A 1 338 ? -18.086 -32.776 14.081 1.00 91.38 338 PHE A O 1
ATOM 2647 N N . TYR A 1 339 ? -18.127 -30.582 13.633 1.00 82.94 339 TYR A N 1
ATOM 2648 C CA . TYR A 1 339 ? -18.822 -30.669 12.333 1.00 82.94 339 TYR A CA 1
ATOM 2649 C C . TYR A 1 339 ? -19.969 -31.699 12.286 1.00 82.94 339 TYR A C 1
ATOM 2651 O O . TYR A 1 339 ? -20.090 -32.480 11.341 1.00 82.94 339 TYR A O 1
ATOM 2659 N N . ASN A 1 340 ? -20.838 -31.692 13.302 1.00 67.44 340 ASN A N 1
ATOM 2660 C CA . ASN A 1 340 ? -21.979 -32.613 13.423 1.00 67.44 340 ASN A CA 1
ATOM 2661 C C . ASN A 1 340 ? -21.622 -34.089 13.750 1.00 67.44 340 ASN A C 1
ATOM 2663 O O . ASN A 1 340 ? -22.475 -34.971 13.630 1.00 67.44 340 ASN A O 1
ATOM 2667 N N . ASP A 1 341 ? -20.398 -34.366 14.212 1.00 88.25 341 ASP A N 1
ATOM 2668 C CA . ASP A 1 341 ? -20.006 -35.627 14.857 1.00 88.25 341 ASP A CA 1
ATOM 2669 C C . ASP A 1 341 ? -20.502 -35.642 16.314 1.00 88.25 341 ASP A C 1
ATOM 2671 O O . ASP A 1 341 ? -19.831 -35.210 17.258 1.00 88.25 341 ASP A O 1
ATOM 2675 N N . GLY A 1 342 ? -21.735 -36.122 16.489 1.00 89.38 342 GLY A N 1
ATOM 2676 C CA . GLY A 1 342 ? -22.376 -36.206 17.798 1.00 89.38 342 GLY A CA 1
ATOM 2677 C C . GLY A 1 342 ? -21.696 -37.178 18.767 1.00 89.38 342 GLY A C 1
ATOM 2678 O O . GLY A 1 342 ? -21.815 -36.991 19.977 1.00 89.38 342 GLY A O 1
ATOM 2679 N N . GLU A 1 343 ? -20.946 -38.167 18.270 1.00 91.94 343 GLU A N 1
ATOM 2680 C CA . GLU A 1 343 ? -20.228 -39.125 19.115 1.00 91.94 343 GLU A CA 1
ATOM 2681 C C . GLU A 1 343 ? -19.034 -38.458 19.797 1.00 91.94 343 GLU A C 1
ATOM 2683 O O . GLU A 1 343 ? -18.899 -38.517 21.022 1.00 91.94 343 GLU A O 1
ATOM 2688 N N . ARG A 1 344 ? -18.209 -37.744 19.023 1.00 94.25 344 ARG A N 1
ATOM 2689 C CA . ARG A 1 344 ? -17.090 -36.964 19.573 1.00 94.25 344 ARG A CA 1
ATOM 2690 C C . ARG A 1 344 ? -17.576 -35.824 20.457 1.00 94.25 344 ARG A C 1
ATOM 2692 O O . ARG A 1 344 ? -17.004 -35.589 21.522 1.00 94.25 344 ARG A O 1
ATOM 2699 N N . LEU A 1 345 ? -18.667 -35.163 20.071 1.00 94.56 345 LEU A N 1
ATOM 2700 C CA . LEU A 1 345 ? -19.270 -34.114 20.887 1.00 94.56 345 LEU A CA 1
ATOM 2701 C C . LEU A 1 345 ? -19.760 -34.661 22.240 1.00 94.56 345 LEU A C 1
ATOM 2703 O O . LEU A 1 345 ? -19.512 -34.042 23.276 1.00 94.56 345 LEU A O 1
ATOM 2707 N N . ALA A 1 346 ? -20.393 -35.840 22.256 1.00 93.81 346 ALA A N 1
ATOM 2708 C CA . ALA A 1 346 ? -20.791 -36.523 23.485 1.00 93.81 346 ALA A CA 1
ATOM 2709 C C . ALA A 1 346 ? -19.588 -36.965 24.330 1.00 93.81 346 ALA A C 1
ATOM 2711 O O . ALA A 1 346 ? -19.647 -36.884 25.556 1.00 93.81 346 ALA A O 1
ATOM 2712 N N . ALA A 1 347 ? -18.480 -37.376 23.708 1.00 93.69 347 ALA A N 1
ATOM 2713 C CA . ALA A 1 347 ? -17.247 -37.696 24.426 1.00 93.69 347 ALA A CA 1
ATOM 2714 C C . ALA A 1 347 ? -16.657 -36.468 25.148 1.00 93.69 347 ALA A C 1
ATOM 2716 O O . ALA A 1 347 ? -16.110 -36.600 26.245 1.00 93.69 347 ALA A O 1
ATOM 2717 N N . VAL A 1 348 ? -16.819 -35.265 24.583 1.00 95.06 348 VAL A N 1
ATOM 2718 C CA . VAL A 1 348 ? -16.405 -34.005 25.218 1.00 95.06 348 VAL A CA 1
ATOM 2719 C C . VAL A 1 348 ? -17.391 -33.562 26.300 1.00 95.06 348 VAL A C 1
ATOM 2721 O O . VAL A 1 348 ? -16.999 -33.425 27.460 1.00 95.06 348 VAL A O 1
ATOM 2724 N N . LEU A 1 349 ? -18.662 -33.369 25.948 1.00 94.44 349 LEU A N 1
ATOM 2725 C CA . LEU A 1 349 ? -19.681 -32.774 26.821 1.00 94.44 349 LEU A CA 1
ATOM 2726 C C . LEU A 1 349 ? -20.277 -33.753 27.843 1.00 94.44 349 LEU A C 1
ATOM 2728 O O . LEU A 1 349 ? -20.792 -33.333 28.875 1.00 94.44 349 LEU A O 1
ATOM 2732 N N . GLY A 1 350 ? -20.184 -35.056 27.591 1.00 92.2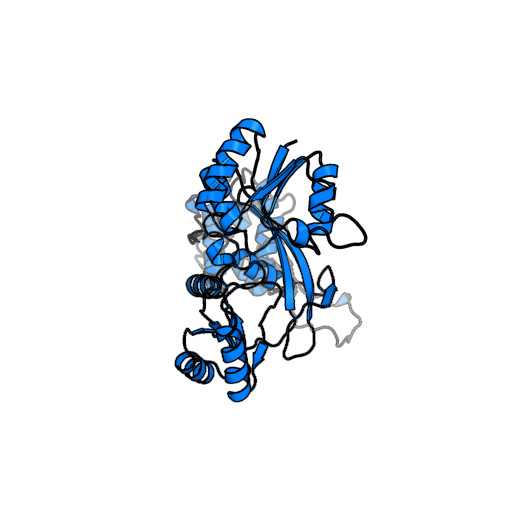5 350 GLY A N 1
ATOM 2733 C CA . GLY A 1 350 ? -20.824 -36.101 28.382 1.00 92.25 350 GLY A CA 1
ATOM 2734 C C . GLY A 1 350 ? -22.262 -36.405 27.947 1.00 92.25 350 GLY A C 1
ATOM 2735 O O . GLY A 1 350 ? -22.972 -35.574 27.376 1.00 92.25 350 GLY A O 1
ATOM 2736 N N . VAL A 1 351 ? -22.714 -37.618 28.281 1.00 89.75 351 VAL A N 1
ATOM 2737 C CA . VAL A 1 351 ? -24.026 -38.163 27.879 1.00 89.75 351 VAL A CA 1
ATOM 2738 C C . VAL A 1 351 ? -25.228 -37.422 28.476 1.00 89.75 351 VAL A C 1
ATOM 2740 O O . VAL A 1 351 ? -26.339 -37.521 27.961 1.00 89.75 351 VAL A O 1
ATOM 2743 N N . ALA A 1 352 ? -25.014 -36.652 29.547 1.00 92.94 352 ALA A N 1
ATOM 2744 C CA . ALA A 1 352 ? -26.049 -35.802 30.127 1.00 92.94 352 ALA A CA 1
ATOM 2745 C C . ALA A 1 352 ? -26.447 -34.658 29.179 1.00 92.94 352 ALA A C 1
ATOM 2747 O O . ALA A 1 352 ? -27.623 -34.312 29.113 1.00 92.94 352 ALA A O 1
ATOM 2748 N N . PHE A 1 353 ? -25.496 -34.111 28.413 1.00 94.94 353 PHE A N 1
ATOM 2749 C CA . PHE A 1 353 ? -25.731 -33.005 27.479 1.00 94.94 353 PHE A CA 1
ATOM 2750 C C . PHE A 1 353 ? -25.956 -33.457 26.039 1.00 94.94 353 PHE A C 1
ATOM 2752 O O . PHE A 1 353 ? -26.576 -32.723 25.274 1.00 94.94 353 PHE A O 1
ATOM 2759 N N . VAL A 1 354 ? -25.470 -34.640 25.659 1.00 93.81 354 VAL A N 1
ATOM 2760 C CA . VAL A 1 354 ? -25.588 -35.153 24.290 1.00 93.81 354 VAL A CA 1
ATOM 2761 C C . VAL A 1 354 ? -26.084 -36.591 24.330 1.00 93.81 354 VAL A C 1
ATOM 2763 O O . VAL A 1 354 ? -25.416 -37.472 24.868 1.00 93.81 354 VAL A O 1
ATOM 2766 N N . SER A 1 355 ? -27.254 -36.837 23.749 1.00 92.06 355 SER A N 1
ATOM 2767 C CA . SER A 1 355 ? -27.885 -38.158 23.719 1.00 92.06 355 SER A CA 1
ATOM 2768 C C . SER A 1 355 ? -28.034 -38.680 22.293 1.00 92.06 355 SER A C 1
ATOM 2770 O O . SER A 1 355 ? -28.226 -37.911 21.347 1.00 92.06 355 SER A O 1
ATOM 2772 N N . LYS A 1 356 ? -27.948 -40.008 22.140 1.00 90.44 356 LYS A N 1
ATOM 2773 C CA . LYS A 1 356 ? -28.311 -40.688 20.891 1.00 90.44 356 LYS A CA 1
ATOM 2774 C C . LYS A 1 356 ? -29.824 -40.629 20.717 1.00 90.44 356 LYS A C 1
ATOM 2776 O O . LYS A 1 356 ? -30.561 -40.972 21.639 1.00 90.44 356 LYS A O 1
ATOM 2781 N N . GLN A 1 357 ? -30.266 -40.263 19.522 1.00 86.62 357 GLN A N 1
ATOM 2782 C CA . GLN A 1 357 ? -31.668 -40.261 19.130 1.00 86.62 357 GLN A CA 1
ATOM 2783 C C . GLN A 1 357 ? -31.938 -41.414 18.156 1.00 86.62 357 GLN A C 1
ATOM 2785 O O . GLN A 1 357 ? -31.231 -41.544 17.146 1.00 86.62 357 GLN A O 1
ATOM 2790 N N . PRO A 1 358 ? -32.934 -42.273 18.439 1.00 80.44 358 PRO A N 1
ATOM 2791 C CA . PRO A 1 358 ? -33.375 -43.265 17.476 1.00 80.44 358 PRO A CA 1
ATOM 2792 C C . PRO A 1 358 ? -34.068 -42.567 16.302 1.00 80.44 358 PRO A C 1
ATOM 2794 O O . PRO A 1 358 ? -34.832 -41.622 16.488 1.00 80.44 358 PRO A O 1
ATOM 2797 N N . ILE A 1 359 ? -33.837 -43.061 15.086 1.00 80.69 359 ILE A N 1
ATOM 2798 C CA . ILE A 1 359 ? -34.593 -42.605 13.918 1.00 80.69 359 ILE A CA 1
ATOM 2799 C C . ILE A 1 359 ? -36.035 -43.103 14.062 1.00 80.69 359 ILE A C 1
ATOM 2801 O O . ILE A 1 359 ? -36.274 -44.315 14.120 1.00 80.69 359 ILE A O 1
ATOM 2805 N N . ASP A 1 360 ? -36.996 -42.177 14.092 1.00 79.38 360 ASP A N 1
ATOM 2806 C CA . ASP A 1 360 ? -38.415 -42.518 14.045 1.00 79.38 360 ASP A CA 1
ATOM 2807 C C . ASP A 1 360 ? -38.760 -43.089 12.665 1.00 79.38 360 ASP A C 1
ATOM 2809 O O . ASP A 1 360 ? -38.895 -42.384 11.662 1.00 79.38 360 ASP A O 1
ATOM 2813 N N . ARG A 1 361 ? -38.901 -44.414 12.627 1.00 75.38 361 ARG A N 1
ATOM 2814 C CA . ARG A 1 361 ? -39.193 -45.179 11.411 1.00 75.38 361 ARG A CA 1
ATOM 2815 C C . ARG A 1 361 ? -40.590 -44.897 10.852 1.00 75.38 361 ARG A C 1
ATOM 2817 O O . ARG A 1 361 ? -40.863 -45.308 9.729 1.00 75.38 361 ARG A O 1
ATOM 2824 N N . THR A 1 362 ? -41.473 -44.246 11.612 1.00 79.12 362 THR A N 1
ATOM 2825 C CA . THR A 1 362 ? -42.841 -43.927 11.177 1.00 79.12 362 THR A CA 1
ATOM 2826 C C . THR A 1 362 ? -42.922 -42.671 10.312 1.00 79.12 362 THR A C 1
ATOM 2828 O O . THR A 1 362 ? -43.910 -42.499 9.602 1.00 79.12 362 THR A O 1
ATOM 2831 N N . LEU A 1 363 ? -41.872 -41.839 10.295 1.00 75.06 363 LEU A N 1
ATOM 2832 C CA . LEU A 1 363 ? -41.807 -40.612 9.491 1.00 75.06 363 LEU A CA 1
ATOM 2833 C C . LEU A 1 363 ? -41.711 -40.864 7.979 1.00 75.06 363 LEU A C 1
ATOM 2835 O O . LEU A 1 363 ? -41.814 -39.923 7.193 1.00 75.06 363 LEU A O 1
ATOM 2839 N N . PHE A 1 364 ? -41.500 -42.112 7.558 1.00 79.00 364 PHE A N 1
ATOM 2840 C CA . PHE A 1 364 ? -41.173 -42.442 6.178 1.00 79.00 364 PHE A CA 1
ATOM 2841 C C . PHE A 1 364 ? -41.988 -43.624 5.645 1.00 79.00 364 PHE A C 1
ATOM 2843 O O . PHE A 1 364 ? -42.326 -44.558 6.375 1.00 79.00 364 PHE A O 1
ATOM 2850 N N . GLU A 1 365 ? -42.270 -43.612 4.340 1.00 75.56 365 GLU A N 1
ATOM 2851 C CA . GLU A 1 365 ? -42.928 -44.730 3.660 1.00 75.56 365 GLU A CA 1
ATOM 2852 C C . GLU A 1 365 ? -42.072 -46.006 3.726 1.00 75.56 365 GLU A C 1
ATOM 2854 O O . GLU A 1 365 ? -40.842 -45.979 3.594 1.00 75.56 365 GLU A O 1
ATOM 2859 N N . ARG A 1 366 ? -42.732 -47.156 3.923 1.00 67.69 366 ARG A N 1
ATOM 2860 C CA . ARG A 1 366 ? -42.057 -48.459 4.013 1.00 67.69 366 ARG A CA 1
ATOM 2861 C C . ARG A 1 366 ? -41.272 -48.741 2.728 1.00 67.69 366 ARG A C 1
ATOM 2863 O O . ARG A 1 366 ? -41.869 -48.908 1.672 1.00 67.69 366 ARG A O 1
ATOM 2870 N N . GLY A 1 367 ? -39.950 -48.872 2.853 1.00 67.00 367 GLY A N 1
ATOM 2871 C CA . GLY A 1 367 ? -39.053 -49.216 1.743 1.00 67.00 367 GLY A CA 1
ATOM 2872 C C . GLY A 1 367 ? -38.333 -48.033 1.087 1.00 67.00 367 GLY A C 1
ATOM 2873 O O . GLY A 1 367 ? -37.712 -48.227 0.046 1.00 67.00 367 GLY A O 1
ATOM 2874 N N . SER A 1 368 ? -38.381 -46.827 1.670 1.00 69.94 368 SER A N 1
ATOM 2875 C CA . SER A 1 368 ? -37.603 -45.683 1.174 1.00 69.94 368 SER A CA 1
ATOM 2876 C C . SER A 1 368 ? -36.091 -45.956 1.228 1.00 69.94 368 SER A C 1
ATOM 2878 O O . SER A 1 368 ? -35.500 -46.048 2.302 1.00 69.94 368 SER A O 1
ATOM 2880 N N . ALA A 1 369 ? -35.460 -46.056 0.054 1.00 69.12 369 ALA A N 1
ATOM 2881 C CA . ALA A 1 369 ? -34.028 -46.329 -0.107 1.00 69.12 369 ALA A CA 1
ATOM 2882 C C . ALA A 1 369 ? -33.115 -45.127 0.217 1.00 69.12 369 ALA A C 1
ATOM 2884 O O . ALA A 1 369 ? -31.896 -45.245 0.150 1.00 69.12 369 ALA A O 1
ATOM 2885 N N . VAL A 1 370 ? -33.693 -43.963 0.540 1.00 73.69 370 VAL A N 1
ATOM 2886 C CA . VAL A 1 370 ? -32.952 -42.720 0.830 1.00 73.69 370 VAL A CA 1
ATOM 2887 C C . VAL A 1 370 ? -32.520 -42.645 2.303 1.00 73.69 370 VAL A C 1
ATOM 2889 O O . VAL A 1 370 ? -31.689 -41.817 2.667 1.00 73.69 370 VAL A O 1
ATOM 2892 N N . ILE A 1 371 ? -33.075 -43.503 3.165 1.00 71.19 371 ILE A N 1
ATOM 2893 C CA . ILE A 1 371 ? -32.825 -43.468 4.608 1.00 71.19 371 ILE A CA 1
ATOM 2894 C C . ILE A 1 371 ? -31.774 -44.505 4.956 1.00 71.19 371 ILE A C 1
ATOM 2896 O O . ILE A 1 371 ? -31.997 -45.709 4.834 1.00 71.19 371 ILE A O 1
ATOM 2900 N N . ASP A 1 372 ? -30.652 -44.022 5.465 1.00 74.62 372 ASP A N 1
ATOM 2901 C CA . ASP A 1 372 ? -29.689 -44.859 6.156 1.00 74.62 372 ASP A CA 1
ATOM 2902 C C . ASP A 1 372 ? -30.217 -45.160 7.569 1.00 74.62 372 ASP A C 1
ATOM 2904 O O . ASP A 1 372 ? -30.168 -44.312 8.461 1.00 74.62 372 ASP A O 1
ATOM 2908 N N . LEU A 1 373 ? -30.791 -46.352 7.750 1.00 71.25 373 LEU A N 1
ATOM 2909 C CA . LEU A 1 373 ? -31.351 -46.804 9.029 1.00 71.25 373 LEU A CA 1
ATOM 2910 C C . LEU A 1 373 ? -30.277 -47.170 10.063 1.00 71.25 373 LEU A C 1
ATOM 2912 O O . LEU A 1 373 ? -30.614 -47.304 11.242 1.00 71.25 373 LEU A O 1
ATOM 2916 N N . ASP A 1 374 ? -29.022 -47.311 9.634 1.00 72.06 374 ASP A N 1
ATOM 2917 C CA . AS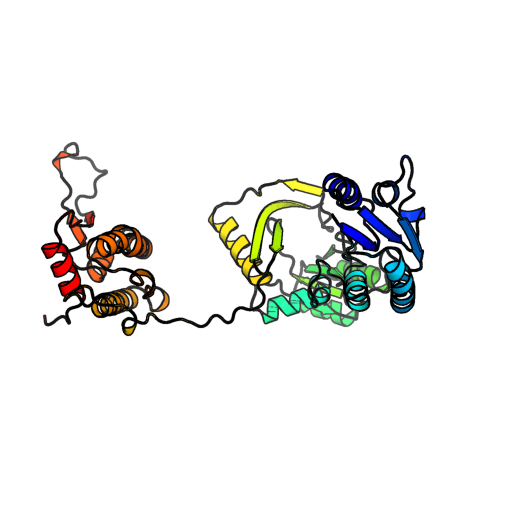P A 1 374 ? -27.878 -47.547 10.513 1.00 72.06 374 ASP A CA 1
ATOM 2918 C C . ASP A 1 374 ? -27.241 -46.224 10.975 1.00 72.06 374 ASP A C 1
ATOM 2920 O O . ASP A 1 374 ? -26.442 -46.201 11.920 1.00 72.06 374 ASP A O 1
ATOM 2924 N N . ARG A 1 375 ? -27.638 -45.094 10.369 1.00 77.06 375 ARG A N 1
ATOM 2925 C CA . ARG A 1 375 ? -27.186 -43.762 10.766 1.00 77.06 375 ARG A CA 1
ATOM 2926 C C . ARG A 1 375 ? -27.628 -43.441 12.191 1.00 77.06 375 ARG A C 1
ATOM 2928 O O . ARG A 1 375 ? -28.809 -43.448 12.531 1.00 77.06 375 ARG A O 1
ATOM 2935 N N . GLN A 1 376 ? -26.664 -43.069 13.025 1.00 80.06 376 GLN A N 1
ATOM 2936 C CA . GLN A 1 376 ? -26.931 -42.578 14.373 1.00 80.06 376 GLN A CA 1
ATOM 2937 C C . GLN A 1 376 ? -27.187 -41.071 14.329 1.00 80.06 376 GLN A C 1
ATOM 2939 O O . GLN A 1 376 ? -26.406 -40.314 13.750 1.00 80.06 376 GLN A O 1
ATOM 2944 N N . THR A 1 377 ? -28.284 -40.632 14.944 1.00 85.06 377 THR A N 1
ATOM 2945 C CA . THR A 1 377 ? -28.576 -39.207 15.143 1.00 85.06 377 THR A CA 1
ATOM 2946 C C . THR A 1 377 ? -28.362 -38.834 16.602 1.00 85.06 377 THR A C 1
ATOM 2948 O O . THR A 1 377 ? -28.437 -39.689 17.484 1.00 85.06 377 THR A O 1
ATOM 2951 N N . TRP A 1 378 ? -28.059 -37.566 16.857 1.00 90.44 378 TRP A N 1
ATOM 2952 C CA . TRP A 1 378 ? -27.711 -37.068 18.183 1.00 90.44 378 TRP A CA 1
ATOM 2953 C C . TRP A 1 378 ? -28.432 -35.753 18.449 1.00 90.44 378 TRP A C 1
ATOM 2955 O O . TRP A 1 378 ? -28.669 -34.976 17.525 1.00 90.44 378 TRP A O 1
ATOM 2965 N N . SER A 1 379 ? -28.763 -35.495 19.709 1.00 91.75 379 SER A N 1
ATOM 2966 C CA . SER A 1 379 ? -29.399 -34.248 20.135 1.00 91.75 379 SER A CA 1
ATOM 2967 C C . SER A 1 379 ? -28.716 -33.660 21.357 1.00 91.75 379 SER A C 1
ATOM 2969 O O . SER A 1 379 ? -28.246 -34.394 22.228 1.00 91.75 379 SER A O 1
ATOM 2971 N N . ILE A 1 380 ? -28.753 -32.333 21.455 1.00 94.38 380 ILE A N 1
ATOM 2972 C CA . ILE A 1 380 ? -28.382 -31.616 22.672 1.00 94.38 380 ILE A CA 1
ATOM 2973 C C . ILE A 1 380 ? -29.555 -31.659 23.650 1.00 94.38 380 ILE A C 1
ATOM 2975 O O . ILE A 1 380 ? -30.638 -31.156 23.351 1.00 94.38 380 ILE A O 1
ATOM 2979 N N . ASN A 1 381 ? -29.325 -32.223 24.831 1.00 93.75 381 ASN A N 1
ATOM 2980 C CA . ASN A 1 381 ? -30.281 -32.183 25.928 1.00 93.75 381 ASN A CA 1
ATOM 2981 C C . ASN A 1 381 ? -30.220 -30.798 26.579 1.00 93.75 381 ASN A C 1
ATOM 2983 O O . ASN A 1 381 ? -29.148 -30.351 26.996 1.00 93.75 381 ASN A O 1
ATOM 2987 N N . ARG A 1 382 ? -31.366 -30.118 26.673 1.00 93.88 382 ARG A N 1
ATOM 2988 C CA . ARG A 1 382 ? -31.479 -28.810 27.323 1.00 93.88 382 ARG A CA 1
ATOM 2989 C C . ARG A 1 382 ? -32.182 -28.950 28.666 1.00 93.88 382 ARG A C 1
ATOM 2991 O O . ARG A 1 382 ? -33.332 -29.367 28.730 1.00 93.88 382 ARG A O 1
ATOM 2998 N N . PHE A 1 383 ? -31.493 -28.563 29.732 1.00 91.94 383 PHE A N 1
ATOM 2999 C CA . PHE A 1 383 ? -32.065 -28.452 31.073 1.00 91.94 383 PHE A CA 1
ATOM 3000 C C . PHE A 1 383 ? -32.833 -27.124 31.194 1.00 91.94 383 PHE A C 1
ATOM 3002 O O . PHE A 1 383 ? -32.327 -26.161 31.760 1.00 91.94 383 PHE A O 1
ATOM 3009 N N . GLU A 1 384 ? -34.014 -27.004 30.594 1.00 86.88 384 GLU A N 1
ATOM 3010 C CA . GLU A 1 384 ? -34.842 -25.793 30.721 1.00 86.88 384 GLU A CA 1
ATOM 3011 C C . GLU A 1 384 ? -35.580 -25.807 32.067 1.00 86.88 384 GLU A C 1
ATOM 3013 O O . GLU A 1 384 ? -36.314 -26.746 32.359 1.00 86.88 384 GLU A O 1
ATOM 3018 N N . ASN A 1 385 ? -35.373 -24.781 32.901 1.00 85.12 385 ASN A N 1
ATOM 3019 C CA . ASN A 1 385 ? -35.946 -24.667 34.255 1.00 85.12 385 ASN A CA 1
ATOM 3020 C C . ASN A 1 385 ? -35.586 -25.816 35.227 1.00 85.12 385 ASN A C 1
ATOM 3022 O O . ASN A 1 385 ? -36.272 -26.016 36.227 1.00 85.12 385 ASN A O 1
ATOM 3026 N N . ASP A 1 386 ? -34.508 -26.559 34.951 1.00 92.75 386 ASP A N 1
ATOM 3027 C CA . ASP A 1 386 ? -33.970 -27.613 35.820 1.00 92.75 386 ASP A CA 1
ATOM 3028 C C . ASP A 1 386 ? -32.545 -27.258 36.279 1.00 92.75 386 ASP A C 1
ATOM 3030 O O . ASP A 1 386 ? -31.534 -27.591 35.648 1.00 92.75 386 ASP A O 1
ATOM 3034 N N . ASP A 1 387 ? -32.465 -26.514 37.382 1.00 91.94 387 ASP A N 1
ATOM 3035 C CA . ASP A 1 387 ? -31.204 -26.094 38.003 1.00 91.94 387 ASP A CA 1
ATOM 3036 C C . ASP A 1 387 ? -30.440 -27.265 38.622 1.00 91.94 387 ASP A C 1
ATOM 3038 O O . ASP A 1 387 ? -29.210 -27.330 38.519 1.00 91.94 387 ASP A O 1
ATOM 3042 N N . ALA A 1 388 ? -31.163 -28.213 39.223 1.00 92.19 388 ALA A N 1
ATOM 3043 C CA . ALA A 1 388 ? -30.577 -29.370 39.884 1.00 92.19 388 ALA A CA 1
ATOM 3044 C C . ALA A 1 388 ? -29.945 -30.327 38.865 1.00 92.19 388 ALA A C 1
ATOM 3046 O O . ALA A 1 388 ? -28.782 -30.708 39.023 1.00 92.19 388 ALA A O 1
ATOM 3047 N N . GLY A 1 389 ? -30.670 -30.664 37.793 1.00 94.25 389 GLY A N 1
ATOM 3048 C CA . GLY A 1 389 ? -30.169 -31.517 36.718 1.00 94.25 389 GLY A CA 1
ATOM 3049 C C . GLY A 1 389 ? -29.004 -30.882 35.968 1.00 94.25 389 GLY A C 1
ATOM 3050 O O . GLY A 1 389 ? -27.989 -31.540 35.738 1.00 94.25 389 GLY A O 1
ATOM 3051 N N . PHE A 1 390 ? -29.082 -29.580 35.677 1.00 95.69 390 PHE A N 1
ATOM 3052 C CA . PHE A 1 390 ? -27.987 -28.860 35.024 1.00 95.69 390 PHE A CA 1
ATOM 3053 C C . PHE A 1 390 ? -26.712 -28.832 35.868 1.00 95.69 390 PHE A C 1
ATOM 3055 O O . PHE A 1 390 ? -25.633 -29.169 35.376 1.00 95.69 390 PHE A O 1
ATOM 3062 N N . SER A 1 391 ? -26.839 -28.503 37.155 1.00 94.00 391 SER A N 1
ATOM 3063 C CA . SER A 1 391 ? -25.707 -28.499 38.085 1.00 94.00 391 SER A CA 1
ATOM 3064 C C . SER A 1 391 ? -25.108 -29.897 38.234 1.00 94.00 391 SER A C 1
ATOM 3066 O O . SER A 1 391 ? -23.889 -30.054 38.218 1.00 94.00 391 SER A O 1
ATOM 3068 N N . HIS A 1 392 ? -25.947 -30.931 38.323 1.00 93.69 392 HIS A N 1
ATOM 3069 C CA . HIS A 1 392 ? -25.499 -32.319 38.393 1.00 93.69 392 HIS A CA 1
ATOM 3070 C C . HIS A 1 392 ? -24.743 -32.758 37.126 1.00 93.69 392 HIS A C 1
ATOM 3072 O O . HIS A 1 392 ? -23.682 -33.384 37.223 1.00 93.69 392 HIS A O 1
ATOM 3078 N N . ALA A 1 393 ? -25.241 -32.388 35.943 1.00 94.38 393 ALA A N 1
ATOM 3079 C CA . ALA A 1 393 ? -24.594 -32.682 34.668 1.00 94.38 393 ALA A CA 1
ATOM 3080 C C . ALA A 1 393 ? -23.208 -32.021 34.564 1.00 94.38 393 ALA A C 1
ATOM 3082 O O . ALA A 1 393 ? -22.236 -32.677 34.187 1.00 94.38 393 ALA A O 1
ATOM 3083 N N . LEU A 1 394 ? -23.086 -30.754 34.972 1.00 94.69 394 LEU A N 1
ATOM 3084 C CA . LEU A 1 394 ? -21.801 -30.049 34.996 1.00 94.69 394 LEU A CA 1
ATOM 3085 C C . LEU A 1 394 ? -20.830 -30.623 36.036 1.00 94.69 394 LEU A C 1
ATOM 3087 O O . LEU A 1 394 ? -19.648 -30.789 35.743 1.00 94.69 394 LEU A O 1
ATOM 3091 N N . ARG A 1 395 ? -21.303 -31.010 37.226 1.00 92.81 395 ARG A N 1
ATOM 3092 C CA . ARG A 1 395 ? -20.452 -31.687 38.225 1.00 92.81 395 ARG A CA 1
ATOM 3093 C C . ARG A 1 395 ? -19.921 -33.020 37.715 1.00 92.81 395 ARG A C 1
ATOM 3095 O O . ARG A 1 395 ? -18.753 -33.330 37.924 1.00 92.81 395 ARG A O 1
ATOM 3102 N N . SER A 1 396 ? -20.754 -33.778 37.009 1.00 89.75 396 SER A N 1
ATOM 3103 C CA . SER A 1 396 ? -20.347 -35.040 36.381 1.00 89.75 396 SER A CA 1
ATOM 3104 C C . SER A 1 396 ? -19.268 -34.821 35.317 1.00 89.75 396 SER A C 1
ATOM 3106 O O . SER A 1 396 ? -18.379 -35.652 35.148 1.00 89.75 396 SER A O 1
ATOM 3108 N N . LEU A 1 397 ? -19.307 -33.676 34.628 1.00 88.50 397 LEU A N 1
ATOM 3109 C CA . LEU A 1 397 ? -18.262 -33.266 33.697 1.00 88.50 397 LEU A CA 1
ATOM 3110 C C . LEU A 1 397 ? -16.959 -32.882 34.422 1.00 88.50 397 LEU A C 1
ATOM 3112 O O . LEU A 1 397 ? -15.887 -33.225 33.937 1.00 88.50 397 LEU A O 1
ATOM 3116 N N . ALA A 1 398 ? -17.031 -32.224 35.583 1.00 84.19 398 ALA A N 1
ATOM 3117 C CA . ALA A 1 398 ? -15.860 -31.842 36.382 1.00 84.19 398 ALA A CA 1
ATOM 3118 C C . ALA A 1 398 ? -15.196 -33.016 37.133 1.00 84.19 398 ALA A C 1
ATOM 3120 O O . ALA A 1 398 ? -13.990 -32.983 37.383 1.00 84.19 398 ALA A O 1
ATOM 3121 N N . ALA A 1 399 ? -15.959 -34.051 37.494 1.00 80.75 399 ALA A N 1
ATOM 3122 C CA . ALA A 1 399 ? -15.473 -35.176 38.287 1.00 80.75 399 ALA A CA 1
ATOM 3123 C C . ALA A 1 399 ? -14.341 -35.955 37.581 1.00 80.75 399 ALA A C 1
ATOM 3125 O O . ALA A 1 399 ? -14.355 -36.184 36.363 1.00 80.75 399 ALA A O 1
ATOM 3126 N N . SER A 1 400 ? -13.337 -36.392 38.351 1.00 56.84 400 SER A N 1
ATOM 3127 C CA . SER A 1 400 ? -12.352 -37.380 37.900 1.00 56.84 400 SER A CA 1
ATOM 3128 C C . SER A 1 400 ? -13.077 -38.701 37.669 1.00 56.84 400 SER A C 1
ATOM 3130 O O . SER A 1 400 ? -13.725 -39.201 38.585 1.00 56.84 400 SER A O 1
ATOM 3132 N N . GLY A 1 401 ? -12.980 -39.257 36.462 1.00 51.31 401 GLY A N 1
ATOM 3133 C CA . GLY A 1 401 ? -13.536 -40.578 36.190 1.00 51.31 401 GLY A CA 1
ATOM 3134 C C . GLY A 1 401 ? -12.792 -41.602 37.036 1.00 51.31 401 GLY A C 1
ATOM 3135 O O . GLY A 1 401 ? -11.611 -41.842 36.803 1.00 51.31 401 GLY A O 1
ATOM 3136 N N . SER A 1 402 ? -13.467 -42.137 38.042 1.00 36.50 402 SER A N 1
ATOM 3137 C CA . SER A 1 402 ? -13.237 -43.484 38.529 1.00 36.50 402 SER A CA 1
ATOM 3138 C C . SER A 1 402 ? -14.315 -44.337 37.874 1.00 36.50 402 SER A C 1
ATOM 3140 O O . SER A 1 402 ? -15.423 -44.401 38.393 1.00 36.50 402 SER A O 1
ATOM 3142 N N . ASP A 1 403 ? -13.990 -44.878 36.707 1.00 33.41 403 ASP A N 1
ATOM 3143 C CA . ASP A 1 403 ? -14.547 -46.116 36.163 1.00 33.41 403 ASP A CA 1
ATOM 3144 C C . ASP A 1 403 ? -13.417 -46.820 35.407 1.00 33.41 403 ASP A C 1
ATOM 3146 O O . ASP A 1 403 ? -12.756 -46.140 34.581 1.00 33.41 403 ASP A O 1
#